Protein AF-A0A7V1MHE4-F1 (afdb_monomer)

Nearest PDB structures (foldseek):
  6yj2-assembly1_A  TM=2.874E-01  e=5.511E+00  Mycobacterium tuberculosis H37Rv
  8jm9-assembly1_A  TM=1.632E-01  e=4.093E+00  Drosophila melanogaster
  8x84-assembly1_A  TM=1.705E-01  e=6.531E+00  Drosophila melanogaster

Mean predicted aligned error: 9.62 Å

Structure (mmCIF, N/CA/C/O backbone):
data_AF-A0A7V1MHE4-F1
#
_entry.id   AF-A0A7V1MHE4-F1
#
loop_
_atom_site.group_PDB
_atom_site.id
_atom_site.type_symbol
_atom_site.label_atom_id
_atom_site.label_alt_id
_atom_site.label_comp_id
_atom_site.label_asym_id
_atom_site.label_entity_id
_atom_site.label_seq_id
_atom_site.pdbx_PDB_ins_code
_atom_site.Cartn_x
_atom_site.Cartn_y
_atom_site.Cartn_z
_atom_site.occupancy
_atom_site.B_iso_or_equiv
_atom_site.auth_seq_id
_atom_site.auth_comp_id
_atom_site.auth_asym_id
_atom_site.auth_atom_id
_atom_site.pdbx_PDB_model_num
ATOM 1 N N . MET A 1 1 ? -1.603 -17.422 -8.896 1.00 29.58 1 MET A N 1
ATOM 2 C CA . MET A 1 1 ? -2.776 -16.578 -8.584 1.00 29.58 1 MET A CA 1
ATOM 3 C C . MET A 1 1 ? -2.254 -15.151 -8.459 1.00 29.58 1 MET A C 1
ATOM 5 O O . MET A 1 1 ? -1.512 -14.871 -7.530 1.00 29.58 1 MET A O 1
ATOM 9 N N . VAL A 1 2 ? -2.455 -14.317 -9.482 1.00 31.42 2 VAL A N 1
ATOM 10 C CA . VAL A 1 2 ? -1.898 -12.953 -9.529 1.00 31.42 2 VAL A CA 1
ATOM 11 C C . VAL A 1 2 ? -2.784 -12.068 -8.655 1.00 31.42 2 VAL A C 1
ATOM 13 O O . VAL A 1 2 ? -3.977 -11.967 -8.914 1.00 31.42 2 VAL A O 1
ATOM 16 N N . PHE A 1 3 ? -2.217 -11.493 -7.593 1.00 36.72 3 PHE A N 1
ATOM 17 C CA . PHE A 1 3 ? -2.907 -10.574 -6.688 1.00 36.72 3 PHE A CA 1
ATOM 18 C C . PHE A 1 3 ? -3.393 -9.342 -7.468 1.00 36.72 3 PHE A C 1
ATOM 20 O O . PHE A 1 3 ? -2.606 -8.454 -7.800 1.00 36.72 3 PHE A O 1
ATOM 27 N N . GLN A 1 4 ? -4.685 -9.310 -7.786 1.00 37.53 4 GLN A N 1
ATOM 28 C CA . GLN A 1 4 ? -5.370 -8.131 -8.302 1.00 37.53 4 GLN A CA 1
ATOM 29 C C . GLN A 1 4 ? -5.505 -7.107 -7.148 1.00 37.53 4 GLN A C 1
ATOM 31 O O . GLN A 1 4 ? -5.746 -7.477 -6.010 1.00 37.53 4 GLN A O 1
ATOM 36 N N . GLU A 1 5 ? -5.214 -5.836 -7.435 1.00 47.06 5 GLU A N 1
ATOM 37 C CA . GLU A 1 5 ? -5.582 -4.618 -6.679 1.00 47.06 5 GLU A CA 1
ATOM 38 C C . GLU A 1 5 ? -5.404 -4.564 -5.143 1.00 47.06 5 GLU A C 1
ATOM 40 O O . GLU A 1 5 ? -6.327 -4.750 -4.352 1.00 47.06 5 GLU A O 1
ATOM 45 N N . GLY A 1 6 ? -4.235 -4.085 -4.698 1.00 50.09 6 GLY A N 1
ATOM 46 C CA . GLY A 1 6 ? -4.005 -3.729 -3.289 1.00 50.09 6 GLY A CA 1
ATOM 47 C C . GLY A 1 6 ? -4.924 -2.624 -2.730 1.00 50.09 6 GLY A C 1
ATOM 48 O O . GLY A 1 6 ? -5.118 -2.569 -1.513 1.00 50.09 6 GLY A O 1
ATOM 49 N N . HIS A 1 7 ? -5.513 -1.770 -3.579 1.00 54.22 7 HIS A N 1
ATOM 50 C CA . HIS A 1 7 ? -6.436 -0.711 -3.142 1.00 54.22 7 HIS A CA 1
ATOM 51 C C . HIS A 1 7 ? -7.877 -1.221 -2.966 1.00 54.22 7 HIS A C 1
ATOM 53 O O . HIS A 1 7 ? -8.494 -0.941 -1.932 1.00 54.22 7 HIS A O 1
ATOM 59 N N . ASP A 1 8 ? -8.382 -2.033 -3.897 1.00 64.44 8 ASP A N 1
ATOM 60 C CA . ASP A 1 8 ? -9.747 -2.569 -3.837 1.00 64.44 8 ASP A CA 1
ATOM 61 C C . ASP A 1 8 ? -9.867 -3.613 -2.726 1.00 64.44 8 ASP A C 1
ATOM 63 O O . ASP A 1 8 ? -10.796 -3.560 -1.918 1.00 64.44 8 ASP A O 1
ATOM 67 N N . HIS A 1 9 ? -8.853 -4.468 -2.563 1.00 77.31 9 HIS A N 1
ATOM 68 C CA . HIS A 1 9 ? -8.827 -5.472 -1.498 1.00 77.31 9 HIS A CA 1
ATOM 69 C C . HIS A 1 9 ? -8.793 -4.847 -0.102 1.00 77.31 9 HIS A C 1
ATOM 71 O O . HIS A 1 9 ? -9.495 -5.299 0.802 1.00 77.31 9 HIS A O 1
ATOM 77 N N . SER A 1 10 ? -8.006 -3.785 0.088 1.00 80.44 10 SER A N 1
ATOM 78 C CA . SER A 1 10 ? -7.929 -3.085 1.377 1.00 80.44 10 SER A CA 1
ATOM 79 C C . SER A 1 10 ? -9.240 -2.368 1.704 1.00 80.44 10 SER A C 1
ATOM 81 O O . SER A 1 10 ? -9.703 -2.414 2.843 1.00 80.44 10 SER A O 1
ATOM 83 N N . SER A 1 11 ? -9.881 -1.764 0.701 1.00 76.19 11 SER A N 1
ATOM 84 C CA . SER A 1 11 ? -11.171 -1.084 0.863 1.00 76.19 11 SER A CA 1
ATOM 85 C C . SER A 1 11 ? -12.293 -2.073 1.187 1.00 76.19 11 SER A C 1
ATOM 87 O O . SER A 1 11 ? -13.020 -1.875 2.162 1.00 76.19 11 SER A O 1
ATOM 89 N N . MET A 1 12 ? -12.384 -3.182 0.444 1.00 80.50 12 MET A N 1
ATOM 90 C CA . MET A 1 12 ? -13.325 -4.270 0.728 1.00 80.50 12 MET A CA 1
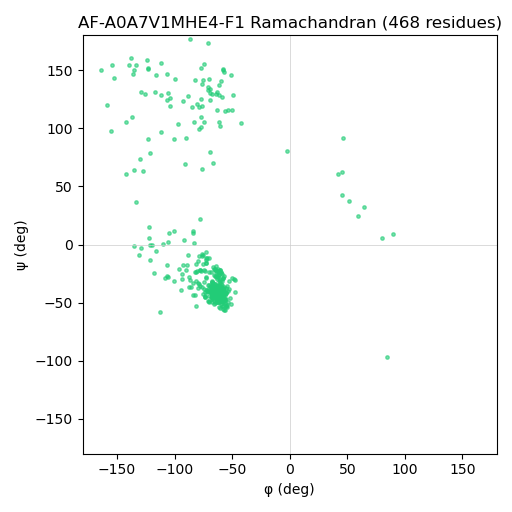ATOM 91 C C . MET A 1 12 ? -13.063 -4.897 2.101 1.00 80.50 12 MET A C 1
ATOM 93 O O . MET A 1 12 ? -14.003 -5.110 2.864 1.00 80.50 12 MET A O 1
ATOM 97 N N . CYS A 1 13 ? -11.796 -5.127 2.465 1.00 88.62 13 CYS A N 1
ATOM 98 C CA . CYS A 1 13 ? -11.427 -5.618 3.792 1.00 88.62 13 CYS A CA 1
ATOM 99 C C . CYS A 1 13 ? -11.946 -4.682 4.888 1.00 88.62 13 CYS A C 1
ATOM 101 O O . CYS A 1 13 ? -12.592 -5.141 5.825 1.00 88.62 13 CYS A O 1
ATOM 103 N N . ASN A 1 14 ? -11.734 -3.370 4.759 1.00 81.12 14 ASN A N 1
ATOM 104 C CA . ASN A 1 14 ? -12.231 -2.394 5.727 1.00 81.12 14 ASN A CA 1
ATOM 105 C C . ASN A 1 14 ? -13.764 -2.422 5.847 1.00 81.12 14 ASN A C 1
ATOM 107 O O . ASN A 1 14 ? -14.282 -2.388 6.962 1.00 81.12 14 ASN A O 1
ATOM 111 N N . MET A 1 15 ? -14.500 -2.557 4.738 1.00 81.75 15 MET A N 1
ATOM 112 C CA . MET A 1 15 ? -15.962 -2.715 4.771 1.00 81.75 15 MET A CA 1
ATOM 113 C C . MET A 1 15 ? -16.386 -3.980 5.531 1.00 81.75 15 MET A C 1
ATOM 115 O O . MET A 1 15 ? -17.259 -3.919 6.400 1.00 81.75 15 MET A O 1
ATOM 119 N N . VAL A 1 16 ? -15.738 -5.116 5.254 1.00 86.25 16 VAL A N 1
ATOM 120 C CA . VAL A 1 16 ? -16.002 -6.388 5.946 1.00 86.25 16 VAL A CA 1
ATOM 121 C C . VAL A 1 16 ? -15.668 -6.281 7.437 1.00 86.25 16 VAL A C 1
ATOM 123 O O . VAL A 1 16 ? -16.443 -6.753 8.265 1.00 86.25 16 VAL A O 1
ATOM 126 N N . LEU A 1 17 ? -14.574 -5.609 7.806 1.00 88.50 17 LEU A N 1
ATOM 127 C CA . LEU A 1 17 ? -14.181 -5.387 9.203 1.00 88.50 17 LEU A CA 1
ATOM 128 C C . LEU A 1 17 ? -15.154 -4.462 9.950 1.00 88.50 17 LEU A C 1
ATOM 130 O O . LEU A 1 17 ? -15.467 -4.715 11.114 1.00 88.50 17 LEU A O 1
ATOM 134 N N . LEU A 1 18 ? -15.688 -3.426 9.297 1.00 84.19 18 LEU A N 1
ATOM 135 C CA . LEU A 1 18 ? -16.752 -2.596 9.873 1.00 84.19 18 LEU A CA 1
ATOM 136 C C . LEU A 1 18 ? -18.031 -3.412 10.095 1.00 84.19 18 LEU A C 1
ATOM 138 O O . LEU A 1 18 ? -18.678 -3.286 11.137 1.00 84.19 18 LEU A O 1
ATOM 142 N N . TRP A 1 19 ? -18.376 -4.307 9.167 1.00 85.06 19 TRP A N 1
ATOM 143 C CA . TRP A 1 19 ? -19.504 -5.215 9.356 1.00 85.06 19 TRP A CA 1
ATOM 144 C C . TRP A 1 19 ? -19.243 -6.231 10.477 1.00 85.06 19 TRP A C 1
ATOM 146 O O . TRP A 1 19 ? -20.136 -6.501 11.288 1.00 85.06 19 TRP A O 1
ATOM 156 N N . ALA A 1 20 ? -18.010 -6.728 10.597 1.00 91.12 20 ALA A N 1
ATOM 157 C CA . ALA A 1 20 ? -17.590 -7.574 11.706 1.00 91.12 20 ALA A CA 1
ATOM 158 C C . ALA A 1 20 ? -17.780 -6.840 13.044 1.00 91.12 20 ALA A C 1
ATOM 160 O O . ALA A 1 20 ? -18.382 -7.396 13.962 1.00 91.12 20 ALA A O 1
ATOM 161 N N . ALA A 1 21 ? -17.394 -5.562 13.136 1.00 88.12 21 ALA A N 1
ATOM 162 C CA . ALA A 1 21 ? -17.640 -4.744 14.323 1.00 88.12 21 ALA A CA 1
ATOM 163 C C . ALA A 1 21 ? -19.137 -4.696 14.685 1.00 88.12 21 ALA A C 1
ATOM 165 O O . ALA A 1 21 ? -19.508 -4.947 15.833 1.00 88.12 21 ALA A O 1
ATOM 166 N N . VAL A 1 22 ? -20.017 -4.449 13.706 1.00 87.06 22 VAL A N 1
ATOM 167 C CA . VAL A 1 22 ? -21.477 -4.450 13.920 1.00 87.06 22 VAL A CA 1
ATOM 168 C C . VAL A 1 22 ? -21.969 -5.812 14.418 1.00 87.06 22 VAL A C 1
ATOM 170 O O . VAL A 1 22 ? -22.776 -5.870 15.349 1.00 87.06 22 VAL A O 1
ATOM 173 N N . ALA A 1 23 ? -21.493 -6.911 13.828 1.00 89.94 23 ALA A N 1
ATOM 174 C CA . ALA A 1 23 ? -21.855 -8.263 14.245 1.00 89.94 23 ALA A CA 1
ATOM 175 C C . ALA A 1 23 ? -21.409 -8.555 15.687 1.00 89.94 23 ALA A C 1
ATOM 177 O O . ALA A 1 23 ? -22.204 -9.083 16.469 1.00 89.94 23 ALA A O 1
ATOM 178 N N . LEU A 1 24 ? -20.189 -8.148 16.057 1.00 92.69 24 LEU A N 1
ATOM 179 C CA . LEU A 1 24 ? -19.656 -8.270 17.412 1.00 92.69 24 LEU A CA 1
ATOM 180 C C . LEU A 1 24 ? -20.552 -7.535 18.414 1.00 92.69 24 LEU A C 1
ATOM 182 O O . LEU A 1 24 ? -21.086 -8.165 19.326 1.00 92.69 24 LEU A O 1
ATOM 186 N N . PHE A 1 25 ? -20.802 -6.237 18.200 1.00 88.69 25 PHE A N 1
ATOM 187 C CA . PHE A 1 25 ? -21.620 -5.420 19.105 1.00 88.69 25 PHE A CA 1
ATOM 188 C C . PHE A 1 25 ? -23.085 -5.876 19.189 1.00 88.69 25 PHE A C 1
ATOM 190 O O . PHE A 1 25 ? -23.711 -5.720 20.236 1.00 88.69 25 PHE A O 1
ATOM 197 N N . ARG A 1 26 ? -23.622 -6.509 18.136 1.00 89.81 26 ARG A N 1
ATOM 198 C CA . ARG A 1 26 ? -24.947 -7.161 18.141 1.00 89.81 26 ARG A CA 1
ATOM 199 C C . ARG A 1 26 ? -24.941 -8.588 18.698 1.00 89.81 26 ARG A C 1
ATOM 201 O O . ARG A 1 26 ? -25.938 -9.290 18.556 1.00 89.81 26 ARG A O 1
ATOM 208 N N . ARG A 1 27 ? -23.836 -9.029 19.306 1.00 94.31 27 ARG A N 1
ATOM 209 C CA . ARG A 1 27 ? -23.670 -10.363 19.907 1.00 94.31 27 ARG A CA 1
ATOM 210 C C . ARG A 1 27 ? -23.868 -11.517 18.905 1.00 94.31 27 ARG A C 1
ATOM 212 O O . ARG A 1 27 ? -24.173 -12.641 19.288 1.00 94.31 27 ARG A O 1
ATOM 219 N N . ARG A 1 28 ? -23.661 -11.267 17.606 1.00 95.19 28 ARG A N 1
ATOM 220 C CA . ARG A 1 28 ? -23.733 -12.272 16.530 1.00 95.19 28 ARG A CA 1
ATOM 221 C C . ARG A 1 28 ? -22.354 -12.897 16.304 1.00 95.19 28 ARG A C 1
ATOM 223 O O . ARG A 1 28 ? -21.716 -12.655 15.283 1.00 95.19 28 ARG A O 1
ATOM 230 N N . TYR A 1 29 ? -21.884 -13.686 17.271 1.00 96.69 29 TYR A N 1
ATOM 231 C CA . TYR A 1 29 ? -20.495 -14.172 17.331 1.00 96.69 29 TYR A CA 1
ATOM 232 C C . TYR A 1 29 ? -20.067 -15.018 16.131 1.00 96.69 29 TYR A C 1
ATOM 234 O O . TYR A 1 29 ? -18.959 -14.847 15.634 1.00 96.69 29 TYR A O 1
ATOM 242 N N . VAL A 1 30 ? -20.947 -15.891 15.631 1.00 97.38 30 VAL A N 1
ATOM 243 C CA . VAL A 1 30 ? -20.660 -16.710 14.442 1.00 97.38 30 VAL A CA 1
ATOM 244 C C . VAL A 1 30 ? -20.445 -15.823 13.215 1.00 97.38 30 VAL A C 1
ATOM 246 O O . VAL A 1 30 ? -19.457 -15.989 12.508 1.00 97.38 30 VAL A O 1
ATOM 249 N N . LEU A 1 31 ? -21.319 -14.831 13.004 1.00 96.25 31 LEU A N 1
ATOM 250 C CA . LEU A 1 31 ? -21.189 -13.881 11.897 1.00 96.25 31 LEU A CA 1
ATOM 251 C C . LEU A 1 31 ? -19.930 -13.014 12.040 1.00 96.25 31 LEU A C 1
ATOM 253 O O . LEU A 1 31 ? -19.240 -12.797 11.052 1.00 96.25 31 LEU A O 1
ATOM 257 N N . PHE A 1 32 ? -19.610 -12.549 13.253 1.00 96.50 32 PHE A N 1
ATOM 258 C CA . PHE A 1 32 ? -18.370 -11.814 13.518 1.00 96.50 32 PHE A CA 1
ATOM 259 C C . PHE A 1 32 ? -17.146 -12.613 13.059 1.00 96.50 32 PHE A C 1
ATOM 261 O O . PHE A 1 32 ? -16.365 -12.121 12.251 1.00 96.50 32 PHE A O 1
ATOM 268 N N . TRP A 1 33 ? -17.010 -13.859 13.514 1.00 97.81 33 TRP A N 1
ATOM 269 C CA . TRP A 1 33 ? -15.860 -14.693 13.174 1.00 97.81 33 TRP A CA 1
ATOM 270 C C . TRP A 1 33 ? -15.838 -15.135 11.708 1.00 97.81 33 TRP A C 1
ATOM 272 O O . TRP A 1 33 ? -14.765 -15.166 11.108 1.00 97.81 33 TRP A O 1
ATOM 282 N N . PHE A 1 34 ? -16.999 -15.383 11.096 1.00 97.75 34 PHE A N 1
ATOM 283 C CA . PHE A 1 34 ? -17.100 -15.588 9.651 1.00 97.75 34 PHE A CA 1
ATOM 284 C C . PHE A 1 34 ? -16.529 -14.389 8.879 1.00 97.75 34 PHE A C 1
ATOM 286 O O . PHE A 1 34 ? -15.650 -14.559 8.035 1.00 97.75 34 PHE A O 1
ATOM 293 N N . LEU A 1 35 ? -16.962 -13.168 9.217 1.00 95.62 35 LEU A N 1
ATOM 294 C CA . LEU A 1 35 ? -16.490 -11.941 8.570 1.00 95.62 35 LEU A CA 1
ATOM 295 C C . LEU A 1 35 ? -14.992 -11.699 8.816 1.00 95.62 35 LEU A C 1
ATOM 297 O O . LEU A 1 35 ? -14.298 -11.294 7.890 1.00 95.62 35 LEU A O 1
ATOM 301 N N . MET A 1 36 ? -14.463 -12.006 10.007 1.00 97.75 36 MET A N 1
ATOM 302 C CA . MET A 1 36 ? -13.015 -11.945 10.277 1.00 97.75 36 MET A CA 1
ATOM 303 C C . MET A 1 36 ? -12.217 -12.947 9.424 1.00 97.75 36 MET A C 1
ATOM 305 O O . MET A 1 36 ? -11.136 -12.622 8.929 1.00 97.75 36 MET A O 1
ATOM 309 N N . GLY A 1 37 ? -12.756 -14.149 9.202 1.00 97.56 37 GLY A N 1
ATOM 310 C CA . GLY A 1 37 ? -12.173 -15.142 8.297 1.00 97.56 37 GLY A CA 1
ATOM 311 C C . GLY A 1 37 ? -12.156 -14.671 6.839 1.00 97.56 37 GLY A C 1
ATOM 312 O O . GLY A 1 37 ? -11.130 -14.758 6.165 1.00 97.56 37 GLY A O 1
ATOM 313 N N . VAL A 1 38 ? -13.267 -14.099 6.362 1.00 96.31 38 VAL A N 1
ATOM 314 C CA . VAL A 1 38 ? -13.359 -13.498 5.018 1.00 96.31 38 VAL A CA 1
ATOM 315 C C . VAL A 1 38 ? -12.384 -12.325 4.875 1.00 96.31 38 VAL A C 1
ATOM 317 O O . VAL A 1 38 ? -11.616 -12.284 3.917 1.00 96.31 38 VAL A O 1
ATOM 320 N N . ALA A 1 39 ? -12.349 -11.411 5.850 1.00 95.50 39 ALA A N 1
ATOM 321 C CA . ALA A 1 39 ? -11.449 -10.258 5.851 1.00 95.50 39 ALA A CA 1
ATOM 322 C C . ALA A 1 39 ? -9.973 -10.673 5.773 1.00 95.50 39 ALA A C 1
ATOM 324 O O . ALA A 1 39 ? -9.206 -10.059 5.034 1.00 95.50 39 ALA A O 1
ATOM 325 N N . SER A 1 40 ? -9.586 -11.764 6.447 1.00 96.44 40 SER A N 1
ATOM 326 C CA . SER A 1 40 ? -8.214 -12.289 6.393 1.00 96.44 40 SER A CA 1
ATOM 327 C C . SER A 1 40 ? -7.770 -12.654 4.975 1.00 96.44 40 SER A C 1
ATOM 329 O O . SER A 1 40 ? -6.609 -12.449 4.632 1.00 96.44 40 SER A O 1
ATOM 331 N N . ASN A 1 41 ? -8.682 -13.153 4.135 1.00 95.12 41 ASN A N 1
ATOM 332 C CA . ASN A 1 41 ? -8.380 -13.494 2.741 1.00 95.12 41 ASN A CA 1
ATOM 333 C C . ASN A 1 41 ? -8.313 -12.269 1.821 1.00 95.12 41 ASN A C 1
ATOM 335 O O . ASN A 1 41 ? -7.673 -12.332 0.775 1.00 95.12 41 ASN A O 1
ATOM 339 N N . LEU A 1 42 ? -8.939 -11.155 2.210 1.00 91.62 42 LEU A N 1
ATOM 340 C CA . LEU A 1 42 ? -8.839 -9.884 1.492 1.00 91.62 42 LEU A CA 1
ATOM 341 C C . LEU A 1 42 ? -7.548 -9.152 1.871 1.00 91.62 42 LEU A C 1
ATOM 343 O O . LEU A 1 42 ? -6.760 -8.773 1.006 1.00 91.62 42 LEU A O 1
ATOM 347 N N . ASN A 1 43 ? -7.324 -8.960 3.174 1.00 91.62 43 ASN A N 1
ATOM 348 C CA . ASN A 1 43 ? -6.125 -8.338 3.715 1.00 91.62 43 ASN A CA 1
ATOM 349 C C . ASN A 1 43 ? -5.877 -8.786 5.169 1.00 91.62 43 ASN A C 1
ATOM 351 O O . ASN A 1 43 ? -6.423 -8.256 6.143 1.00 91.62 43 ASN A O 1
ATOM 355 N N . ILE A 1 44 ? -4.995 -9.768 5.313 1.00 93.12 44 ILE A N 1
ATOM 356 C CA . ILE A 1 44 ? -4.595 -10.344 6.600 1.00 93.12 44 ILE A CA 1
ATOM 357 C C . ILE A 1 44 ? -3.894 -9.347 7.534 1.00 93.12 44 ILE A C 1
ATOM 359 O O . ILE A 1 44 ? -4.053 -9.453 8.747 1.00 93.12 44 ILE A O 1
ATOM 363 N N . ILE A 1 45 ? -3.188 -8.342 7.001 1.00 91.75 45 ILE A N 1
ATOM 364 C CA . ILE A 1 45 ? -2.527 -7.306 7.811 1.00 91.75 45 ILE A CA 1
ATOM 365 C C . ILE A 1 45 ? -3.578 -6.455 8.533 1.00 91.75 45 ILE A C 1
ATOM 367 O O . ILE A 1 45 ? -3.529 -6.319 9.758 1.00 91.75 45 ILE A O 1
ATOM 371 N N . TYR A 1 46 ? -4.572 -5.935 7.800 1.00 91.19 46 TYR A N 1
ATOM 372 C CA . TYR A 1 46 ? -5.667 -5.170 8.410 1.00 91.19 46 TYR A CA 1
ATOM 373 C C . TYR A 1 46 ? -6.500 -6.021 9.361 1.00 91.19 46 TYR A C 1
ATOM 375 O O . TYR A 1 46 ? -6.921 -5.540 10.413 1.00 91.19 46 TYR A O 1
ATOM 383 N N . THR A 1 47 ? -6.705 -7.293 9.028 1.00 95.19 47 THR A N 1
ATOM 384 C CA . THR A 1 47 ? -7.471 -8.194 9.886 1.00 95.19 47 THR A CA 1
ATOM 385 C C . THR A 1 47 ? -6.750 -8.472 11.202 1.00 95.19 47 THR A C 1
ATOM 387 O O . THR A 1 47 ? -7.377 -8.383 12.255 1.00 95.19 47 THR A O 1
ATOM 390 N N . LEU A 1 48 ? -5.436 -8.720 11.177 1.00 94.38 48 LEU A N 1
ATOM 391 C CA . LEU A 1 48 ? -4.633 -8.904 12.388 1.00 94.38 48 LEU A CA 1
ATOM 392 C C . LEU A 1 48 ? -4.650 -7.649 13.269 1.00 94.38 48 LEU A C 1
ATOM 394 O O . LEU A 1 48 ? -4.848 -7.750 14.482 1.00 94.38 48 LEU A O 1
ATOM 398 N N . ALA A 1 49 ? -4.509 -6.466 12.663 1.00 93.06 49 ALA A N 1
ATOM 399 C CA . ALA A 1 49 ? -4.666 -5.206 13.376 1.00 93.06 49 ALA A CA 1
ATOM 400 C C . ALA A 1 49 ? -6.051 -5.138 14.040 1.00 93.06 49 ALA A C 1
ATOM 402 O O . ALA A 1 49 ? -6.136 -5.045 15.264 1.00 93.06 49 ALA A O 1
ATOM 403 N N . ALA A 1 50 ? -7.136 -5.292 13.274 1.00 94.19 50 ALA A N 1
ATOM 404 C CA . ALA A 1 50 ? -8.510 -5.246 13.776 1.00 94.19 50 ALA A CA 1
ATOM 405 C C . ALA A 1 50 ? -8.789 -6.276 14.885 1.00 94.19 50 ALA A C 1
ATOM 407 O O . ALA A 1 50 ? -9.478 -5.954 15.853 1.00 94.19 50 ALA A O 1
ATOM 408 N N . MET A 1 51 ? -8.208 -7.481 14.812 1.00 95.94 51 MET A N 1
ATOM 409 C CA . MET A 1 51 ? -8.306 -8.488 15.876 1.00 95.94 51 MET A CA 1
ATOM 410 C C . MET A 1 51 ? -7.796 -7.962 17.219 1.00 95.94 51 MET A C 1
ATOM 412 O O . MET A 1 51 ? -8.419 -8.245 18.240 1.00 95.94 51 MET A O 1
ATOM 416 N N . THR A 1 52 ? -6.721 -7.168 17.250 1.00 96.69 52 THR A N 1
ATOM 417 C CA . THR A 1 52 ? -6.230 -6.580 18.512 1.00 96.69 52 THR A CA 1
ATOM 418 C C . THR A 1 52 ? -7.183 -5.522 19.073 1.00 96.69 52 THR A C 1
ATOM 420 O O . THR A 1 52 ? -7.478 -5.538 20.269 1.00 96.69 52 THR A O 1
ATOM 423 N N . TYR A 1 53 ? -7.755 -4.667 18.217 1.00 95.12 53 TYR A N 1
ATOM 424 C CA . TYR A 1 53 ? -8.761 -3.676 18.617 1.00 95.12 53 TYR A CA 1
ATOM 425 C C . TYR A 1 53 ? -10.032 -4.350 19.155 1.00 95.12 53 TYR A C 1
ATOM 427 O O . TYR A 1 53 ? -10.518 -4.016 20.243 1.00 95.12 53 TYR A O 1
ATOM 435 N N . PHE A 1 54 ? -10.556 -5.346 18.437 1.00 95.62 54 PHE A N 1
ATOM 436 C CA . PHE A 1 54 ? -11.720 -6.111 18.880 1.00 95.62 54 PHE A CA 1
ATOM 437 C C . PHE A 1 54 ? -11.421 -6.958 20.113 1.00 95.62 54 PHE A C 1
ATOM 439 O O . PHE A 1 54 ? -12.270 -7.040 20.994 1.00 95.62 54 PHE A O 1
ATOM 446 N N . GLY A 1 55 ? -10.222 -7.529 20.233 1.00 96.19 55 GLY A N 1
ATOM 447 C CA . GLY A 1 55 ? -9.793 -8.282 21.410 1.00 96.19 55 GLY A CA 1
ATOM 448 C C . GLY A 1 55 ? -9.850 -7.438 22.683 1.00 96.19 55 GLY A C 1
ATOM 449 O O . GLY A 1 55 ? -10.410 -7.873 23.690 1.00 96.19 55 GLY A O 1
ATOM 450 N N . VAL A 1 56 ? -9.374 -6.192 22.618 1.00 96.12 56 VAL A N 1
ATOM 451 C CA . VAL A 1 56 ? -9.479 -5.244 23.736 1.00 96.12 56 VAL A CA 1
ATOM 452 C C . VAL A 1 56 ? -10.936 -4.865 24.024 1.00 96.12 56 VAL A C 1
ATOM 454 O O . VAL A 1 56 ? -11.340 -4.843 25.186 1.00 96.12 56 VAL A O 1
ATOM 457 N N . ALA A 1 57 ? -11.765 -4.646 22.999 1.00 93.00 57 ALA A N 1
ATOM 458 C CA . ALA A 1 57 ? -13.195 -4.387 23.192 1.00 93.00 57 ALA A CA 1
ATOM 459 C C . ALA A 1 57 ? -13.919 -5.576 23.858 1.00 93.00 57 ALA A C 1
ATOM 461 O O . ALA A 1 57 ? -14.714 -5.392 24.781 1.00 93.00 57 ALA A O 1
ATOM 462 N N . ILE A 1 58 ? -13.607 -6.803 23.430 1.00 95.12 58 ILE A N 1
ATOM 463 C CA . ILE A 1 58 ? -14.116 -8.044 24.019 1.00 95.12 58 ILE A CA 1
ATOM 464 C C . ILE A 1 58 ? -13.700 -8.131 25.488 1.00 95.12 58 ILE A C 1
ATOM 466 O O . ILE A 1 58 ? -14.528 -8.413 26.350 1.00 95.12 58 ILE A O 1
ATOM 470 N N . PHE A 1 59 ? -12.436 -7.847 25.801 1.00 96.69 59 PHE A N 1
ATOM 471 C CA . PHE A 1 59 ? -11.945 -7.914 27.173 1.00 96.69 59 PHE A CA 1
ATOM 472 C C . PHE A 1 59 ? -12.636 -6.908 28.105 1.00 96.69 59 PHE A C 1
ATOM 474 O O . PHE A 1 59 ? -12.945 -7.255 29.244 1.00 96.69 59 PHE A O 1
ATOM 481 N N . LEU A 1 60 ? -12.902 -5.692 27.622 1.00 92.06 60 LEU A N 1
ATOM 482 C CA . LEU A 1 60 ? -13.482 -4.612 28.423 1.00 92.06 60 LEU A CA 1
ATOM 483 C C . LEU A 1 60 ? -14.998 -4.727 28.630 1.00 92.06 60 LEU A C 1
ATOM 485 O O . LEU A 1 60 ? -15.492 -4.314 29.678 1.00 92.06 60 LEU A O 1
ATOM 489 N N . PHE A 1 61 ? -15.742 -5.241 27.645 1.00 91.69 61 PHE A N 1
ATOM 490 C CA . PHE A 1 61 ? -17.210 -5.111 27.612 1.00 91.69 61 PHE A CA 1
ATOM 491 C C . PHE A 1 61 ? -17.985 -6.433 27.592 1.00 91.69 61 PHE A C 1
ATOM 493 O O . PHE A 1 61 ? -19.218 -6.413 27.541 1.00 91.69 61 PHE A O 1
ATOM 500 N N . TYR A 1 62 ? -17.296 -7.575 27.597 1.00 93.94 62 TYR A N 1
ATOM 501 C CA . TYR A 1 62 ? -17.932 -8.888 27.519 1.00 93.94 62 TYR A CA 1
ATOM 502 C C . TYR A 1 62 ? -17.639 -9.672 28.790 1.00 93.94 62 TYR A C 1
ATOM 504 O O . TYR A 1 62 ? -16.494 -9.781 29.241 1.00 93.94 62 TYR A O 1
ATOM 512 N N . ASN A 1 63 ? -18.688 -10.240 29.378 1.00 96.50 63 ASN A N 1
ATOM 513 C CA . ASN A 1 63 ? -18.543 -11.035 30.588 1.00 96.50 63 ASN A CA 1
ATOM 514 C C . ASN A 1 63 ? -17.845 -12.380 30.285 1.00 96.50 63 ASN A C 1
ATOM 516 O O . ASN A 1 63 ? -17.574 -12.748 29.140 1.00 96.50 63 ASN A O 1
ATOM 520 N N . LYS A 1 64 ? -17.518 -13.154 31.326 1.00 97.19 64 LYS A N 1
ATOM 521 C CA . LYS A 1 64 ? -16.817 -14.442 31.165 1.00 97.19 64 LYS A CA 1
ATOM 522 C C . LYS A 1 64 ? -17.591 -15.445 30.293 1.00 97.19 64 LYS A C 1
ATOM 524 O O . LYS A 1 64 ? -16.953 -16.165 29.532 1.00 97.19 64 LYS A O 1
ATOM 529 N N . ALA A 1 65 ? -18.919 -15.499 30.392 1.00 96.81 65 ALA A N 1
ATOM 530 C CA . ALA A 1 65 ? -19.744 -16.418 29.606 1.00 96.81 65 ALA A CA 1
ATOM 531 C C . ALA A 1 65 ? -19.771 -16.020 28.122 1.00 96.81 65 ALA A C 1
ATOM 533 O O . ALA A 1 65 ? -19.543 -16.852 27.249 1.00 96.81 65 ALA A O 1
ATOM 534 N N . GLU A 1 66 ? -19.934 -14.733 27.831 1.00 95.50 66 GLU A N 1
ATOM 535 C CA . GLU A 1 66 ? -19.902 -14.202 26.467 1.00 95.50 66 GLU A CA 1
ATOM 536 C C . GLU A 1 66 ? -18.533 -14.395 25.807 1.00 95.50 66 GLU A C 1
ATOM 538 O O . GLU A 1 66 ? -18.454 -14.793 24.647 1.00 95.50 66 GLU A O 1
ATOM 543 N N . ARG A 1 67 ? -17.442 -14.199 26.562 1.00 96.38 67 ARG A N 1
ATOM 544 C CA . ARG A 1 67 ? -16.082 -14.491 26.083 1.00 96.38 67 ARG A CA 1
ATOM 545 C C . ARG A 1 67 ? -15.898 -15.966 25.735 1.00 96.38 67 ARG A C 1
ATOM 547 O O . ARG A 1 67 ? -15.266 -16.261 24.730 1.00 96.38 67 ARG A O 1
ATOM 554 N N . LYS A 1 68 ? -16.486 -16.893 26.501 1.00 94.94 68 LYS A N 1
ATOM 555 C CA . LYS A 1 68 ? -16.482 -18.324 26.146 1.00 94.94 68 LYS A CA 1
ATOM 556 C C . LYS A 1 68 ? -17.257 -18.593 24.854 1.00 94.94 68 LYS A C 1
ATOM 558 O O . LYS A 1 68 ? -16.766 -19.330 24.006 1.00 94.94 68 LYS A O 1
ATOM 563 N N . ASN A 1 69 ? -18.406 -17.944 24.668 1.00 94.62 69 ASN A N 1
ATOM 564 C CA . ASN A 1 69 ? -19.215 -18.076 23.449 1.00 94.62 69 ASN A CA 1
ATOM 565 C C . ASN A 1 69 ? -18.522 -17.506 22.199 1.00 94.62 69 ASN A C 1
ATOM 567 O O . ASN A 1 69 ? -18.872 -17.877 21.081 1.00 94.62 69 ASN A O 1
ATOM 571 N N . LEU A 1 70 ? -17.523 -16.637 22.376 1.00 94.50 70 LEU A N 1
ATOM 572 C CA . LEU A 1 70 ? -16.654 -16.161 21.302 1.00 94.50 70 LEU A CA 1
ATOM 573 C C . LEU A 1 70 ? -15.541 -17.155 20.940 1.00 94.50 70 LEU A C 1
ATOM 575 O O . LEU A 1 70 ? -15.045 -17.084 19.821 1.00 94.50 70 LEU A O 1
ATOM 579 N N . LEU A 1 71 ? -15.144 -18.076 21.825 1.00 93.94 71 LEU A N 1
ATOM 580 C CA . LEU A 1 71 ? -14.019 -18.981 21.556 1.00 93.94 71 LEU A CA 1
ATOM 581 C C . LEU A 1 71 ? -14.356 -20.032 20.500 1.00 93.94 71 LEU A C 1
ATOM 583 O O . LEU A 1 71 ? -13.591 -20.198 19.555 1.00 93.94 71 LEU A O 1
ATOM 587 N N . LEU A 1 72 ? -15.496 -20.719 20.619 1.00 93.12 72 LEU A N 1
ATOM 588 C CA . LEU A 1 72 ? -15.831 -21.817 19.706 1.00 93.12 72 LEU A CA 1
ATOM 589 C C . LEU A 1 72 ? -15.948 -21.356 18.239 1.00 93.12 72 LEU A C 1
ATOM 591 O O . LEU A 1 72 ? -15.317 -21.973 17.381 1.00 93.12 72 LEU A O 1
ATOM 595 N N . PRO A 1 73 ? -16.648 -20.249 17.909 1.00 94.25 73 PRO A N 1
ATOM 596 C CA . PRO A 1 73 ? -16.719 -19.801 16.525 1.00 94.25 73 PRO A CA 1
ATOM 597 C C . PRO A 1 73 ? -15.404 -19.188 16.013 1.00 94.25 73 PRO A C 1
ATOM 599 O O . PRO A 1 73 ? -15.261 -19.038 14.806 1.00 94.25 73 PRO A O 1
ATOM 602 N N . SER A 1 74 ? -14.415 -18.885 16.869 1.00 95.25 74 SER A N 1
ATOM 603 C CA . SER A 1 74 ? -13.093 -18.438 16.389 1.00 95.25 74 SER A CA 1
ATOM 604 C C . SER A 1 74 ? -12.379 -19.502 15.546 1.00 95.25 74 SER A C 1
ATOM 606 O O . SER A 1 74 ? -11.627 -19.158 14.636 1.00 95.25 74 SER A O 1
ATOM 608 N N . ILE A 1 75 ? -12.695 -20.786 15.762 1.00 96.12 75 ILE A N 1
ATOM 609 C CA . ILE A 1 75 ? -12.207 -21.894 14.930 1.00 96.12 75 ILE A CA 1
ATOM 610 C C . ILE A 1 75 ? -12.640 -21.696 13.471 1.00 96.12 75 ILE A C 1
ATOM 612 O O . ILE A 1 75 ? -11.834 -21.890 12.565 1.00 96.12 75 ILE A O 1
ATOM 616 N N . LEU A 1 76 ? -13.873 -21.226 13.230 1.00 93.19 76 LEU A N 1
ATOM 617 C CA . LEU A 1 76 ? -14.360 -20.912 11.884 1.00 93.19 76 LEU A CA 1
ATOM 618 C C . LEU A 1 76 ? -13.511 -19.822 11.223 1.00 93.19 76 LEU A C 1
ATOM 620 O O . LEU A 1 76 ? -13.163 -19.950 10.054 1.00 93.19 76 LEU A O 1
ATOM 624 N N . ALA A 1 77 ? -13.142 -18.774 11.963 1.00 95.25 77 ALA A N 1
ATOM 625 C CA . ALA A 1 77 ? -12.294 -17.713 11.429 1.00 95.25 77 ALA A CA 1
ATOM 626 C C . ALA A 1 77 ? -10.909 -18.232 11.036 1.00 95.25 77 ALA A C 1
ATOM 628 O O . ALA A 1 77 ? -10.424 -17.878 9.969 1.00 95.25 77 ALA A O 1
ATOM 629 N N . VAL A 1 78 ? -10.298 -19.095 11.857 1.00 96.69 78 VAL A N 1
ATOM 630 C CA . VAL A 1 78 ? -8.990 -19.706 11.560 1.00 96.69 78 VAL A CA 1
ATOM 631 C C . VAL A 1 78 ? -9.073 -20.617 10.337 1.00 96.69 78 VAL A C 1
ATOM 633 O O . VAL A 1 78 ? -8.216 -20.531 9.461 1.00 96.69 78 VAL A O 1
ATOM 636 N N . LEU A 1 79 ? -10.115 -21.449 10.240 1.00 97.00 79 LEU A N 1
ATOM 637 C CA . LEU A 1 79 ? -10.335 -22.316 9.080 1.00 97.00 79 LEU A CA 1
ATOM 638 C C . LEU A 1 79 ? -10.511 -21.496 7.799 1.00 97.00 79 LEU A C 1
ATOM 640 O O . LEU A 1 79 ? -9.853 -21.774 6.799 1.00 97.00 79 LEU A O 1
ATOM 644 N N . LEU A 1 80 ? -11.334 -20.446 7.842 1.00 97.00 80 LEU A N 1
ATOM 645 C CA . LEU A 1 80 ? -11.537 -19.546 6.707 1.00 97.00 80 LEU A CA 1
ATOM 646 C C . LEU A 1 80 ? -10.271 -18.753 6.365 1.00 97.00 80 LEU A C 1
ATOM 648 O O . LEU A 1 80 ? -9.969 -18.591 5.191 1.00 97.00 80 LEU A O 1
ATOM 652 N N . ALA A 1 81 ? -9.509 -18.289 7.358 1.00 96.94 81 ALA A N 1
ATOM 653 C CA . ALA A 1 81 ? -8.261 -17.548 7.169 1.00 96.94 81 ALA A CA 1
ATOM 654 C C . ALA A 1 81 ? -7.071 -18.439 6.774 1.00 96.94 81 ALA A C 1
ATOM 656 O O . ALA A 1 81 ? -6.003 -17.915 6.448 1.00 96.94 81 ALA A O 1
ATOM 657 N N . SER A 1 82 ? -7.227 -19.766 6.801 1.00 96.81 82 SER A N 1
ATOM 658 C CA . SER A 1 82 ? -6.131 -20.711 6.574 1.00 96.81 82 SER A CA 1
ATOM 659 C C . SER A 1 82 ? -5.377 -20.512 5.251 1.00 96.81 82 SER A C 1
ATOM 661 O O . SER A 1 82 ? -4.150 -20.595 5.306 1.00 96.81 82 SER A O 1
ATOM 663 N N . PRO A 1 83 ? -5.997 -20.149 4.103 1.00 95.56 83 PRO A N 1
ATOM 664 C CA . PRO A 1 83 ? -5.240 -19.890 2.877 1.00 95.56 83 PRO A CA 1
ATOM 665 C C . PRO A 1 83 ? -4.318 -18.672 3.014 1.00 95.56 83 PRO A C 1
ATOM 667 O O . PRO A 1 83 ? -3.154 -18.717 2.621 1.00 95.56 83 PRO A O 1
ATOM 670 N N . ALA A 1 84 ? -4.809 -17.589 3.623 1.00 93.00 84 ALA A N 1
ATOM 671 C CA . ALA A 1 84 ? -4.016 -16.388 3.865 1.00 93.00 84 ALA A CA 1
ATOM 672 C C . ALA A 1 84 ? -2.880 -16.645 4.868 1.00 93.00 84 ALA A C 1
ATOM 674 O O . ALA A 1 84 ? -1.746 -16.228 4.631 1.00 93.00 84 ALA A O 1
ATOM 675 N N . ILE A 1 85 ? -3.162 -17.372 5.956 1.00 92.31 85 ILE A N 1
ATOM 676 C CA . ILE A 1 85 ? -2.154 -17.769 6.949 1.00 92.31 85 ILE A CA 1
ATOM 677 C C . ILE A 1 85 ? -1.084 -18.647 6.294 1.00 92.31 85 ILE A C 1
ATOM 679 O O . ILE A 1 85 ? 0.104 -18.388 6.476 1.00 92.31 85 ILE A O 1
ATOM 683 N N . TRP A 1 86 ? -1.490 -19.645 5.505 1.00 93.75 86 TRP A N 1
ATOM 684 C CA . TRP A 1 86 ? -0.572 -20.517 4.777 1.00 93.75 86 TRP A CA 1
ATOM 685 C C . TRP A 1 86 ? 0.348 -19.713 3.858 1.00 93.75 86 TRP A C 1
ATOM 687 O O . TRP A 1 86 ? 1.560 -19.882 3.926 1.00 93.75 86 TRP A O 1
ATOM 697 N N . ASN A 1 87 ? -0.201 -18.772 3.084 1.00 89.06 87 ASN A N 1
ATOM 698 C CA . ASN A 1 87 ? 0.590 -17.912 2.204 1.00 89.06 87 ASN A CA 1
ATOM 699 C C . ASN A 1 87 ? 1.610 -17.055 2.972 1.00 89.06 87 ASN A C 1
ATOM 701 O O . ASN A 1 87 ? 2.738 -16.897 2.512 1.00 89.06 87 ASN A O 1
ATOM 705 N N . ILE A 1 88 ? 1.261 -16.513 4.148 1.00 87.31 88 ILE A N 1
ATOM 706 C CA . ILE A 1 88 ? 2.240 -15.805 4.992 1.00 87.31 88 ILE A CA 1
ATOM 707 C C . ILE A 1 88 ? 3.340 -16.756 5.448 1.00 87.31 88 ILE A C 1
ATOM 709 O O . ILE A 1 88 ? 4.513 -16.402 5.371 1.00 87.31 88 ILE A O 1
ATOM 713 N N . VAL A 1 89 ? 2.970 -17.931 5.960 1.00 87.75 89 VAL A N 1
ATOM 714 C CA . VAL A 1 89 ? 3.931 -18.902 6.494 1.00 87.75 89 VAL A CA 1
ATOM 715 C C . VAL A 1 89 ? 4.873 -19.381 5.395 1.00 87.75 89 VAL A C 1
ATOM 717 O O . VAL A 1 89 ? 6.078 -19.445 5.624 1.00 87.75 89 VAL A O 1
ATOM 720 N N . ASP A 1 90 ? 4.352 -19.666 4.205 1.00 87.06 90 ASP A N 1
ATOM 721 C CA . ASP A 1 90 ? 5.141 -20.064 3.042 1.00 87.06 90 ASP A CA 1
ATOM 722 C C . ASP A 1 90 ? 6.115 -18.954 2.618 1.00 87.06 90 ASP A C 1
ATOM 724 O O . ASP A 1 90 ? 7.326 -19.172 2.555 1.00 87.06 90 ASP A O 1
ATOM 728 N N . ASN A 1 91 ? 5.632 -17.714 2.482 1.00 83.62 91 ASN A N 1
ATOM 729 C CA . ASN A 1 91 ? 6.489 -16.558 2.197 1.00 83.62 91 ASN A CA 1
ATOM 730 C C . ASN A 1 91 ? 7.546 -16.332 3.291 1.00 83.62 91 ASN A C 1
ATOM 732 O O . ASN A 1 91 ? 8.695 -15.998 3.001 1.00 83.62 91 ASN A O 1
ATOM 736 N N . ALA A 1 92 ? 7.191 -16.553 4.558 1.00 83.69 92 ALA A N 1
ATOM 737 C CA . ALA A 1 92 ? 8.103 -16.448 5.689 1.00 83.69 92 ALA A CA 1
ATOM 738 C C . ALA A 1 92 ? 9.123 -17.597 5.762 1.00 83.69 92 ALA A C 1
ATOM 740 O O . ALA A 1 92 ? 10.095 -17.472 6.507 1.00 83.69 92 ALA A O 1
ATOM 741 N N . ARG A 1 93 ? 8.946 -18.687 5.006 1.00 86.75 93 ARG A N 1
ATOM 742 C CA . ARG A 1 93 ? 9.930 -19.774 4.865 1.00 86.75 93 ARG A CA 1
ATOM 743 C C . ARG A 1 93 ? 10.895 -19.555 3.709 1.00 86.75 93 ARG A C 1
ATOM 745 O O . ARG A 1 93 ? 11.992 -20.103 3.746 1.00 86.75 93 ARG A O 1
ATOM 752 N N . GLN A 1 94 ? 10.531 -18.741 2.718 1.00 86.00 94 GLN A N 1
ATOM 753 C CA . GLN A 1 94 ? 11.428 -18.434 1.606 1.00 86.00 94 GLN A CA 1
ATOM 754 C C . GLN A 1 94 ? 12.720 -17.796 2.134 1.00 86.00 94 GLN A C 1
ATOM 756 O O . GLN A 1 94 ? 12.697 -16.823 2.899 1.00 86.00 94 GLN A O 1
ATOM 761 N N . THR A 1 95 ? 13.862 -18.359 1.749 1.00 83.69 95 THR A N 1
ATOM 762 C CA . THR A 1 95 ? 15.182 -17.816 2.074 1.00 83.69 95 THR A CA 1
ATOM 763 C C . THR A 1 95 ? 15.397 -16.522 1.301 1.00 83.69 95 THR A C 1
ATOM 765 O O . THR A 1 95 ? 15.191 -16.482 0.089 1.00 83.69 95 THR A O 1
ATOM 768 N N . ILE A 1 96 ? 15.820 -15.464 1.992 1.00 83.12 96 ILE A N 1
ATOM 769 C CA . ILE A 1 96 ? 16.301 -14.250 1.330 1.00 83.12 96 ILE A CA 1
ATOM 770 C C . ILE A 1 96 ? 17.813 -14.387 1.183 1.00 83.12 96 ILE A C 1
ATOM 772 O O . ILE A 1 96 ? 18.471 -14.562 2.207 1.00 83.12 96 ILE A O 1
ATOM 776 N N . PRO A 1 97 ? 18.359 -14.291 -0.041 1.00 77.31 97 PRO A N 1
ATOM 777 C CA . PRO A 1 97 ? 19.801 -14.373 -0.251 1.00 77.31 97 PRO A CA 1
ATOM 778 C C . PRO A 1 97 ? 20.584 -13.295 0.515 1.00 77.31 97 PRO A C 1
ATOM 780 O O . PRO A 1 97 ? 21.657 -13.581 1.032 1.00 77.31 97 PRO A O 1
ATOM 783 N N . ASP A 1 98 ? 20.029 -12.082 0.628 1.00 92.81 98 ASP A N 1
ATOM 784 C CA . ASP A 1 98 ? 20.643 -10.951 1.332 1.00 92.81 98 ASP A CA 1
ATOM 785 C C . ASP A 1 98 ? 19.587 -10.115 2.086 1.00 92.81 98 ASP A C 1
ATOM 787 O O . ASP A 1 98 ? 18.788 -9.377 1.495 1.00 92.81 98 ASP A O 1
ATOM 791 N N . PHE A 1 99 ? 19.552 -10.265 3.414 1.00 93.00 99 PHE A N 1
ATOM 792 C CA . PHE A 1 99 ? 18.609 -9.546 4.273 1.00 93.00 99 PHE A CA 1
ATOM 793 C C . PHE A 1 99 ? 18.866 -8.034 4.293 1.00 93.00 99 PHE A C 1
ATOM 795 O O . PHE A 1 99 ? 17.908 -7.263 4.304 1.00 93.00 99 PHE A O 1
ATOM 802 N N . GLU A 1 100 ? 20.126 -7.594 4.273 1.00 95.44 100 GLU A N 1
ATOM 803 C CA . GLU A 1 100 ? 20.465 -6.168 4.330 1.00 95.44 100 GLU A CA 1
ATOM 804 C C . GLU A 1 100 ? 20.100 -5.476 3.015 1.00 95.44 100 GLU A C 1
ATOM 806 O O . GLU A 1 100 ? 19.538 -4.377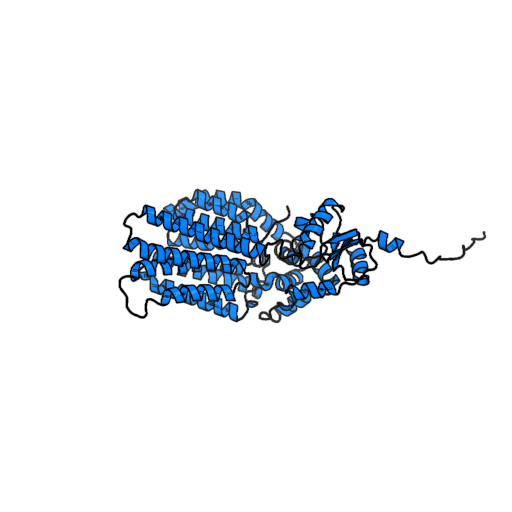 3.027 1.00 95.44 100 GLU A O 1
ATOM 811 N N . GLN A 1 101 ? 20.313 -6.148 1.880 1.00 94.81 101 GLN A N 1
ATOM 812 C CA . GLN A 1 101 ? 19.817 -5.684 0.587 1.00 94.81 101 GLN A CA 1
ATOM 813 C C . GLN A 1 101 ? 18.288 -5.581 0.589 1.00 94.81 101 GLN A C 1
ATOM 815 O O . GLN A 1 101 ? 17.743 -4.555 0.173 1.00 94.81 101 GLN A O 1
ATOM 820 N N . TRP A 1 102 ? 17.586 -6.606 1.086 1.00 94.44 102 TRP A N 1
ATOM 821 C CA . TRP A 1 102 ? 16.125 -6.580 1.193 1.00 94.44 102 TRP A CA 1
ATOM 822 C C . TRP A 1 102 ? 15.644 -5.434 2.075 1.00 94.44 102 TRP A C 1
ATOM 824 O O . TRP A 1 102 ? 14.739 -4.702 1.685 1.00 94.44 102 TRP A O 1
ATOM 834 N N . PHE A 1 103 ? 16.263 -5.242 3.236 1.00 95.00 103 PHE A N 1
ATOM 835 C CA . PHE A 1 103 ? 15.893 -4.215 4.197 1.00 95.00 103 PHE A CA 1
ATOM 836 C C . PHE A 1 103 ? 16.137 -2.799 3.652 1.00 95.00 103 PHE A C 1
ATOM 838 O O . PHE A 1 103 ? 15.271 -1.929 3.780 1.00 95.00 103 PHE A O 1
ATOM 845 N N . ALA A 1 104 ? 17.264 -2.576 2.967 1.00 94.50 104 ALA A N 1
ATOM 846 C CA . ALA A 1 104 ? 17.547 -1.324 2.269 1.00 94.50 104 ALA A CA 1
ATOM 847 C C . ALA A 1 104 ? 16.522 -1.059 1.156 1.00 94.50 104 ALA A C 1
ATOM 849 O O . ALA A 1 104 ? 15.953 0.030 1.073 1.00 94.50 104 ALA A O 1
ATOM 850 N N . VAL A 1 105 ? 16.204 -2.059 0.334 1.00 93.25 105 VAL A N 1
ATOM 851 C CA . VAL A 1 105 ? 15.187 -1.886 -0.708 1.00 93.25 105 VAL A CA 1
ATOM 852 C C . VAL A 1 105 ? 13.805 -1.661 -0.101 1.00 93.25 105 VAL A C 1
ATOM 854 O O . VAL A 1 105 ? 13.085 -0.781 -0.562 1.00 93.25 105 VAL A O 1
ATOM 857 N N . LEU A 1 106 ? 13.441 -2.368 0.970 1.00 92.88 106 LEU A N 1
ATOM 858 C CA . LEU A 1 106 ? 12.185 -2.163 1.689 1.00 92.88 106 LEU A CA 1
ATOM 859 C C . LEU A 1 106 ? 12.067 -0.723 2.197 1.00 92.88 106 LEU A C 1
ATOM 861 O O . LEU A 1 106 ? 11.002 -0.115 2.084 1.00 92.88 106 LEU A O 1
ATOM 865 N N . ARG A 1 107 ? 13.171 -0.147 2.690 1.00 92.38 107 ARG A N 1
ATOM 866 C CA . ARG A 1 107 ? 13.258 1.275 3.037 1.00 92.38 107 ARG A CA 1
ATOM 867 C C . ARG A 1 107 ? 13.008 2.169 1.825 1.00 92.38 107 ARG A C 1
ATOM 869 O O . ARG A 1 107 ? 12.263 3.139 1.933 1.00 92.38 107 ARG A O 1
ATOM 876 N N . TYR A 1 108 ? 13.582 1.839 0.674 1.00 90.06 108 TYR A N 1
ATOM 877 C CA . TYR A 1 108 ? 13.359 2.588 -0.560 1.00 90.06 108 TYR A CA 1
ATOM 878 C C . TYR A 1 108 ? 11.921 2.474 -1.093 1.00 90.06 108 TYR A C 1
ATOM 880 O O . TYR A 1 108 ? 11.416 3.460 -1.628 1.00 90.06 108 TYR A O 1
ATOM 888 N N . VAL A 1 109 ? 11.231 1.341 -0.917 1.00 87.56 109 VAL A N 1
ATOM 889 C CA . VAL A 1 109 ? 9.919 1.089 -1.545 1.00 87.56 109 VAL A CA 1
ATOM 890 C C . VAL A 1 109 ? 8.704 1.298 -0.632 1.00 87.56 109 VAL A C 1
ATOM 892 O O . VAL A 1 109 ? 7.637 1.677 -1.106 1.00 87.56 109 VAL A O 1
ATOM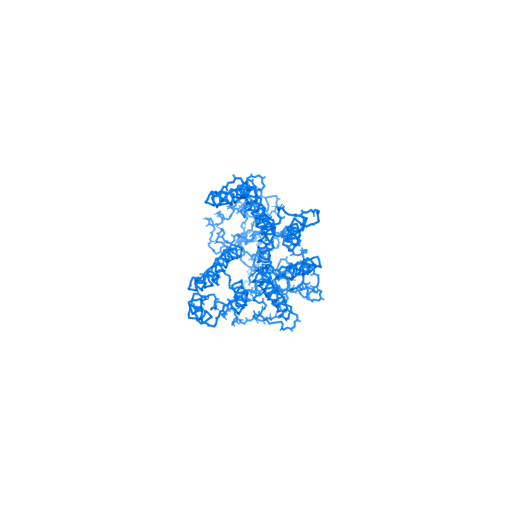 895 N N . GLN A 1 110 ? 8.835 1.060 0.675 1.00 85.81 110 GLN A N 1
ATOM 896 C CA . GLN A 1 110 ? 7.718 0.987 1.630 1.00 85.81 110 GLN A CA 1
ATOM 897 C C . GLN A 1 110 ? 7.989 1.792 2.911 1.00 85.81 110 GLN A C 1
ATOM 899 O O . GLN A 1 110 ? 7.588 1.399 4.007 1.00 85.81 110 GLN A O 1
ATOM 904 N N . ASP A 1 111 ? 8.660 2.939 2.788 1.00 84.50 111 ASP A N 1
ATOM 905 C CA . ASP A 1 111 ? 9.045 3.763 3.944 1.00 84.50 111 ASP A CA 1
ATOM 906 C C . ASP A 1 111 ? 7.863 4.085 4.883 1.00 84.50 111 ASP A C 1
ATOM 908 O O . ASP A 1 111 ? 7.937 3.884 6.089 1.00 84.50 111 ASP A O 1
ATOM 912 N N . TRP A 1 112 ? 6.719 4.487 4.346 1.00 82.12 112 TRP A N 1
ATOM 913 C CA . TRP A 1 112 ? 5.650 5.087 5.126 1.00 82.12 112 TRP A CA 1
ATOM 914 C C . TRP A 1 112 ? 4.836 4.077 5.935 1.00 82.12 112 TRP A C 1
ATOM 916 O O . TRP A 1 112 ? 4.242 4.449 6.944 1.00 82.12 112 TRP A O 1
ATOM 926 N N . HIS A 1 113 ? 4.833 2.808 5.536 1.00 85.50 113 HIS A N 1
ATOM 927 C CA . HIS A 1 113 ? 4.134 1.734 6.245 1.00 85.50 113 HIS A CA 1
ATOM 928 C C . HIS A 1 113 ? 5.019 0.985 7.232 1.00 85.50 113 HIS A C 1
ATOM 930 O O . HIS A 1 113 ? 4.536 0.438 8.223 1.00 85.50 113 HIS A O 1
ATOM 936 N N . THR A 1 114 ? 6.309 0.919 6.924 1.00 90.56 114 THR A N 1
ATOM 937 C CA . THR A 1 114 ? 7.245 0.044 7.626 1.00 90.56 114 THR A CA 1
ATOM 938 C C . THR A 1 114 ? 8.163 0.840 8.547 1.00 90.56 114 THR A C 1
ATOM 940 O O . THR A 1 114 ? 8.595 0.331 9.573 1.00 90.56 114 THR A O 1
ATOM 943 N N . PHE A 1 115 ? 8.423 2.110 8.233 1.00 93.12 115 PHE A N 1
ATOM 944 C CA . PHE A 1 115 ? 9.418 2.938 8.902 1.00 93.12 115 PHE A CA 1
ATOM 945 C C . PHE A 1 115 ? 8.771 4.217 9.463 1.00 93.12 115 PHE A C 1
ATOM 947 O O . PHE A 1 115 ? 8.723 5.248 8.787 1.00 93.12 115 PHE A O 1
ATOM 954 N N . PRO A 1 116 ? 8.291 4.212 10.719 1.00 92.75 116 PRO A N 1
ATOM 955 C CA . PRO A 1 116 ? 7.648 5.388 11.308 1.00 92.75 116 PRO A CA 1
ATOM 956 C C . PRO A 1 116 ? 8.479 6.683 11.231 1.00 92.75 116 PRO A C 1
ATOM 958 O O . PRO A 1 116 ? 7.915 7.763 11.067 1.00 92.75 116 PRO A O 1
ATOM 961 N N . LEU A 1 117 ? 9.819 6.617 11.278 1.00 92.50 117 LEU A N 1
ATOM 962 C CA . LEU A 1 117 ? 10.652 7.828 11.212 1.00 92.50 117 LEU A CA 1
ATOM 963 C C . LEU A 1 117 ? 10.705 8.480 9.821 1.00 92.50 117 LEU A C 1
ATOM 965 O O . LEU A 1 117 ? 11.044 9.656 9.751 1.00 92.50 117 LEU A O 1
ATOM 969 N N . SER A 1 118 ? 10.307 7.799 8.732 1.00 88.38 118 SER A N 1
ATOM 970 C CA . SER A 1 118 ? 10.141 8.484 7.426 1.00 88.38 118 SER A CA 1
ATOM 971 C C . SER A 1 118 ? 8.929 9.395 7.360 1.00 88.38 118 SER A C 1
ATOM 973 O O . SER A 1 118 ? 8.779 10.147 6.392 1.00 88.38 118 SER A O 1
ATOM 975 N N . TRP A 1 119 ? 8.019 9.320 8.332 1.00 86.38 119 TRP A N 1
ATOM 976 C CA . TRP A 1 119 ? 6.900 10.243 8.337 1.00 86.38 119 TRP A CA 1
ATOM 977 C C . TRP A 1 119 ? 7.430 11.665 8.463 1.00 86.38 119 TRP A C 1
ATOM 979 O O . TRP A 1 119 ? 8.334 11.961 9.242 1.00 86.38 119 TRP A O 1
ATOM 989 N N . SER A 1 120 ? 6.842 12.569 7.684 1.00 83.69 120 SER A N 1
ATOM 990 C CA . SER A 1 120 ? 7.195 13.982 7.790 1.00 83.69 120 SER A CA 1
ATOM 991 C C . SER A 1 120 ? 6.952 14.491 9.209 1.00 83.69 120 SER A C 1
ATOM 993 O O . SER A 1 120 ? 6.007 14.046 9.863 1.00 83.69 120 SER A O 1
ATOM 995 N N . TRP A 1 121 ? 7.725 15.486 9.649 1.00 84.44 121 TRP A N 1
ATOM 996 C CA . TRP A 1 121 ? 7.487 16.136 10.942 1.00 84.44 121 TRP A CA 1
ATOM 997 C C . TRP A 1 121 ? 6.033 16.630 11.071 1.00 84.44 121 TRP A C 1
ATOM 999 O O . TRP A 1 121 ? 5.408 16.453 12.111 1.00 84.44 121 TRP A O 1
ATOM 1009 N N . LYS A 1 122 ? 5.453 17.148 9.974 1.00 80.69 122 LYS A N 1
ATOM 1010 C CA . LYS A 1 122 ? 4.041 17.556 9.900 1.00 80.69 122 LYS A CA 1
ATOM 1011 C C . LYS A 1 122 ? 3.100 16.383 10.176 1.00 80.69 122 LYS A C 1
ATOM 1013 O O . LYS A 1 122 ? 2.146 16.531 10.928 1.00 80.69 122 LYS A O 1
ATOM 1018 N N . GLY A 1 123 ? 3.393 15.216 9.603 1.00 80.19 123 GLY A N 1
ATOM 1019 C CA . GLY A 1 123 ? 2.647 13.978 9.830 1.00 80.19 123 GLY A CA 1
ATOM 1020 C C . GLY A 1 123 ? 2.737 13.505 11.281 1.00 80.19 123 GLY A C 1
ATOM 1021 O O . GLY A 1 123 ? 1.717 13.152 11.868 1.00 80.19 123 GLY A O 1
ATOM 1022 N N . TRP A 1 124 ? 3.923 13.562 11.891 1.00 86.75 124 TRP A N 1
ATOM 1023 C CA . TRP A 1 124 ? 4.112 13.248 13.311 1.00 86.75 124 TRP A CA 1
ATOM 1024 C C . TRP A 1 124 ? 3.324 14.184 14.225 1.00 86.75 124 TRP A C 1
ATOM 1026 O O . TRP A 1 124 ? 2.596 13.708 15.094 1.00 86.75 124 TRP A O 1
ATOM 1036 N N . ILE A 1 125 ? 3.392 15.496 13.994 1.00 84.31 125 ILE A N 1
ATOM 1037 C CA . ILE A 1 125 ? 2.612 16.457 14.779 1.00 84.31 125 ILE A CA 1
ATOM 1038 C C . ILE A 1 125 ? 1.118 16.239 14.575 1.00 84.31 125 ILE A C 1
ATOM 1040 O O . ILE A 1 125 ? 0.393 16.144 15.557 1.00 84.31 125 ILE A O 1
ATOM 1044 N N . ALA A 1 126 ? 0.650 16.080 13.336 1.00 78.94 126 ALA A N 1
ATOM 1045 C CA . ALA A 1 126 ? -0.757 15.795 13.065 1.00 78.94 126 ALA A CA 1
ATOM 1046 C C . ALA A 1 126 ? -1.229 14.529 13.805 1.00 78.94 126 ALA A C 1
ATOM 1048 O O . ALA A 1 126 ? -2.287 14.537 14.427 1.00 78.94 126 ALA A O 1
ATOM 1049 N N . THR A 1 127 ? -0.411 13.471 13.817 1.00 83.94 127 THR A N 1
ATOM 1050 C CA . THR A 1 127 ? -0.664 12.243 14.594 1.00 83.94 127 THR A CA 1
ATOM 1051 C C . THR A 1 127 ? -0.804 12.537 16.077 1.00 83.94 127 THR A C 1
ATOM 1053 O O . THR A 1 127 ? -1.783 12.130 16.695 1.00 83.94 127 THR A O 1
ATOM 1056 N N . LEU A 1 128 ? 0.182 13.233 16.644 1.00 89.69 128 LEU A N 1
ATOM 1057 C CA . LEU A 1 128 ? 0.241 13.520 18.067 1.00 89.69 128 LEU A CA 1
ATOM 1058 C C . LEU A 1 128 ? -0.964 14.350 18.498 1.00 89.69 128 LEU A C 1
ATOM 1060 O O . LEU A 1 128 ? -1.628 13.992 19.467 1.00 89.69 128 LEU A O 1
ATOM 1064 N N . VAL A 1 129 ? -1.298 15.412 17.761 1.00 83.50 129 VAL A N 1
ATOM 1065 C CA . VAL A 1 129 ? -2.459 16.226 18.119 1.00 83.50 129 VAL A CA 1
ATOM 1066 C C . VAL A 1 129 ? -3.758 15.433 17.946 1.00 83.50 129 VAL A C 1
ATOM 1068 O O . VAL A 1 129 ? -4.641 15.564 18.786 1.00 83.50 129 VAL A O 1
ATOM 1071 N N . PHE A 1 130 ? -3.871 14.539 16.953 1.00 82.19 130 PHE A N 1
ATOM 1072 C CA . PHE A 1 130 ? -5.036 13.649 16.842 1.00 82.19 130 PHE A CA 1
ATOM 1073 C C . PHE A 1 130 ? -5.182 12.715 18.050 1.00 82.19 130 PHE A C 1
ATOM 1075 O O . PHE A 1 130 ? -6.287 12.538 18.566 1.00 82.19 130 PHE A O 1
ATOM 1082 N N . VAL A 1 131 ? -4.071 12.131 18.513 1.00 90.81 131 VAL A N 1
ATOM 1083 C CA . VAL A 1 131 ? -4.028 11.266 19.702 1.00 90.81 131 VAL A CA 1
ATOM 1084 C C . VAL A 1 131 ? -4.468 12.055 20.930 1.00 90.81 131 VAL A C 1
ATOM 1086 O O . VAL A 1 131 ? -5.405 11.649 21.615 1.00 90.81 131 VAL A O 1
ATOM 1089 N N . LEU A 1 132 ? -3.837 13.206 21.182 1.00 91.25 132 LEU A N 1
ATOM 1090 C CA . LEU A 1 132 ? -4.146 14.056 22.332 1.00 91.25 132 LEU A CA 1
ATOM 1091 C C . LEU A 1 132 ? -5.601 14.526 22.309 1.00 91.25 132 LEU A C 1
ATOM 1093 O O . LEU A 1 132 ? -6.268 14.498 23.337 1.00 91.25 132 LEU A O 1
ATOM 1097 N N . PHE A 1 133 ? -6.113 14.898 21.137 1.00 83.38 133 PHE A N 1
ATOM 1098 C CA . PHE A 1 133 ? -7.498 15.319 20.968 1.00 83.38 133 PHE A CA 1
ATOM 1099 C C . PHE A 1 133 ? -8.493 14.180 21.230 1.00 83.38 133 PHE A C 1
ATOM 1101 O O . PHE A 1 133 ? -9.472 14.364 21.953 1.00 83.38 133 PHE A O 1
ATOM 1108 N N . THR A 1 134 ? -8.222 12.984 20.703 1.00 85.44 134 THR A N 1
ATOM 1109 C CA . THR A 1 134 ? -9.057 11.793 20.932 1.00 85.44 134 THR A CA 1
ATOM 1110 C C . THR A 1 134 ? -9.089 11.422 22.416 1.00 85.44 134 THR A C 1
ATOM 1112 O O . THR A 1 134 ? -10.160 11.157 22.961 1.00 85.44 134 THR A O 1
ATOM 1115 N N . LEU A 1 135 ? -7.938 11.463 23.097 1.00 91.50 135 LEU A N 1
ATOM 1116 C CA . LEU A 1 135 ? -7.842 11.212 24.538 1.00 91.50 135 LEU A CA 1
ATOM 1117 C C . LEU A 1 135 ? -8.535 12.298 25.361 1.00 91.50 135 LEU A C 1
ATOM 1119 O O . LEU A 1 135 ? -9.270 11.978 26.292 1.00 91.50 135 LEU A O 1
ATOM 1123 N N . TYR A 1 136 ? -8.351 13.570 25.001 1.00 88.31 136 TYR A N 1
ATOM 1124 C CA . TYR A 1 136 ? -9.043 14.686 25.639 1.00 88.31 136 TYR A CA 1
ATOM 1125 C C . TYR A 1 136 ? -10.561 14.497 25.581 1.00 88.31 136 TYR A C 1
ATOM 1127 O O . TYR A 1 136 ? -11.232 14.619 26.607 1.00 88.31 136 TYR A O 1
ATOM 1135 N N . LEU A 1 137 ? -11.109 14.137 24.417 1.00 80.94 137 LEU A N 1
ATOM 1136 C CA . LEU A 1 137 ? -12.540 13.874 24.276 1.00 80.94 137 LEU A CA 1
ATOM 1137 C C . LEU A 1 137 ? -12.978 12.627 25.040 1.00 80.94 137 LEU A C 1
ATOM 1139 O O . LEU A 1 137 ? -14.014 12.663 25.701 1.00 80.94 137 LEU A O 1
ATOM 1143 N N . ALA A 1 138 ? -12.188 11.552 25.013 1.00 86.75 138 ALA A N 1
ATOM 1144 C CA . ALA A 1 138 ? -12.477 10.352 25.787 1.00 86.75 138 ALA A CA 1
ATOM 1145 C C . ALA A 1 138 ? -12.588 10.670 27.287 1.00 86.75 138 ALA A C 1
ATOM 1147 O O . ALA A 1 138 ? -13.561 10.273 27.925 1.00 86.75 138 ALA A O 1
ATOM 1148 N N . VAL A 1 139 ? -11.648 11.432 27.849 1.00 89.62 139 VAL A N 1
ATOM 1149 C CA . VAL A 1 139 ? -11.676 11.843 29.262 1.00 89.62 139 VAL A CA 1
ATOM 1150 C C . VAL A 1 139 ? -12.837 12.796 29.540 1.00 89.62 139 VAL A C 1
ATOM 1152 O O . VAL A 1 139 ? -13.582 12.587 30.495 1.00 89.62 139 VAL A O 1
ATOM 1155 N N . SER A 1 140 ? -13.039 13.804 28.689 1.00 83.12 140 SER A N 1
ATOM 1156 C CA . SER A 1 140 ? -14.086 14.820 28.880 1.00 83.12 140 SER A CA 1
ATOM 1157 C C . SER A 1 140 ? -15.498 14.232 28.859 1.00 83.12 140 SER A C 1
ATOM 1159 O O . SER A 1 140 ? -16.397 14.770 29.497 1.00 83.12 140 SER A O 1
ATOM 1161 N N . LEU A 1 141 ? -15.689 13.118 28.151 1.00 78.62 141 LEU A N 1
ATOM 1162 C CA . LEU A 1 141 ? -16.986 12.471 27.952 1.00 78.62 141 LEU A CA 1
ATOM 1163 C C . LEU A 1 141 ? -17.160 11.198 28.784 1.00 78.62 141 LEU A C 1
ATOM 1165 O O . LEU A 1 141 ? -18.123 10.461 28.590 1.00 78.62 141 LEU A O 1
ATOM 1169 N N . VAL A 1 142 ? -16.248 10.917 29.719 1.00 88.69 142 VAL A N 1
ATOM 1170 C CA . VAL A 1 142 ? -16.292 9.687 30.524 1.00 88.69 142 VAL A CA 1
ATOM 1171 C C . VAL A 1 142 ? -17.564 9.570 31.365 1.00 88.69 142 VAL A C 1
ATOM 1173 O O . VAL A 1 142 ? -18.042 8.461 31.587 1.00 88.69 142 VAL A O 1
ATOM 1176 N N . ARG A 1 143 ? -18.119 10.703 31.819 1.00 87.62 143 ARG A N 1
ATOM 1177 C CA . ARG A 1 143 ? -19.338 10.736 32.640 1.00 87.62 143 ARG A CA 1
ATOM 1178 C C . ARG A 1 143 ? -20.585 10.431 31.814 1.00 87.62 143 ARG A C 1
ATOM 1180 O O . ARG A 1 143 ? -21.390 9.609 32.233 1.00 87.62 143 ARG A O 1
ATOM 1187 N N . ASP A 1 144 ? -20.696 11.042 30.638 1.00 83.12 144 ASP A N 1
ATOM 1188 C CA . ASP A 1 144 ? -21.893 10.948 29.794 1.00 83.12 144 ASP A CA 1
ATOM 1189 C C . ASP A 1 144 ? -21.883 9.690 28.911 1.00 83.12 144 ASP A C 1
ATOM 1191 O O . ASP A 1 144 ? -22.921 9.086 28.651 1.00 83.12 144 ASP A O 1
ATOM 1195 N N . TYR A 1 145 ? -20.695 9.255 28.476 1.00 82.62 145 TYR A N 1
ATOM 1196 C CA . TYR A 1 145 ? -20.506 8.132 27.556 1.00 82.62 145 TYR A CA 1
ATOM 1197 C C . TYR A 1 145 ? -19.363 7.206 28.017 1.00 82.62 145 TYR A C 1
ATOM 1199 O O . TYR A 1 145 ? -18.362 7.045 27.310 1.00 82.62 145 TYR A O 1
ATOM 1207 N N . PRO A 1 146 ? -19.489 6.538 29.181 1.00 85.75 146 PRO A N 1
ATOM 1208 C CA . PRO A 1 146 ? -18.401 5.763 29.786 1.00 85.75 146 PRO A CA 1
ATOM 1209 C C . PRO A 1 146 ? -17.904 4.611 28.906 1.00 85.75 146 PRO A C 1
ATOM 1211 O O . PRO A 1 146 ? -16.708 4.321 28.882 1.00 85.75 146 PRO A O 1
ATOM 1214 N N . VAL A 1 147 ? -18.798 3.956 28.158 1.00 85.75 147 VAL A N 1
ATOM 1215 C CA . VAL A 1 147 ? -18.432 2.870 27.231 1.00 85.75 147 VAL A CA 1
ATOM 1216 C C . VAL A 1 147 ? -17.560 3.403 26.099 1.00 85.75 147 VAL A C 1
ATOM 1218 O O . VAL A 1 147 ? -16.482 2.868 25.845 1.00 85.75 147 VAL A O 1
ATOM 1221 N N . LEU A 1 148 ? -18.001 4.482 25.453 1.00 82.19 148 LEU A N 1
ATOM 1222 C CA . LEU A 1 148 ? -17.286 5.080 24.333 1.00 82.19 148 LEU A CA 1
ATOM 1223 C C . LEU A 1 148 ? -15.948 5.673 24.781 1.00 82.19 148 LEU A C 1
ATOM 1225 O O . LEU A 1 148 ? -14.939 5.433 24.136 1.00 82.19 148 LEU A O 1
ATOM 1229 N N . SER A 1 149 ? -15.916 6.355 25.926 1.00 86.06 149 SER A N 1
ATOM 1230 C CA . SER A 1 149 ? -14.686 6.853 26.547 1.00 86.06 149 SER A CA 1
ATOM 1231 C C . SER A 1 149 ? -13.656 5.740 26.774 1.00 86.06 149 SER A C 1
ATOM 1233 O O . SER A 1 149 ? -12.523 5.835 26.300 1.00 86.06 149 SER A O 1
ATOM 1235 N N . ARG A 1 150 ? -14.051 4.644 27.438 1.00 90.38 150 ARG A N 1
ATOM 1236 C CA . ARG A 1 150 ? -13.160 3.503 27.698 1.00 90.38 150 ARG A CA 1
ATOM 1237 C C . ARG A 1 150 ? -12.668 2.860 26.406 1.00 90.38 150 ARG A C 1
ATOM 1239 O O . ARG A 1 150 ? -11.483 2.555 26.305 1.00 90.38 150 ARG A O 1
ATOM 1246 N N . LEU A 1 151 ? -13.554 2.671 25.427 1.00 88.25 151 LEU A N 1
ATOM 1247 C CA . LEU A 1 151 ? -13.198 2.094 24.133 1.00 88.25 151 LEU A CA 1
ATOM 1248 C C . LEU A 1 151 ? -12.217 2.998 23.371 1.00 88.25 151 LEU A C 1
ATOM 1250 O O . LEU A 1 151 ? -11.205 2.502 22.881 1.00 88.25 151 LEU A O 1
ATOM 1254 N N . SER A 1 152 ? -12.457 4.313 23.351 1.00 88.25 152 SER A N 1
ATOM 1255 C CA . SER A 1 152 ? -11.583 5.304 22.716 1.00 88.25 152 SER A CA 1
ATOM 1256 C C . SER A 1 152 ? -10.189 5.334 23.318 1.00 88.25 152 SER A C 1
ATOM 1258 O O . SER A 1 152 ? -9.194 5.269 22.591 1.00 88.25 152 SER A O 1
ATOM 1260 N N . THR A 1 153 ? -10.100 5.365 24.646 1.00 93.81 153 THR A N 1
ATOM 1261 C CA . THR A 1 153 ? -8.820 5.310 25.356 1.00 93.81 153 THR A CA 1
ATOM 1262 C C . THR A 1 153 ? -8.091 4.003 25.061 1.00 93.81 153 THR A C 1
ATOM 1264 O O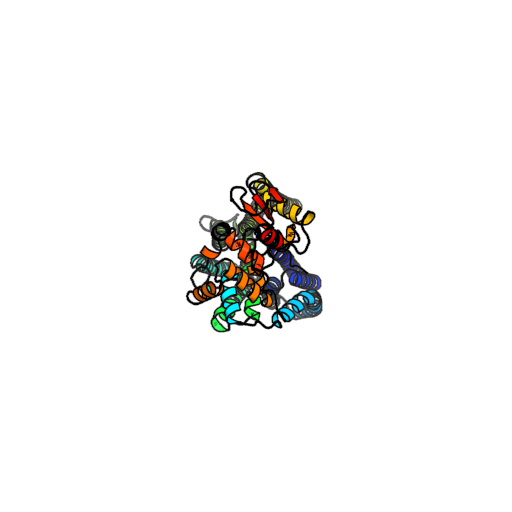 . THR A 1 153 ? -6.907 4.012 24.726 1.00 93.81 153 THR A O 1
ATOM 1267 N N . ALA A 1 154 ? -8.799 2.875 25.118 1.00 95.00 154 ALA A N 1
ATOM 1268 C CA . ALA A 1 154 ? -8.198 1.565 24.922 1.00 95.00 154 ALA A CA 1
ATOM 1269 C C . ALA A 1 154 ? -7.708 1.351 23.482 1.00 95.00 154 ALA A C 1
ATOM 1271 O O . ALA A 1 154 ? -6.583 0.902 23.280 1.00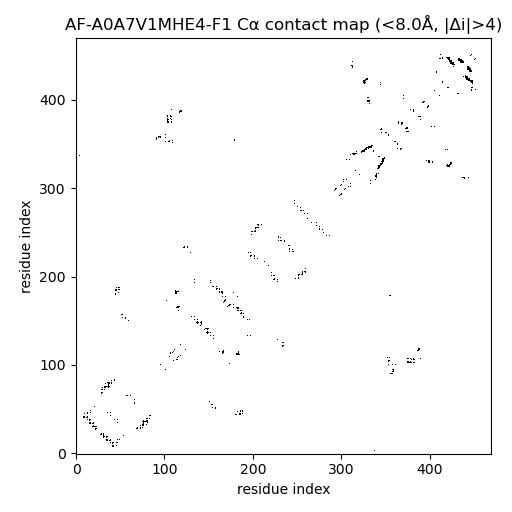 95.00 154 ALA A O 1
ATOM 1272 N N . TRP A 1 155 ? -8.497 1.729 22.472 1.00 95.06 155 TRP A N 1
ATOM 1273 C CA . TRP A 1 155 ? -8.081 1.650 21.066 1.00 95.06 155 TRP A CA 1
ATOM 1274 C C . TRP A 1 155 ? -6.954 2.632 20.746 1.00 95.06 155 TRP A C 1
ATOM 1276 O O . TRP A 1 155 ? -6.072 2.299 19.960 1.00 95.06 155 TRP A O 1
ATOM 1286 N N . THR A 1 156 ? -6.910 3.798 21.394 1.00 95.56 156 THR A N 1
ATOM 1287 C CA . THR A 1 156 ? -5.747 4.695 21.292 1.00 95.56 156 THR A CA 1
ATOM 1288 C C . THR A 1 156 ? -4.490 4.049 21.865 1.00 95.56 156 THR A C 1
ATOM 1290 O O . THR A 1 156 ? -3.442 4.089 21.224 1.00 95.56 156 THR A O 1
ATOM 1293 N N . GLY A 1 157 ? -4.601 3.362 23.006 1.00 96.94 157 GLY A N 1
ATOM 1294 C CA . GLY A 1 157 ? -3.516 2.547 23.554 1.00 96.94 157 GLY A CA 1
ATOM 1295 C C . GLY A 1 157 ? -3.042 1.456 22.586 1.00 96.94 157 GLY A C 1
ATOM 1296 O O . GLY A 1 157 ? -1.841 1.312 22.377 1.00 96.94 157 GLY A O 1
ATOM 1297 N N . VAL A 1 158 ? -3.968 0.741 21.934 1.00 96.81 158 VAL A N 1
ATOM 1298 C CA . VAL A 1 158 ? -3.646 -0.269 20.904 1.00 96.81 158 VAL A CA 1
ATOM 1299 C C . VAL A 1 158 ? -2.935 0.358 19.699 1.00 96.81 158 VAL A C 1
ATOM 1301 O O . VAL A 1 158 ? -1.951 -0.200 19.221 1.00 96.81 158 VAL A O 1
ATOM 1304 N N . GLY A 1 159 ? -3.375 1.530 19.229 1.00 95.31 159 GLY A N 1
ATOM 1305 C CA . GLY A 1 159 ? -2.700 2.257 18.147 1.00 95.31 159 GLY A CA 1
ATOM 1306 C C . GLY A 1 159 ? -1.264 2.636 18.506 1.00 95.31 159 GLY A C 1
ATOM 1307 O O . GLY A 1 159 ? -0.335 2.319 17.765 1.00 95.31 159 GLY A O 1
ATOM 1308 N N . ILE A 1 160 ? -1.060 3.235 19.683 1.00 96.38 160 ILE A N 1
ATOM 1309 C CA . ILE A 1 160 ? 0.281 3.570 20.186 1.00 96.38 160 ILE A CA 1
ATOM 1310 C C . ILE A 1 160 ? 1.144 2.308 20.302 1.00 96.38 160 ILE A C 1
ATOM 1312 O O . ILE A 1 160 ? 2.295 2.318 19.871 1.00 96.38 160 ILE A O 1
ATOM 1316 N N . PHE A 1 161 ? 0.592 1.210 20.826 1.00 97.00 161 PHE A N 1
ATOM 1317 C CA . PHE A 1 161 ? 1.290 -0.071 20.907 1.00 97.00 161 PHE A CA 1
ATOM 1318 C C . PHE A 1 161 ? 1.765 -0.548 19.529 1.00 97.00 161 PHE A C 1
ATOM 1320 O O . PHE A 1 161 ? 2.943 -0.856 19.367 1.00 97.00 161 PHE A O 1
ATOM 1327 N N . TRP A 1 162 ? 0.902 -0.547 18.513 1.00 95.88 162 TRP A N 1
ATOM 1328 C CA . TRP A 1 162 ? 1.290 -0.940 17.157 1.00 95.88 162 TRP A CA 1
ATOM 1329 C C . TRP A 1 162 ? 2.330 -0.012 16.528 1.00 95.88 162 TRP A C 1
ATOM 1331 O O . TRP A 1 162 ? 3.223 -0.478 15.818 1.00 95.88 162 TRP A O 1
ATOM 1341 N N . LEU A 1 163 ? 2.259 1.288 16.813 1.00 94.88 163 LEU A N 1
ATOM 1342 C CA . LEU A 1 163 ? 3.268 2.245 16.373 1.00 94.88 163 LEU A CA 1
ATOM 1343 C C . LEU A 1 163 ? 4.636 1.955 17.003 1.00 94.88 163 LEU A C 1
ATOM 1345 O O . LEU A 1 163 ? 5.651 1.996 16.305 1.00 94.88 163 LEU A O 1
ATOM 1349 N N . LEU A 1 164 ? 4.661 1.598 18.292 1.00 96.38 164 LEU A N 1
ATOM 1350 C CA . LEU A 1 164 ? 5.868 1.135 18.976 1.00 96.38 164 LEU A CA 1
ATOM 1351 C C . LEU A 1 164 ? 6.379 -0.173 18.366 1.00 96.38 164 LEU A C 1
ATOM 1353 O O . LEU A 1 164 ? 7.564 -0.264 18.065 1.00 96.38 164 LEU A O 1
ATOM 1357 N N . VAL A 1 165 ? 5.509 -1.156 18.110 1.00 95.88 165 VAL A N 1
ATOM 1358 C CA . VAL A 1 165 ? 5.892 -2.402 17.418 1.00 95.88 165 VAL A CA 1
ATOM 1359 C C . VAL A 1 165 ? 6.513 -2.092 16.056 1.00 95.88 165 VAL A C 1
ATOM 1361 O O . VAL A 1 165 ? 7.562 -2.641 15.731 1.00 95.88 165 VAL A O 1
ATOM 1364 N N . GLY A 1 166 ? 5.933 -1.165 15.288 1.00 94.38 166 GLY A N 1
ATOM 1365 C CA . GLY A 1 166 ? 6.494 -0.689 14.023 1.00 94.38 166 GLY A CA 1
ATOM 1366 C C . GLY A 1 166 ? 7.894 -0.108 14.203 1.00 94.38 166 GLY A C 1
ATOM 1367 O O . GLY A 1 166 ? 8.828 -0.529 13.523 1.00 94.38 166 GLY A O 1
ATOM 1368 N N . PHE A 1 167 ? 8.068 0.783 15.179 1.00 96.19 167 PHE A N 1
ATOM 1369 C CA . PHE A 1 167 ? 9.361 1.381 15.502 1.00 96.19 167 PHE A CA 1
ATOM 1370 C C . PHE A 1 167 ? 10.411 0.328 15.885 1.00 96.19 167 PHE A C 1
ATOM 1372 O O . PHE A 1 167 ? 11.478 0.266 15.275 1.00 96.19 167 PHE A O 1
ATOM 1379 N N . PHE A 1 168 ? 10.104 -0.539 16.850 1.00 96.69 168 PHE A N 1
ATOM 1380 C CA . PHE A 1 168 ? 11.029 -1.574 17.302 1.00 96.69 168 PHE A CA 1
ATOM 1381 C C . PHE A 1 168 ? 11.337 -2.585 16.195 1.00 96.69 168 PHE A C 1
ATOM 1383 O O . PHE A 1 168 ? 12.494 -2.966 16.023 1.00 96.69 168 PHE A O 1
ATOM 1390 N N . SER A 1 169 ? 10.341 -2.982 15.398 1.00 95.00 169 SER A N 1
ATOM 1391 C CA . SER A 1 169 ? 10.549 -3.907 14.281 1.00 95.00 169 SER A CA 1
ATOM 1392 C C . SER A 1 169 ? 11.517 -3.349 13.237 1.00 95.00 169 SER A C 1
ATOM 1394 O O . SER A 1 169 ? 12.365 -4.096 12.754 1.00 95.00 169 SER A O 1
ATOM 1396 N N . ALA A 1 170 ? 11.435 -2.050 12.931 1.00 94.25 170 ALA A N 1
ATOM 1397 C CA . ALA A 1 170 ? 12.254 -1.405 11.909 1.00 94.25 170 ALA A CA 1
ATOM 1398 C C . ALA A 1 170 ? 13.640 -1.012 12.413 1.00 94.25 170 ALA A C 1
ATOM 1400 O O . ALA A 1 170 ? 14.624 -1.235 11.717 1.00 94.25 170 ALA A O 1
ATOM 1401 N N . TYR A 1 171 ? 13.743 -0.442 13.611 1.00 95.44 171 TYR A N 1
ATOM 1402 C CA . TYR A 1 171 ? 14.982 0.208 14.049 1.00 95.44 171 TYR A CA 1
ATOM 1403 C C . TYR A 1 171 ? 15.769 -0.577 15.094 1.00 95.44 171 TYR A C 1
ATOM 1405 O O . TYR A 1 171 ? 16.956 -0.311 15.258 1.00 95.44 171 TYR A O 1
ATOM 1413 N N . VAL A 1 172 ? 15.143 -1.543 15.773 1.00 96.25 172 VAL A N 1
ATOM 1414 C CA . VAL A 1 172 ? 15.785 -2.304 16.856 1.00 96.25 172 VAL A CA 1
ATOM 1415 C C . VAL A 1 172 ? 15.978 -3.763 16.462 1.00 96.25 172 VAL A C 1
ATOM 1417 O O . VAL A 1 172 ? 17.104 -4.242 16.425 1.00 96.25 172 VAL A O 1
ATOM 1420 N N . PHE A 1 173 ? 14.898 -4.468 16.123 1.00 95.38 173 PHE A N 1
ATOM 1421 C CA . PHE A 1 173 ? 14.955 -5.907 15.858 1.00 95.38 173 PHE A CA 1
ATOM 1422 C C . PHE A 1 173 ? 15.289 -6.256 14.410 1.00 95.38 173 PHE A C 1
ATOM 1424 O O . PHE A 1 173 ? 15.790 -7.348 14.164 1.00 95.38 173 PHE A O 1
ATOM 1431 N N . ARG A 1 174 ? 14.946 -5.378 13.454 1.00 93.56 174 ARG A N 1
ATOM 1432 C CA . ARG A 1 174 ? 15.015 -5.649 12.005 1.00 93.56 174 ARG A CA 1
ATOM 1433 C C . ARG A 1 174 ? 14.437 -7.026 11.655 1.00 93.56 174 ARG A C 1
ATOM 1435 O O . ARG A 1 174 ? 14.998 -7.793 10.884 1.00 93.56 174 ARG A O 1
ATOM 1442 N N . ASN A 1 175 ? 13.311 -7.385 12.266 1.00 90.19 175 ASN A N 1
ATOM 1443 C CA . ASN A 1 175 ? 12.732 -8.710 12.077 1.00 90.19 175 ASN A CA 1
ATOM 1444 C C . ASN A 1 175 ? 11.865 -8.726 10.815 1.00 90.19 175 ASN A C 1
ATOM 1446 O O . ASN A 1 175 ? 10.854 -8.027 10.753 1.00 90.19 175 ASN A O 1
ATOM 1450 N N . ARG A 1 176 ? 12.222 -9.564 9.836 1.00 89.19 176 ARG A N 1
ATOM 1451 C CA . ARG A 1 176 ? 11.483 -9.685 8.571 1.00 89.19 176 ARG A CA 1
ATOM 1452 C C . ARG A 1 176 ? 9.989 -9.906 8.766 1.00 89.19 176 ARG A C 1
ATOM 1454 O O . ARG A 1 176 ? 9.197 -9.205 8.153 1.00 89.19 176 ARG A O 1
ATOM 1461 N N . LEU A 1 177 ? 9.615 -10.886 9.587 1.00 88.75 177 LEU A N 1
ATOM 1462 C CA . LEU A 1 177 ? 8.217 -11.273 9.757 1.00 88.75 177 LEU A CA 1
ATOM 1463 C C . LEU A 1 177 ? 7.401 -10.091 10.288 1.00 88.75 177 LEU A C 1
ATOM 1465 O O . LEU A 1 177 ? 6.361 -9.765 9.723 1.00 88.75 177 LEU A O 1
ATOM 1469 N N . LEU A 1 178 ? 7.912 -9.401 11.313 1.00 91.06 178 LEU A N 1
ATOM 1470 C CA . LEU A 1 178 ? 7.271 -8.200 11.852 1.00 91.06 178 LEU A CA 1
ATOM 1471 C C . LEU A 1 178 ? 7.184 -7.076 10.812 1.00 91.06 178 LEU A C 1
ATOM 1473 O O . LEU A 1 178 ? 6.146 -6.431 10.712 1.00 91.06 178 LEU A O 1
ATOM 1477 N N . LEU A 1 179 ? 8.232 -6.864 10.013 1.00 91.00 179 LEU A N 1
ATOM 1478 C CA . LEU A 1 179 ? 8.252 -5.830 8.974 1.00 91.00 179 LEU A CA 1
ATOM 1479 C C . LEU A 1 179 ? 7.282 -6.126 7.825 1.00 91.00 179 LEU A C 1
ATOM 1481 O O . LEU A 1 179 ? 6.630 -5.207 7.330 1.00 91.00 179 LEU A O 1
ATOM 1485 N N . SER A 1 180 ? 7.125 -7.394 7.443 1.00 88.62 180 SER A N 1
ATOM 1486 C CA . SER A 1 180 ? 6.145 -7.829 6.441 1.00 88.62 180 SER A CA 1
ATOM 1487 C C . SER A 1 180 ? 4.699 -7.608 6.898 1.00 88.62 180 SER A C 1
ATOM 1489 O O . SER A 1 180 ? 3.831 -7.384 6.057 1.00 88.62 180 SER A O 1
ATOM 1491 N N . PHE A 1 181 ? 4.432 -7.598 8.210 1.00 89.56 181 PHE A N 1
ATOM 1492 C CA . PHE A 1 181 ? 3.125 -7.211 8.753 1.00 89.56 181 PHE A CA 1
ATOM 1493 C C . PHE A 1 181 ? 2.867 -5.703 8.725 1.00 89.56 181 PHE A C 1
ATOM 1495 O O . PHE A 1 181 ? 1.745 -5.294 8.999 1.00 89.56 181 PHE A O 1
ATOM 1502 N N . GLN A 1 182 ? 3.868 -4.880 8.400 1.00 91.88 182 GLN A N 1
ATOM 1503 C CA . GLN A 1 182 ? 3.754 -3.420 8.326 1.00 91.88 182 GLN A CA 1
ATOM 1504 C C . GLN A 1 182 ? 3.001 -2.835 9.536 1.00 91.88 182 GLN A C 1
ATOM 1506 O O . GLN A 1 182 ? 1.933 -2.241 9.375 1.00 91.88 182 GLN A O 1
ATOM 1511 N N . PRO A 1 183 ? 3.524 -2.999 10.765 1.00 93.12 183 PRO A N 1
ATOM 1512 C CA . PRO A 1 183 ? 2.765 -2.783 11.998 1.00 93.12 183 PRO A CA 1
ATOM 1513 C C . PRO A 1 183 ? 2.179 -1.367 12.108 1.00 93.12 183 PRO A C 1
ATOM 1515 O O . PRO A 1 183 ? 1.110 -1.170 12.682 1.00 93.12 183 PRO A O 1
ATOM 1518 N N . ALA A 1 184 ? 2.835 -0.375 11.495 1.00 91.56 184 ALA A N 1
ATOM 1519 C CA . ALA A 1 184 ? 2.351 0.998 11.490 1.00 91.56 184 ALA A CA 1
ATOM 1520 C C . ALA A 1 184 ? 1.029 1.180 10.712 1.00 91.56 184 ALA A C 1
ATOM 1522 O O . ALA A 1 184 ? 0.303 2.125 11.013 1.00 91.56 184 ALA A O 1
ATOM 1523 N N . ARG A 1 185 ? 0.660 0.272 9.787 1.00 88.06 185 ARG A N 1
ATOM 1524 C CA . ARG A 1 185 ? -0.661 0.256 9.116 1.00 88.06 185 ARG A CA 1
ATOM 1525 C C . ARG A 1 185 ? -1.823 0.029 10.073 1.00 88.06 185 ARG A C 1
ATOM 1527 O O . ARG A 1 185 ? -2.937 0.450 9.780 1.00 88.06 185 ARG A O 1
ATOM 1534 N N . ALA A 1 186 ? -1.596 -0.590 11.232 1.00 91.25 186 ALA A N 1
ATOM 1535 C CA . ALA A 1 186 ? -2.647 -0.735 12.236 1.00 91.25 186 ALA A CA 1
ATOM 1536 C C . ALA A 1 186 ? -3.179 0.630 12.712 1.00 91.25 186 ALA A C 1
ATOM 1538 O O . ALA A 1 186 ? -4.343 0.741 13.097 1.00 91.25 186 ALA A O 1
ATOM 1539 N N . MET A 1 187 ? -2.363 1.688 12.602 1.00 89.69 187 MET A N 1
ATOM 1540 C CA . MET A 1 187 ? -2.806 3.051 12.871 1.00 89.69 187 MET A CA 1
ATOM 1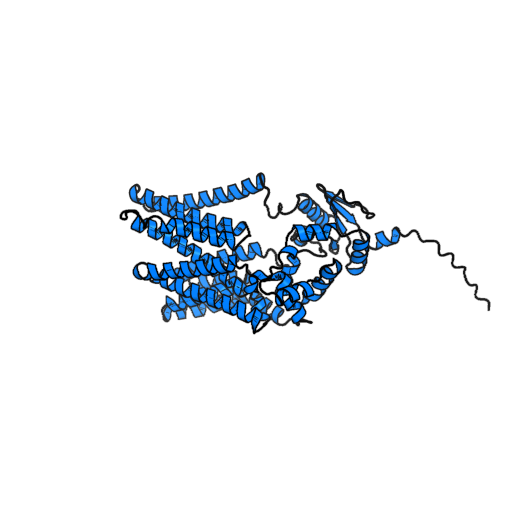541 C C . MET A 1 187 ? -3.926 3.500 11.935 1.00 89.69 187 MET A C 1
ATOM 1543 O O . MET A 1 187 ? -4.769 4.269 12.380 1.00 89.69 187 MET A O 1
ATOM 1547 N N . ASP A 1 188 ? -3.992 3.024 10.687 1.00 84.44 188 ASP A N 1
ATOM 1548 C CA . ASP A 1 188 ? -5.071 3.383 9.756 1.00 84.44 188 ASP A CA 1
ATOM 1549 C C . ASP A 1 188 ? -6.431 2.967 10.325 1.00 84.44 188 ASP A C 1
ATOM 1551 O O . ASP A 1 188 ? -7.386 3.744 10.294 1.00 84.44 188 ASP A O 1
ATOM 1555 N N . PHE A 1 189 ? -6.504 1.770 10.921 1.00 83.75 189 PHE A N 1
ATOM 1556 C CA . PHE A 1 189 ? -7.714 1.292 11.584 1.00 83.75 189 PHE A CA 1
ATOM 1557 C C . PHE A 1 189 ? -8.089 2.205 12.754 1.00 83.75 189 PHE A C 1
ATOM 1559 O O . PHE A 1 189 ? -9.245 2.614 12.859 1.00 83.75 189 PHE A O 1
ATOM 1566 N N . TRP A 1 190 ? -7.108 2.597 13.578 1.00 90.19 190 TRP A N 1
ATOM 1567 C CA . TRP A 1 190 ? -7.332 3.555 14.662 1.00 90.19 190 TRP A CA 1
ATOM 1568 C C . TRP A 1 190 ? -7.789 4.930 14.163 1.00 90.19 190 TRP A C 1
ATOM 1570 O O . TRP A 1 190 ? -8.691 5.522 14.760 1.00 90.19 190 TRP A O 1
ATOM 1580 N N . PHE A 1 191 ? -7.214 5.443 13.072 1.00 83.12 191 PHE A N 1
ATOM 1581 C CA . PHE A 1 191 ? -7.646 6.704 12.474 1.00 83.12 191 PHE A CA 1
ATOM 1582 C C . PHE A 1 191 ? -9.093 6.622 12.013 1.00 83.12 191 PHE A C 1
ATOM 1584 O O . PHE A 1 191 ? -9.888 7.499 12.357 1.00 83.12 191 PHE A O 1
ATOM 1591 N N . VAL A 1 192 ? -9.455 5.569 11.275 1.00 77.62 192 VAL A N 1
ATOM 1592 C CA . VAL A 1 192 ? -10.823 5.356 10.787 1.00 77.62 192 VAL A CA 1
ATOM 1593 C C . VAL A 1 192 ? -11.791 5.270 11.961 1.00 77.62 192 VAL A C 1
ATOM 1595 O O . VAL A 1 192 ? -12.763 6.024 12.011 1.00 77.62 192 VAL A O 1
ATOM 1598 N N . SER A 1 193 ? -11.504 4.423 12.950 1.00 78.69 193 SER A N 1
ATOM 1599 C CA . SER A 1 193 ? -12.381 4.253 14.106 1.00 78.69 193 SER A CA 1
ATOM 1600 C C . SER A 1 193 ? -12.531 5.522 14.933 1.00 78.69 193 SER A C 1
ATOM 1602 O O . SER A 1 193 ? -13.645 5.890 15.296 1.00 78.69 193 SER A O 1
ATOM 1604 N N . SER A 1 194 ? -11.424 6.222 15.192 1.00 82.81 194 SER A N 1
ATOM 1605 C CA . SER A 1 194 ? -11.445 7.453 15.979 1.00 82.81 194 SER A CA 1
ATOM 1606 C C . SER A 1 194 ? -12.216 8.536 15.243 1.00 82.81 194 SER A C 1
ATOM 1608 O O . SER A 1 194 ? -12.998 9.245 15.854 1.00 82.81 194 SER A O 1
ATOM 1610 N N . THR A 1 195 ? -12.094 8.611 13.919 1.00 76.06 195 THR A N 1
ATOM 1611 C CA . THR A 1 195 ? -12.860 9.561 13.100 1.00 76.06 195 THR A CA 1
ATOM 1612 C C . THR A 1 195 ? -14.354 9.280 13.158 1.00 76.06 195 THR A C 1
ATOM 1614 O O . THR A 1 195 ? -15.132 10.203 13.393 1.00 76.06 195 THR A O 1
ATOM 1617 N N . VAL A 1 196 ? -14.760 8.013 13.015 1.00 74.19 196 VAL A N 1
ATOM 1618 C CA . VAL A 1 196 ? -16.164 7.605 13.172 1.00 74.19 196 VAL A CA 1
ATOM 1619 C C . VAL A 1 196 ? -16.680 7.993 14.557 1.00 74.19 196 VAL A C 1
ATOM 1621 O O . VAL A 1 196 ? -17.774 8.536 14.676 1.00 74.19 196 VAL A O 1
ATOM 1624 N N . TRP A 1 197 ? -15.886 7.797 15.609 1.00 76.25 197 TRP A N 1
ATOM 1625 C CA . TRP A 1 197 ? -16.282 8.192 16.960 1.00 76.25 197 TRP A CA 1
ATOM 1626 C C . TRP A 1 197 ? -16.371 9.695 17.154 1.00 76.25 197 TRP A C 1
ATOM 1628 O O . TRP A 1 197 ? -17.347 10.159 17.732 1.00 76.25 197 TRP A O 1
ATOM 1638 N N . LEU A 1 198 ? -15.400 10.464 16.664 1.00 72.31 198 LEU A N 1
ATOM 1639 C CA . LEU A 1 198 ? -15.429 11.926 16.710 1.00 72.31 198 LEU A CA 1
ATOM 1640 C C . LEU A 1 198 ? -16.680 12.469 16.015 1.00 72.31 198 LEU A C 1
ATOM 1642 O O . LEU A 1 198 ? -17.336 13.372 16.533 1.00 72.31 198 LEU A O 1
ATOM 1646 N N . VAL A 1 199 ? -17.042 11.866 14.883 1.00 71.19 199 VAL A N 1
ATOM 1647 C CA . VAL A 1 199 ? -18.290 12.120 14.164 1.00 71.19 199 VAL A CA 1
ATOM 1648 C C . VAL A 1 199 ? -19.504 11.797 15.036 1.00 71.19 199 VAL A C 1
ATOM 1650 O O . VAL A 1 199 ? -20.333 12.676 15.261 1.00 71.19 199 VAL A O 1
ATOM 1653 N N . CYS A 1 200 ? -19.603 10.582 15.581 1.00 71.69 200 CYS A N 1
ATOM 1654 C CA . CYS A 1 200 ? -20.737 10.181 16.414 1.00 71.69 200 CYS A CA 1
ATOM 1655 C C . CYS A 1 200 ? -20.889 11.069 17.654 1.00 71.69 200 CYS A C 1
ATOM 1657 O O . CYS A 1 200 ? -22.003 11.455 17.996 1.00 71.69 200 CYS A O 1
ATOM 1659 N N . LEU A 1 201 ? -19.780 11.424 18.302 1.00 69.06 201 LEU A N 1
ATOM 1660 C CA . LEU A 1 201 ? -19.749 12.318 19.457 1.00 69.06 201 LEU A CA 1
ATOM 1661 C C . LEU A 1 201 ? -20.206 13.723 19.098 1.00 69.06 201 LEU A C 1
ATOM 1663 O O . LEU A 1 201 ? -20.997 14.313 19.826 1.00 69.06 201 LEU A O 1
ATOM 1667 N N . THR A 1 202 ? -19.750 14.235 17.958 1.00 67.12 202 THR A N 1
ATOM 1668 C CA . THR A 1 202 ? -20.190 15.523 17.423 1.00 67.12 202 THR A CA 1
ATOM 1669 C C . THR A 1 202 ? -21.700 15.517 17.187 1.00 67.12 202 THR A C 1
ATOM 1671 O O . THR A 1 202 ? -22.393 16.426 17.643 1.00 67.12 202 THR A O 1
ATOM 1674 N N . CYS A 1 203 ? -22.232 14.470 16.549 1.00 67.69 203 CYS A N 1
ATOM 1675 C CA . CYS A 1 203 ? -23.670 14.318 16.335 1.00 67.69 203 CYS A CA 1
ATOM 1676 C C . CYS A 1 203 ? -24.440 14.239 17.660 1.00 67.69 203 CYS A C 1
ATOM 1678 O O . CYS A 1 203 ? -25.400 14.983 17.844 1.00 67.69 203 CYS A O 1
ATOM 1680 N N . ALA A 1 204 ? -24.001 13.389 18.594 1.00 67.06 204 ALA A N 1
ATOM 1681 C CA . ALA A 1 204 ? -24.641 13.209 19.896 1.00 67.06 204 ALA A CA 1
ATOM 1682 C C . ALA A 1 204 ? -24.660 14.519 20.697 1.00 67.06 204 ALA A C 1
ATOM 1684 O O . ALA A 1 204 ? -25.700 14.928 21.217 1.00 67.06 204 ALA A O 1
ATOM 1685 N N . TYR A 1 205 ? -23.529 15.226 20.720 1.00 64.88 205 TYR A N 1
ATOM 1686 C CA . TYR A 1 205 ? -23.402 16.531 21.350 1.00 64.88 205 TYR A CA 1
ATOM 1687 C C . TYR A 1 205 ? -24.410 17.534 20.786 1.00 64.88 205 TYR A C 1
ATOM 1689 O O . TYR A 1 205 ? -25.127 18.184 21.547 1.00 64.88 205 TYR A O 1
ATOM 1697 N N . PHE A 1 206 ? -24.514 17.621 19.457 1.00 63.56 206 PHE A N 1
ATOM 1698 C CA . PHE A 1 206 ? -25.493 18.485 18.810 1.00 63.56 206 PHE A CA 1
ATOM 1699 C C . PHE A 1 206 ? -26.927 18.098 19.164 1.00 63.56 206 PHE A C 1
ATOM 1701 O O . PHE A 1 206 ? -27.700 18.984 19.507 1.00 63.56 206 PHE A O 1
ATOM 1708 N N . THR A 1 207 ? -27.275 16.808 19.146 1.00 63.62 207 THR A N 1
ATOM 1709 C CA . THR A 1 207 ? -28.641 16.356 19.461 1.00 63.62 207 THR A CA 1
ATOM 1710 C C . THR A 1 207 ? -29.061 16.625 20.905 1.00 63.62 207 THR A C 1
ATOM 1712 O O . THR A 1 207 ? -30.226 16.922 21.143 1.00 63.62 207 THR A O 1
ATOM 1715 N N . VAL A 1 208 ? -28.132 16.545 21.863 1.00 65.31 208 VAL A N 1
ATOM 1716 C CA . VAL A 1 208 ? -28.436 16.698 23.296 1.00 65.31 208 VAL A CA 1
ATOM 1717 C C . VAL A 1 208 ? -28.396 18.165 23.739 1.00 65.31 208 VAL A C 1
ATOM 1719 O O . VAL A 1 208 ? -29.208 18.575 24.562 1.00 65.31 208 VAL A O 1
ATOM 1722 N N . TYR A 1 209 ? -27.480 18.976 23.197 1.00 60.38 209 TYR A N 1
ATOM 1723 C CA . TYR A 1 209 ? -27.188 20.318 23.723 1.00 60.38 209 TYR A CA 1
ATOM 1724 C C . TYR A 1 209 ? -27.635 21.487 22.834 1.00 60.38 209 TYR A C 1
ATOM 1726 O O . TYR A 1 209 ? -27.447 22.646 23.221 1.00 60.38 209 TYR A O 1
ATOM 1734 N N . SER A 1 210 ? -28.259 21.242 21.676 1.00 57.94 210 SER A N 1
ATOM 1735 C CA . SER A 1 210 ? -28.762 22.320 20.805 1.00 57.94 210 SER A CA 1
ATOM 1736 C C . SER A 1 210 ? -29.847 23.186 21.451 1.00 57.94 210 SER A C 1
ATOM 1738 O O . SER A 1 210 ? -30.064 24.311 21.003 1.00 57.94 210 SER A O 1
ATOM 1740 N N . SER A 1 211 ? -30.534 22.689 22.483 1.00 54.66 211 SER A N 1
ATOM 1741 C CA . SER A 1 211 ? -31.653 23.381 23.124 1.00 54.66 211 SER A CA 1
ATOM 1742 C C . SER A 1 211 ? -31.249 24.311 24.276 1.00 54.66 211 SER A C 1
ATOM 1744 O O . SER A 1 211 ? -32.044 25.181 24.615 1.00 54.66 211 SER A O 1
ATOM 1746 N N . SER A 1 212 ? -30.047 24.187 24.869 1.00 56.56 212 SER A N 1
ATOM 1747 C CA . SER A 1 212 ? -29.794 24.754 26.213 1.00 56.56 212 SER A CA 1
ATOM 1748 C C . SER A 1 212 ? -28.553 25.651 26.415 1.00 56.56 212 SER A C 1
ATOM 1750 O O . SER A 1 212 ? -28.393 26.164 27.522 1.00 56.56 212 SER A O 1
ATOM 1752 N N . LEU A 1 213 ? -27.666 25.891 25.434 1.00 47.34 213 LEU A N 1
ATOM 1753 C CA . LEU A 1 213 ? -26.380 26.575 25.712 1.00 47.34 213 LEU A CA 1
ATOM 1754 C C . LEU A 1 213 ? -26.068 27.829 24.874 1.00 47.34 213 LEU A C 1
ATOM 1756 O O . LEU A 1 213 ? -26.092 27.823 23.641 1.00 47.34 213 LEU A O 1
ATOM 1760 N N . GLN A 1 214 ? -25.698 28.897 25.591 1.00 46.53 214 GLN A N 1
ATOM 1761 C CA . GLN A 1 214 ? -25.153 30.165 25.101 1.00 46.53 214 GLN A CA 1
ATOM 1762 C C . GLN A 1 214 ? -23.630 30.066 24.835 1.00 46.53 214 GLN A C 1
ATOM 1764 O O . GLN A 1 214 ? -22.884 29.449 25.596 1.00 46.53 214 GLN A O 1
ATOM 1769 N N . GLY A 1 215 ? -23.163 30.709 23.759 1.00 54.28 215 GLY A N 1
ATOM 1770 C CA . GLY A 1 215 ? -21.779 31.184 23.604 1.00 54.28 215 GLY A CA 1
ATOM 1771 C C . GLY A 1 215 ? -20.732 30.189 23.091 1.00 54.28 215 GLY A C 1
ATOM 1772 O O . GLY A 1 215 ?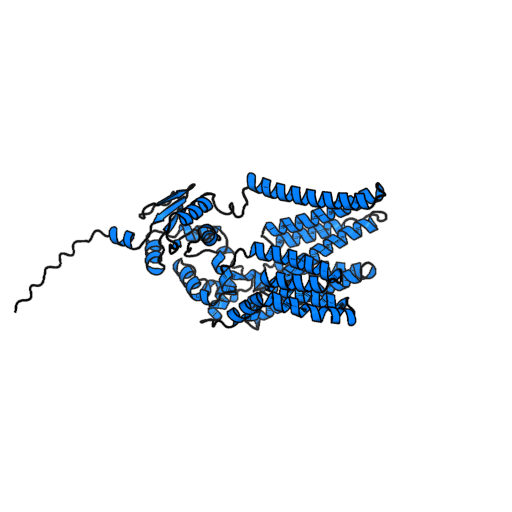 -20.565 30.037 21.886 1.00 54.28 215 GLY A O 1
ATOM 1773 N N . LEU A 1 216 ? -19.972 29.555 23.991 1.00 46.53 216 LEU A N 1
ATOM 1774 C CA . LEU A 1 216 ? -18.676 28.928 23.655 1.00 46.53 216 LEU A CA 1
ATOM 1775 C C . LEU A 1 216 ? -18.747 27.432 23.309 1.00 46.53 216 LEU A C 1
ATOM 1777 O O . LEU A 1 216 ? -17.905 26.894 22.599 1.00 46.53 216 LEU A O 1
ATOM 1781 N N . LYS A 1 217 ? -19.769 26.745 23.813 1.00 48.97 217 LYS A N 1
ATOM 1782 C CA . LYS A 1 217 ? -19.950 25.294 23.661 1.00 48.97 217 LYS A CA 1
ATOM 1783 C C . LYS A 1 217 ? -20.425 24.885 22.251 1.00 48.97 217 LYS A C 1
ATOM 1785 O O . LYS A 1 217 ? -20.248 23.745 21.840 1.00 48.97 217 LYS A O 1
ATOM 1790 N N . LYS A 1 218 ? -20.937 25.838 21.462 1.00 53.28 218 LYS A N 1
ATOM 1791 C CA . LYS A 1 218 ? -21.425 25.619 20.086 1.00 53.28 218 LYS A CA 1
ATOM 1792 C C . LYS A 1 218 ? -20.319 25.429 19.035 1.00 53.28 218 LYS A C 1
ATOM 1794 O O . LYS A 1 218 ? -20.600 24.857 17.986 1.00 53.28 218 LYS A O 1
ATOM 1799 N N . SER A 1 219 ? -19.088 25.888 19.282 1.00 53.12 219 SER A N 1
ATOM 1800 C CA . SER A 1 219 ? -18.000 25.880 18.283 1.00 53.12 219 SER A CA 1
ATOM 1801 C C . SER A 1 219 ? -17.097 24.642 18.330 1.00 53.12 219 SER A C 1
ATOM 1803 O O . SER A 1 219 ? -16.423 24.346 17.346 1.00 53.12 219 SER A O 1
ATOM 1805 N N . LEU A 1 220 ? -17.107 23.880 19.428 1.00 55.50 220 LEU A N 1
ATOM 1806 C CA . LEU A 1 220 ? -16.273 22.685 19.615 1.00 55.50 220 LEU A CA 1
ATOM 1807 C C . LEU A 1 220 ? -16.484 21.594 18.547 1.00 55.50 220 LEU A C 1
ATOM 1809 O O . LEU A 1 220 ? -15.487 21.079 18.043 1.00 55.50 220 LEU A O 1
ATOM 1813 N N . PRO A 1 221 ? -17.721 21.244 18.148 1.00 58.34 221 PRO A N 1
ATOM 1814 C CA . PRO A 1 221 ? -17.913 20.167 17.178 1.00 58.34 221 PRO A CA 1
ATOM 1815 C C . PRO A 1 221 ? -17.541 20.528 15.722 1.00 58.34 221 PRO A C 1
ATOM 1817 O O . PRO A 1 221 ? -16.885 19.716 15.070 1.00 58.34 221 PRO A O 1
ATOM 1820 N N . PRO A 1 222 ? -17.850 21.730 15.187 1.00 57.44 222 PRO A N 1
ATOM 1821 C CA . PRO A 1 222 ? -17.318 22.171 13.896 1.00 57.44 222 PRO A CA 1
ATOM 1822 C C . PRO A 1 222 ? -15.789 22.223 13.884 1.00 57.44 222 PRO A C 1
ATOM 1824 O O . PRO A 1 222 ? -15.176 21.810 12.904 1.00 57.44 222 PRO A O 1
ATOM 1827 N N . ILE A 1 223 ? -15.167 22.658 14.988 1.00 57.16 223 ILE A N 1
ATOM 1828 C CA . ILE A 1 223 ? -13.709 22.633 15.145 1.00 57.16 223 ILE A CA 1
ATOM 1829 C C . ILE A 1 223 ? -13.202 21.188 15.148 1.00 57.16 223 ILE A C 1
ATOM 1831 O O . ILE A 1 223 ? -12.251 20.903 14.437 1.00 57.16 223 ILE A O 1
ATOM 1835 N N . ALA A 1 224 ? -13.856 20.257 15.848 1.00 57.06 224 ALA A N 1
ATOM 1836 C CA . ALA A 1 224 ? -13.495 18.837 15.850 1.00 57.06 224 ALA A CA 1
ATOM 1837 C C . ALA A 1 224 ? -13.566 18.204 14.449 1.00 57.06 224 ALA A C 1
ATOM 1839 O O . ALA A 1 224 ? -12.659 17.470 14.059 1.00 57.06 224 ALA A O 1
ATOM 1840 N N . LEU A 1 225 ? -14.612 18.517 13.674 1.00 61.12 225 LEU A N 1
ATOM 1841 C CA . LEU A 1 225 ? -14.788 18.048 12.294 1.00 61.12 225 LEU A CA 1
ATOM 1842 C C . LEU A 1 225 ? -13.739 18.658 11.351 1.00 61.12 225 LEU A C 1
ATOM 1844 O O . LEU A 1 225 ? -13.125 17.934 10.568 1.00 61.12 225 LEU A O 1
ATOM 1848 N N . LEU A 1 226 ? -13.486 19.969 11.451 1.00 58.62 226 LEU A N 1
ATOM 1849 C CA . LEU A 1 226 ? -12.443 20.663 10.684 1.00 58.62 226 LEU A CA 1
ATOM 1850 C C . LEU A 1 226 ? -11.039 20.174 11.055 1.00 58.62 226 LEU A C 1
ATOM 1852 O O . LEU A 1 226 ? -10.166 20.084 10.195 1.00 58.62 226 LEU A O 1
ATOM 1856 N N . PHE A 1 227 ? -10.830 19.819 12.320 1.00 57.03 227 PHE A N 1
ATOM 1857 C CA . PHE A 1 227 ? -9.569 19.311 12.837 1.00 57.03 227 PHE A CA 1
ATOM 1858 C C . PHE A 1 227 ? -9.310 17.870 12.387 1.00 57.03 227 PHE A C 1
ATOM 1860 O O . PHE A 1 227 ? -8.228 17.572 11.881 1.00 57.03 227 PHE A O 1
ATOM 1867 N N . ALA A 1 228 ? -10.325 17.001 12.464 1.00 59.16 228 ALA A N 1
ATOM 1868 C CA . ALA A 1 228 ? -10.277 15.665 11.880 1.00 59.16 228 ALA A CA 1
ATOM 1869 C C . ALA A 1 228 ? -9.999 15.747 10.370 1.00 59.16 228 ALA A C 1
ATOM 1871 O O . ALA A 1 228 ? -9.084 15.090 9.881 1.00 59.16 228 ALA A O 1
ATOM 1872 N N . TYR A 1 229 ? -10.698 16.626 9.645 1.00 59.72 229 TYR A N 1
ATOM 1873 C CA . TYR A 1 229 ? -10.461 16.869 8.221 1.00 59.72 229 TYR A CA 1
ATOM 1874 C C . TYR A 1 229 ? -9.034 17.361 7.922 1.00 59.72 229 TYR A C 1
ATOM 1876 O O . TYR A 1 229 ? -8.372 16.832 7.029 1.00 59.72 229 TYR A O 1
ATOM 1884 N N . GLY A 1 230 ? -8.525 18.338 8.680 1.00 54.81 230 GLY A N 1
ATOM 1885 C CA . GLY A 1 230 ? -7.183 18.899 8.497 1.00 54.81 230 GLY A CA 1
ATOM 1886 C C . GLY A 1 230 ? -6.060 17.891 8.760 1.00 54.81 230 GLY A C 1
ATOM 1887 O O . GLY A 1 230 ? -5.098 17.809 7.992 1.00 54.81 230 GLY A O 1
ATOM 1888 N N . ILE A 1 231 ? -6.195 17.070 9.803 1.00 55.62 231 ILE A N 1
ATOM 1889 C CA . ILE A 1 231 ? -5.239 15.999 10.123 1.00 55.62 231 ILE A CA 1
ATOM 1890 C C . ILE A 1 231 ? -5.259 14.910 9.054 1.00 55.62 231 ILE A C 1
ATOM 1892 O O . ILE A 1 231 ? -4.204 14.466 8.602 1.00 55.62 231 ILE A O 1
ATOM 1896 N N . TRP A 1 232 ? -6.445 14.522 8.589 1.00 53.91 232 TRP A N 1
ATOM 1897 C CA . TRP A 1 232 ? -6.569 13.542 7.516 1.00 53.91 232 TRP A CA 1
ATOM 1898 C C . TRP A 1 232 ? -5.973 14.040 6.201 1.00 53.91 232 TRP A C 1
ATOM 1900 O O . TRP A 1 232 ? -5.192 13.319 5.585 1.00 53.91 232 TRP A O 1
ATOM 1910 N N . ARG A 1 233 ? -6.245 15.296 5.821 1.00 50.34 233 ARG A N 1
ATOM 1911 C CA . ARG A 1 233 ? -5.686 15.931 4.616 1.00 50.34 233 ARG A CA 1
ATOM 1912 C C . ARG A 1 233 ? -4.160 16.046 4.657 1.00 50.34 233 ARG A C 1
ATOM 1914 O O . ARG A 1 233 ? -3.510 15.954 3.623 1.00 50.34 233 ARG A O 1
ATOM 1921 N N . THR A 1 234 ? -3.578 16.282 5.833 1.00 51.41 234 THR A N 1
ATOM 1922 C CA . THR A 1 234 ? -2.118 16.439 5.983 1.00 51.41 234 THR A CA 1
ATOM 1923 C C . THR A 1 234 ? -1.369 15.109 6.068 1.00 51.41 234 THR A C 1
ATOM 1925 O O . THR A 1 234 ? -0.182 15.070 5.739 1.00 51.41 234 THR A O 1
ATOM 1928 N N . ARG A 1 235 ? -2.040 14.024 6.480 1.00 47.75 235 ARG A N 1
ATOM 1929 C CA . ARG A 1 235 ? -1.445 12.686 6.620 1.00 47.75 235 ARG A CA 1
ATOM 1930 C C . ARG A 1 235 ? -1.634 11.802 5.384 1.00 47.75 235 ARG A C 1
ATOM 1932 O O . ARG A 1 235 ? -0.701 11.096 5.015 1.00 47.75 235 ARG A O 1
ATOM 1939 N N . PHE A 1 236 ? -2.799 11.852 4.740 1.00 51.84 236 PHE A N 1
ATOM 1940 C CA . PHE A 1 236 ? -3.122 11.047 3.564 1.00 51.84 236 PHE A CA 1
ATOM 1941 C C . PHE A 1 236 ? -3.244 11.963 2.345 1.00 51.84 236 PHE A C 1
ATOM 1943 O O . PHE A 1 236 ? -4.274 12.585 2.110 1.00 51.84 236 PHE A O 1
ATOM 1950 N N . ILE A 1 237 ? -2.158 12.057 1.574 1.00 44.09 237 ILE A N 1
ATOM 1951 C CA . ILE A 1 237 ? -2.120 12.785 0.293 1.00 44.09 237 ILE A CA 1
ATOM 1952 C C . ILE A 1 237 ? -2.938 12.045 -0.790 1.00 44.09 237 ILE A C 1
ATOM 1954 O O . ILE A 1 237 ? -3.238 12.611 -1.835 1.00 44.09 237 ILE A O 1
ATOM 1958 N N . GLU A 1 238 ? -3.363 10.800 -0.549 1.00 49.03 238 GLU A N 1
ATOM 1959 C CA . GLU A 1 238 ? -4.189 10.064 -1.507 1.00 49.03 238 GLU A CA 1
ATOM 1960 C C . GLU A 1 238 ? -5.652 10.541 -1.477 1.00 49.03 238 GLU A C 1
ATOM 1962 O O . GLU A 1 238 ? -6.406 10.288 -0.534 1.00 49.03 238 GLU A O 1
ATOM 1967 N N . GLU A 1 239 ? -6.054 11.224 -2.553 1.00 43.09 239 GLU A N 1
ATOM 1968 C CA . GLU A 1 239 ? -7.354 11.887 -2.742 1.00 43.09 239 GLU A CA 1
ATOM 1969 C C . GLU A 1 239 ? -8.581 11.017 -2.404 1.00 43.09 239 GLU A C 1
ATOM 1971 O O . GLU A 1 239 ? -9.612 11.536 -1.968 1.00 43.09 239 GLU A O 1
ATOM 1976 N N . ALA A 1 240 ? -8.479 9.694 -2.565 1.00 40.84 240 ALA A N 1
ATOM 1977 C CA . ALA A 1 240 ? -9.577 8.757 -2.333 1.00 40.84 240 ALA A CA 1
ATOM 1978 C C . ALA A 1 240 ? -10.028 8.713 -0.862 1.00 40.84 240 ALA A C 1
ATOM 1980 O O . ALA A 1 240 ? -11.223 8.626 -0.582 1.00 40.84 240 ALA A O 1
ATOM 1981 N N . PHE A 1 241 ? -9.095 8.831 0.087 1.00 44.41 241 PHE A N 1
ATOM 1982 C CA . PHE A 1 241 ? -9.416 8.752 1.516 1.00 44.41 241 PHE A CA 1
ATOM 1983 C C . PHE A 1 241 ? -9.960 10.073 2.069 1.00 44.41 241 PHE A C 1
ATOM 1985 O O . PHE A 1 241 ? -10.829 10.074 2.941 1.00 44.41 241 PHE A O 1
ATOM 1992 N N . VAL A 1 242 ? -9.515 11.205 1.511 1.00 49.22 242 VAL A N 1
ATOM 1993 C CA . VAL A 1 242 ? -10.089 12.529 1.798 1.00 49.22 242 VAL A CA 1
ATOM 1994 C C . VAL A 1 242 ? -11.569 12.548 1.425 1.00 49.22 242 VAL A C 1
ATOM 1996 O O . VAL A 1 242 ? -12.376 13.072 2.187 1.00 49.22 242 VAL A O 1
ATOM 1999 N N . LEU A 1 243 ? -11.944 11.917 0.309 1.00 46.44 243 LEU A N 1
ATOM 2000 C CA . LEU A 1 243 ? -13.334 11.841 -0.125 1.00 46.44 243 LEU A CA 1
ATOM 2001 C C . LEU A 1 243 ? -14.205 11.010 0.831 1.00 46.44 243 LEU A C 1
ATOM 2003 O O . LEU A 1 243 ? -15.292 11.453 1.183 1.00 46.44 243 LEU A O 1
ATOM 2007 N N . VAL A 1 244 ? -13.715 9.856 1.303 1.00 49.91 244 VAL A N 1
ATOM 2008 C CA . VAL A 1 244 ? -14.425 9.009 2.284 1.00 49.91 244 VAL A CA 1
ATOM 2009 C C . VAL A 1 244 ? -14.587 9.735 3.621 1.00 49.91 244 VAL A C 1
ATOM 2011 O O . VAL A 1 244 ? -15.657 9.702 4.222 1.00 49.91 244 VAL A O 1
ATOM 2014 N N . THR A 1 245 ? -13.564 10.456 4.077 1.00 49.94 245 THR A N 1
ATOM 2015 C CA . THR A 1 245 ? -13.648 11.248 5.310 1.00 49.94 245 THR A CA 1
ATOM 2016 C C . THR A 1 245 ? -14.599 12.433 5.147 1.00 49.94 245 THR A C 1
ATOM 2018 O O . THR A 1 245 ? -15.467 12.627 5.989 1.00 49.94 245 THR A O 1
ATOM 2021 N N . VAL A 1 246 ? -14.523 13.187 4.046 1.00 53.66 246 VAL A N 1
ATOM 2022 C CA . VAL A 1 246 ? -15.487 14.257 3.725 1.00 53.66 246 VAL A CA 1
ATOM 2023 C C . VAL A 1 246 ? -16.908 13.707 3.649 1.00 53.66 246 VAL A C 1
ATOM 2025 O O . VAL A 1 246 ? -17.828 14.330 4.169 1.00 53.66 246 VAL A O 1
ATOM 2028 N N . GLN A 1 247 ? -17.086 12.515 3.084 1.00 54.00 247 GLN A N 1
ATOM 2029 C CA . GLN A 1 247 ? -18.362 11.816 3.022 1.00 54.00 247 GLN A CA 1
ATOM 2030 C C . GLN A 1 247 ? -18.882 11.464 4.417 1.00 54.00 247 GLN A C 1
ATOM 2032 O O . GLN A 1 247 ? -20.029 11.774 4.721 1.00 54.00 247 GLN A O 1
ATOM 2037 N N . LEU A 1 248 ? -18.045 10.906 5.295 1.00 54.50 248 LEU A N 1
ATOM 2038 C CA . LEU A 1 248 ? -18.413 10.612 6.683 1.00 54.50 248 LEU A CA 1
ATOM 2039 C C . LEU A 1 248 ? -18.738 11.885 7.483 1.00 54.50 248 LEU A C 1
ATOM 2041 O O . LEU A 1 248 ? -19.679 11.881 8.274 1.00 54.50 248 LEU A O 1
ATOM 2045 N N . LEU A 1 249 ? -18.016 12.985 7.254 1.00 55.97 249 LEU A N 1
ATOM 2046 C CA . LEU A 1 249 ? -18.256 14.280 7.904 1.00 55.97 249 LEU A CA 1
ATOM 2047 C C . LEU A 1 249 ? -19.542 14.957 7.386 1.00 55.97 249 LEU A C 1
ATOM 2049 O O . LEU A 1 249 ? -20.315 15.485 8.182 1.00 55.97 249 LEU A O 1
ATOM 2053 N N . LEU A 1 250 ? -19.819 14.902 6.079 1.00 54.19 250 LEU A N 1
ATOM 2054 C CA . LEU A 1 250 ? -21.085 15.356 5.483 1.00 54.19 250 LEU A CA 1
ATOM 2055 C C . LEU A 1 250 ? -22.262 14.516 5.980 1.00 54.19 250 LEU A C 1
ATOM 2057 O O . LEU A 1 250 ? -23.303 15.060 6.335 1.00 54.19 250 LEU A O 1
ATOM 2061 N N . MET A 1 251 ? -22.081 13.199 6.069 1.00 55.41 251 MET A N 1
ATOM 2062 C CA . MET A 1 251 ? -23.062 12.277 6.637 1.00 55.41 251 MET A CA 1
ATOM 2063 C C . MET A 1 251 ? -23.355 12.589 8.108 1.00 55.41 251 MET A C 1
ATOM 2065 O O . MET A 1 251 ? -24.516 12.575 8.517 1.00 55.41 251 MET A O 1
ATOM 2069 N N . ALA A 1 252 ? -22.323 12.910 8.889 1.00 54.06 252 ALA A N 1
ATOM 2070 C CA . ALA A 1 252 ? -22.448 13.350 10.274 1.00 54.06 252 ALA A CA 1
ATOM 2071 C C . ALA A 1 252 ? -23.246 14.652 10.386 1.00 54.06 252 ALA A C 1
ATOM 2073 O O . ALA A 1 252 ? -24.179 14.747 11.184 1.00 54.06 252 ALA A O 1
ATOM 2074 N N . ALA A 1 253 ? -22.889 15.641 9.563 1.00 54.66 253 ALA A N 1
ATOM 2075 C CA . ALA A 1 253 ? -23.522 16.950 9.544 1.00 54.66 253 ALA A CA 1
ATOM 2076 C C . ALA A 1 253 ? -24.997 16.842 9.139 1.00 54.66 253 ALA A C 1
ATOM 2078 O O . ALA A 1 253 ? -25.860 17.309 9.871 1.00 54.66 253 ALA A O 1
ATOM 2079 N N . VAL A 1 254 ? -25.312 16.145 8.044 1.00 52.81 254 VAL A N 1
ATOM 2080 C CA . VAL A 1 254 ? -26.695 15.967 7.576 1.00 52.81 254 VAL A CA 1
ATOM 2081 C C . VAL A 1 254 ? -27.523 15.142 8.559 1.00 52.81 254 VAL A C 1
ATOM 2083 O O . VAL A 1 254 ? -28.669 15.499 8.822 1.00 52.81 254 VAL A O 1
ATOM 2086 N N . SER A 1 255 ? -26.954 14.103 9.176 1.00 51.53 255 SER A N 1
ATOM 2087 C CA . SER A 1 255 ? -27.663 13.333 10.208 1.00 51.53 255 SER A CA 1
ATOM 2088 C C . SER A 1 255 ? -27.923 14.170 11.460 1.00 51.53 255 SER A C 1
ATOM 2090 O O . SER A 1 255 ? -29.027 14.128 11.995 1.00 51.53 255 SER A O 1
ATOM 2092 N N . ALA A 1 256 ? -26.957 14.975 11.912 1.00 52.91 256 ALA A N 1
ATOM 2093 C CA . ALA A 1 256 ? -27.128 15.849 13.072 1.00 52.91 256 ALA A CA 1
ATOM 2094 C C . ALA A 1 256 ? -28.139 16.975 12.795 1.00 52.91 256 ALA A C 1
ATOM 2096 O O . ALA A 1 256 ? -29.077 17.159 13.566 1.00 52.91 256 ALA A O 1
ATOM 2097 N N . THR A 1 257 ? -28.003 17.693 11.678 1.00 52.59 257 THR A N 1
ATOM 2098 C CA . THR A 1 257 ? -28.905 18.789 11.294 1.00 52.59 257 THR A CA 1
ATOM 2099 C C . THR A 1 257 ? -30.307 18.277 10.961 1.00 52.59 257 THR A C 1
ATOM 2101 O O . THR A 1 257 ? -31.292 18.865 11.402 1.00 52.59 257 THR A O 1
ATOM 2104 N N . GLY A 1 258 ? -30.412 17.150 10.252 1.00 51.25 258 GLY A N 1
ATOM 2105 C CA . GLY A 1 258 ? -31.679 16.491 9.942 1.00 51.25 258 GLY A CA 1
ATOM 2106 C C . GLY A 1 258 ? -32.406 16.032 11.202 1.00 51.25 258 GLY A C 1
ATOM 2107 O O . GLY A 1 258 ? -33.578 16.350 11.369 1.00 51.25 258 GLY A O 1
ATOM 2108 N N . THR A 1 259 ? -31.702 15.387 12.137 1.00 49.72 259 THR A N 1
ATOM 2109 C CA . THR A 1 259 ? -32.275 14.975 13.431 1.00 49.72 259 THR A CA 1
ATOM 2110 C C . THR A 1 259 ? -32.735 16.186 14.250 1.00 49.72 259 THR A C 1
ATOM 2112 O O . THR A 1 259 ? -33.829 16.165 14.805 1.00 49.72 259 THR A O 1
ATOM 2115 N N . LEU A 1 260 ? -31.955 17.273 14.278 1.00 54.50 260 LEU A N 1
ATOM 2116 C CA . LEU A 1 260 ? -32.289 18.495 15.019 1.00 54.50 260 LEU A CA 1
ATOM 2117 C C . LEU A 1 260 ? -33.500 19.254 14.469 1.00 54.50 260 LEU A C 1
ATOM 2119 O O . LEU A 1 260 ? -34.318 19.750 15.243 1.00 54.50 260 LEU A O 1
ATOM 2123 N N . ILE A 1 261 ? -33.620 19.361 13.146 1.00 54.69 261 ILE A N 1
ATOM 2124 C CA . ILE A 1 261 ? -34.764 20.020 12.510 1.00 54.69 261 ILE A CA 1
ATOM 2125 C C . ILE A 1 261 ? -36.001 19.120 12.620 1.00 54.69 261 ILE A C 1
ATOM 2127 O O . ILE A 1 261 ? -37.066 19.589 13.006 1.00 54.69 261 ILE A O 1
ATOM 2131 N N . PHE A 1 262 ? -35.881 17.818 12.358 1.00 48.84 262 PHE A N 1
ATOM 2132 C CA . PHE A 1 262 ? -37.045 16.932 12.329 1.00 48.84 262 PHE A CA 1
ATOM 2133 C C . PHE A 1 262 ? -37.586 16.564 13.711 1.00 48.84 262 PHE A C 1
ATOM 2135 O O . PHE A 1 262 ? -38.801 16.531 13.853 1.00 48.84 262 PHE A O 1
ATOM 2142 N N . LEU A 1 263 ? -36.756 16.373 14.746 1.00 49.03 2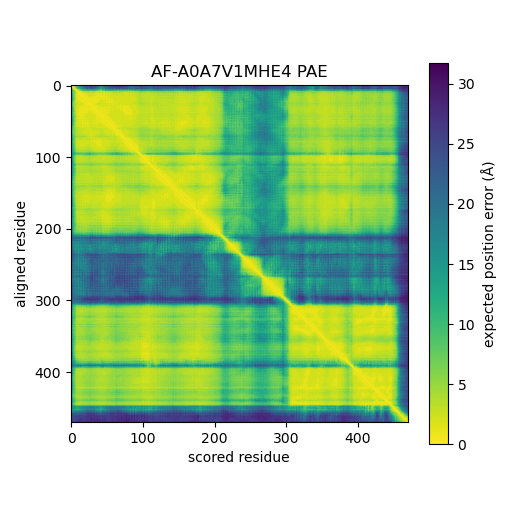63 LEU A N 1
ATOM 2143 C CA . LEU A 1 263 ? -37.268 16.158 16.113 1.00 49.03 263 LEU A CA 1
ATOM 2144 C C . LEU A 1 263 ? -38.081 17.353 16.631 1.00 49.03 263 LEU A C 1
ATOM 2146 O O . LEU A 1 263 ? -38.931 17.187 17.501 1.00 49.03 263 LEU A O 1
ATOM 2150 N N . LYS A 1 264 ? -37.845 18.552 16.087 1.00 54.94 264 LYS A N 1
ATOM 2151 C CA . LYS A 1 264 ? -38.605 19.757 16.423 1.00 54.94 264 LYS A CA 1
ATOM 2152 C C . LYS A 1 264 ? -39.945 19.860 15.678 1.00 54.94 264 LYS A C 1
ATOM 2154 O O . LYS A 1 264 ? -40.839 20.537 16.175 1.00 54.94 264 LYS A O 1
ATOM 2159 N N . TYR A 1 265 ? -40.101 19.211 14.520 1.00 54.22 265 TYR A N 1
ATOM 2160 C CA . TYR A 1 265 ? -41.241 19.452 13.619 1.00 54.22 265 TYR A CA 1
ATOM 2161 C C . TYR A 1 265 ? -41.980 18.194 13.120 1.00 54.22 265 TYR A C 1
ATOM 2163 O O . TYR A 1 265 ? -43.041 18.333 12.516 1.00 54.22 265 TYR A O 1
ATOM 2171 N N . VAL A 1 266 ? -41.478 16.973 13.354 1.00 51.81 266 VAL A N 1
ATOM 2172 C CA . VAL A 1 266 ? -42.073 15.720 12.851 1.00 51.81 266 VAL A CA 1
ATOM 2173 C C . VAL A 1 266 ? -42.078 14.633 13.943 1.00 51.81 266 VAL A C 1
ATOM 2175 O O . VAL A 1 266 ? -41.023 14.097 14.273 1.00 51.81 266 VAL A O 1
ATOM 2178 N N . PRO A 1 267 ? -43.253 14.254 14.486 1.00 59.84 267 PRO A N 1
ATOM 2179 C CA . PRO A 1 267 ? -43.361 13.314 15.612 1.00 59.84 267 PRO A CA 1
ATOM 2180 C C . PRO A 1 267 ? -43.156 11.831 15.244 1.00 59.84 267 PRO A C 1
ATOM 2182 O O . PRO A 1 267 ? -43.055 10.983 16.128 1.00 59.84 267 PRO A O 1
ATOM 2185 N N . ASP A 1 268 ? -43.094 11.489 13.955 1.00 66.94 268 ASP A N 1
ATOM 2186 C CA . ASP A 1 268 ? -43.027 10.100 13.488 1.00 66.94 268 ASP A CA 1
ATOM 2187 C C . ASP A 1 268 ? -41.580 9.658 13.199 1.00 66.94 268 ASP A C 1
ATOM 2189 O O . ASP A 1 268 ? -40.986 9.983 12.165 1.00 66.94 268 ASP A O 1
ATOM 2193 N N . THR A 1 269 ? -41.018 8.871 14.118 1.00 55.22 269 THR A N 1
ATOM 2194 C CA . THR A 1 269 ? -39.640 8.350 14.080 1.00 55.22 269 THR A CA 1
ATOM 2195 C C . THR A 1 269 ? -39.334 7.486 12.856 1.00 55.22 269 THR A C 1
ATOM 2197 O O . THR A 1 269 ? -38.174 7.418 12.440 1.00 55.22 269 THR A O 1
ATOM 2200 N N . ARG A 1 270 ? -40.341 6.871 12.215 1.00 55.97 270 ARG A N 1
ATOM 2201 C CA . ARG A 1 270 ? -40.126 6.105 10.975 1.00 55.97 270 ARG A CA 1
ATOM 2202 C C . ARG A 1 270 ? -39.757 7.023 9.816 1.00 55.97 270 ARG A C 1
ATOM 2204 O O . ARG A 1 270 ? -38.816 6.721 9.090 1.00 55.97 270 ARG A O 1
ATOM 2211 N N . LYS A 1 271 ? -40.418 8.178 9.696 1.00 52.53 271 LYS A N 1
ATOM 2212 C CA . LYS A 1 271 ? -40.130 9.177 8.650 1.00 52.53 271 LYS A CA 1
ATOM 2213 C C . LYS A 1 271 ? -38.750 9.807 8.832 1.00 52.53 271 LYS A C 1
ATOM 2215 O O . LYS A 1 271 ? -38.074 10.078 7.844 1.00 52.53 271 LYS A O 1
ATOM 2220 N N . VAL A 1 272 ? -38.305 9.962 10.082 1.00 52.09 272 VAL A N 1
ATOM 2221 C CA . VAL A 1 272 ? -36.946 10.422 10.418 1.00 52.09 272 VAL A CA 1
ATOM 2222 C C . VAL A 1 272 ? -35.900 9.418 9.940 1.00 52.09 272 VAL A C 1
ATOM 2224 O O . VAL A 1 272 ? -34.956 9.794 9.248 1.00 52.09 272 VAL A O 1
ATOM 2227 N N . LEU A 1 273 ? -36.091 8.131 10.240 1.00 52.69 273 LEU A N 1
ATOM 2228 C CA . LEU A 1 273 ? -35.182 7.080 9.788 1.00 52.69 273 LEU A CA 1
ATOM 2229 C C . LEU A 1 273 ? -35.143 6.990 8.253 1.00 52.69 273 LEU A C 1
ATOM 2231 O O . LEU A 1 273 ? -34.062 6.895 7.677 1.00 52.69 273 LEU A O 1
ATOM 2235 N N . THR A 1 274 ? -36.295 7.087 7.581 1.00 54.47 274 THR A N 1
ATOM 2236 C CA . THR A 1 274 ? -36.370 7.093 6.112 1.00 54.47 274 THR A CA 1
ATOM 2237 C C . THR A 1 274 ? -35.696 8.324 5.505 1.00 54.47 274 THR A C 1
ATOM 2239 O O . THR A 1 274 ? -34.973 8.182 4.525 1.00 54.47 274 THR A O 1
ATOM 2242 N N . GLY A 1 275 ? -35.864 9.513 6.092 1.00 58.72 275 GLY A N 1
ATOM 2243 C CA . GLY A 1 275 ? -35.214 10.745 5.633 1.00 58.72 275 GLY A CA 1
ATOM 2244 C C . GLY A 1 275 ? -33.695 10.713 5.801 1.00 58.72 275 GLY A C 1
ATOM 2245 O O . GLY A 1 275 ? -32.967 11.127 4.902 1.00 58.72 275 GLY A O 1
ATOM 2246 N N . ILE A 1 276 ? -33.209 10.142 6.905 1.00 56.31 276 ILE A N 1
ATOM 2247 C CA . ILE A 1 276 ? -31.782 9.901 7.132 1.00 56.31 276 ILE A CA 1
ATOM 2248 C C . ILE A 1 276 ? -31.242 8.913 6.089 1.00 56.31 276 ILE A C 1
ATOM 2250 O O . ILE A 1 276 ? -30.258 9.219 5.423 1.00 56.31 276 ILE A O 1
ATOM 2254 N N . ILE A 1 277 ? -31.906 7.767 5.877 1.00 56.00 277 ILE A N 1
ATOM 2255 C CA . ILE A 1 277 ? -31.512 6.770 4.862 1.00 56.00 277 ILE A CA 1
ATOM 2256 C C . ILE A 1 277 ? -31.528 7.372 3.449 1.00 56.00 277 ILE A C 1
ATOM 2258 O O . ILE A 1 277 ? -30.599 7.142 2.678 1.00 56.00 277 ILE A O 1
ATOM 2262 N N . ALA A 1 278 ? -32.540 8.173 3.111 1.00 55.91 278 ALA A N 1
ATOM 2263 C CA . ALA A 1 278 ? -32.635 8.855 1.825 1.00 55.91 278 ALA A CA 1
ATOM 2264 C C . ALA A 1 278 ? -31.534 9.911 1.660 1.00 55.91 278 ALA A C 1
ATOM 2266 O O . ALA A 1 278 ? -30.919 9.979 0.602 1.00 55.91 278 ALA A O 1
ATOM 2267 N N . GLY A 1 279 ? -31.219 10.679 2.708 1.00 58.44 279 GLY A N 1
ATOM 2268 C CA . GLY A 1 279 ? -30.090 11.610 2.727 1.00 58.44 279 GLY A CA 1
ATOM 2269 C C . GLY A 1 279 ? -28.746 10.897 2.562 1.00 58.44 279 GLY A C 1
ATOM 2270 O O . GLY A 1 279 ? -27.913 11.341 1.778 1.00 58.44 279 GLY A O 1
ATOM 2271 N N . TYR A 1 280 ? -28.560 9.745 3.215 1.00 58.47 280 TYR A N 1
ATOM 2272 C CA . TYR A 1 280 ? -27.397 8.874 3.020 1.00 58.47 280 TYR A CA 1
ATOM 2273 C C . TYR A 1 280 ? -27.273 8.409 1.567 1.00 58.47 280 TYR A C 1
ATOM 2275 O O . TYR A 1 280 ? -26.198 8.535 0.977 1.00 58.47 280 TYR A O 1
ATOM 2283 N N . TYR A 1 281 ? -28.367 7.911 0.983 1.00 53.12 281 TYR A N 1
ATOM 2284 C CA . TYR A 1 281 ? -28.407 7.493 -0.417 1.00 53.12 281 TYR A CA 1
ATOM 2285 C C . TYR A 1 281 ? -28.151 8.662 -1.362 1.00 53.12 281 TYR A C 1
ATOM 2287 O O . TYR A 1 281 ? -27.425 8.495 -2.331 1.00 53.12 281 TYR A O 1
ATOM 2295 N N . MET A 1 282 ? -28.685 9.848 -1.071 1.00 52.84 282 MET A N 1
ATOM 2296 C CA . MET A 1 282 ? -28.536 11.027 -1.916 1.00 52.84 282 MET A CA 1
ATOM 2297 C C . MET A 1 282 ? -27.125 11.611 -1.838 1.00 52.84 282 MET A C 1
ATOM 2299 O O . MET A 1 282 ? -26.588 11.976 -2.867 1.00 52.84 282 MET A O 1
ATOM 2303 N N . ILE A 1 283 ? -26.479 11.655 -0.669 1.00 57.75 283 ILE A N 1
ATOM 2304 C CA . ILE A 1 283 ? -25.069 12.067 -0.547 1.00 57.75 283 ILE A CA 1
ATOM 2305 C C . ILE A 1 283 ? -24.162 11.030 -1.208 1.00 57.75 283 ILE A C 1
ATOM 2307 O O . ILE A 1 283 ? -23.245 11.396 -1.935 1.00 57.75 283 ILE A O 1
ATOM 2311 N N . GLY A 1 284 ? -24.422 9.737 -0.990 1.00 56.00 284 GLY A N 1
ATOM 2312 C CA . GLY A 1 284 ? -23.719 8.657 -1.682 1.00 56.00 284 GLY A CA 1
ATOM 2313 C C . GLY A 1 284 ? -23.877 8.750 -3.200 1.00 56.00 284 GLY A C 1
ATOM 2314 O O . GLY A 1 284 ? -22.889 8.637 -3.919 1.00 56.00 284 GLY A O 1
ATOM 2315 N N . LEU A 1 285 ? -25.089 9.040 -3.677 1.00 52.03 285 LEU A N 1
ATOM 2316 C CA . LEU A 1 285 ? -25.405 9.257 -5.083 1.00 52.03 285 LEU A CA 1
ATOM 2317 C C . LEU A 1 285 ? -24.761 10.536 -5.607 1.00 52.03 285 LEU A C 1
ATOM 2319 O O . LEU A 1 285 ? -24.157 10.478 -6.655 1.00 52.03 285 LEU A O 1
ATOM 2323 N N . LEU A 1 286 ? -24.827 11.667 -4.906 1.00 55.16 286 LEU A N 1
ATOM 2324 C CA . LEU A 1 286 ? -24.234 12.941 -5.324 1.00 55.16 286 LEU A CA 1
ATOM 2325 C C . LEU A 1 286 ? -22.714 12.884 -5.322 1.00 55.16 286 LEU A C 1
ATOM 2327 O O . LEU A 1 286 ? -22.100 13.515 -6.164 1.00 55.16 286 LEU A O 1
ATOM 2331 N N . LEU A 1 287 ? -22.095 12.119 -4.424 1.00 57.03 287 LEU A N 1
ATOM 2332 C CA . LEU A 1 287 ? -20.656 11.874 -4.443 1.00 57.03 287 LEU A CA 1
ATOM 2333 C C . LEU A 1 287 ? -20.273 10.838 -5.494 1.00 57.03 287 LEU A C 1
ATOM 2335 O O . LEU A 1 287 ? -19.239 10.993 -6.127 1.00 57.03 287 LEU A O 1
ATOM 2339 N N . GLY A 1 288 ? -21.107 9.824 -5.725 1.00 52.22 288 GLY A N 1
ATOM 2340 C CA . GLY A 1 288 ? -20.966 8.902 -6.849 1.00 52.22 288 GLY A CA 1
ATOM 2341 C C . GLY A 1 288 ? -21.093 9.634 -8.183 1.00 52.22 288 GLY A C 1
ATOM 2342 O O . GLY A 1 288 ? -20.250 9.468 -9.050 1.00 52.22 288 GLY A O 1
ATOM 2343 N N . LEU A 1 289 ? -22.071 10.527 -8.306 1.00 50.78 289 LEU A N 1
ATOM 2344 C CA . LEU A 1 289 ? -22.304 11.413 -9.438 1.00 50.78 289 LEU A CA 1
ATOM 2345 C C . LEU A 1 289 ? -21.243 12.499 -9.522 1.00 50.78 289 LEU A C 1
ATOM 2347 O O . LEU A 1 289 ? -20.856 12.827 -10.621 1.00 50.78 289 LEU A O 1
ATOM 2351 N N . PHE A 1 290 ? -20.713 13.025 -8.417 1.00 53.66 290 PHE A N 1
ATOM 2352 C CA . PHE A 1 290 ? -19.564 13.932 -8.424 1.00 53.66 290 PHE A CA 1
ATOM 2353 C C . PHE A 1 290 ? -18.305 13.184 -8.844 1.00 53.66 290 PHE A C 1
ATOM 2355 O O . PHE A 1 290 ? -17.501 13.736 -9.575 1.00 53.66 290 PHE A O 1
ATOM 2362 N N . GLN A 1 291 ? -18.138 11.917 -8.463 1.00 52.03 291 GLN A N 1
ATOM 2363 C CA . GLN A 1 291 ? -17.078 11.071 -8.997 1.00 52.03 291 GLN A CA 1
ATOM 2364 C C . GLN A 1 291 ? -17.296 10.767 -10.476 1.00 52.03 291 GLN A C 1
ATOM 2366 O O . GLN A 1 291 ? -16.323 10.784 -11.211 1.00 52.03 291 GLN A O 1
ATOM 2371 N N . VAL A 1 292 ? -18.526 10.525 -10.935 1.00 49.06 292 VAL A N 1
ATOM 2372 C CA . VAL A 1 292 ? -18.859 10.323 -12.357 1.00 49.06 292 VAL A CA 1
ATOM 2373 C C . VAL A 1 292 ? -18.691 11.619 -13.157 1.00 49.06 292 VAL A C 1
ATOM 2375 O O . VAL A 1 292 ? -18.086 11.610 -14.214 1.00 49.06 292 VAL A O 1
ATOM 2378 N N . TYR A 1 293 ? -19.101 12.760 -12.618 1.00 48.28 293 TYR A N 1
ATOM 2379 C CA . TYR A 1 293 ? -18.974 14.085 -13.219 1.00 48.28 293 TYR A CA 1
ATOM 2380 C C . TYR A 1 293 ? -17.520 14.557 -13.226 1.00 48.28 293 TYR A C 1
ATOM 2382 O O . TYR A 1 293 ? -17.039 15.074 -14.227 1.00 48.28 293 TYR A O 1
ATOM 2390 N N . ARG A 1 294 ? -16.761 14.303 -12.150 1.00 46.84 294 ARG A N 1
ATOM 2391 C CA . ARG A 1 294 ? -15.302 14.432 -12.173 1.00 46.84 294 ARG A CA 1
ATOM 2392 C C . ARG A 1 294 ? -14.751 13.448 -13.203 1.00 46.84 294 ARG A C 1
ATOM 2394 O O . ARG A 1 294 ? -13.997 13.888 -14.040 1.00 46.84 294 ARG A O 1
ATOM 2401 N N . ARG A 1 295 ? -15.191 12.185 -13.283 1.00 44.47 295 ARG A N 1
ATOM 2402 C CA . ARG A 1 295 ? -14.782 11.244 -14.354 1.00 44.47 295 ARG A CA 1
ATOM 2403 C C . ARG A 1 295 ? -15.095 11.749 -15.773 1.00 44.47 295 ARG A C 1
ATOM 2405 O O . ARG A 1 295 ? -14.342 11.381 -16.668 1.00 44.47 295 ARG A O 1
ATOM 2412 N N . GLU A 1 296 ? -16.120 12.577 -15.973 1.00 41.72 296 GLU A N 1
ATOM 2413 C CA . GLU A 1 296 ? -16.521 13.111 -17.286 1.00 41.72 296 GLU A CA 1
ATOM 2414 C C . GLU A 1 296 ? -15.961 14.516 -17.608 1.00 41.72 296 GLU A C 1
ATOM 2416 O O . GLU A 1 296 ? -15.828 14.842 -18.783 1.00 41.72 296 GLU A O 1
ATOM 2421 N N . GLY A 1 297 ? -15.546 15.321 -16.617 1.00 42.59 297 GLY A N 1
ATOM 2422 C CA . GLY A 1 297 ? -14.971 16.670 -16.821 1.00 42.59 297 GLY A CA 1
ATOM 2423 C C . GLY A 1 297 ? -13.515 16.873 -16.355 1.00 42.59 297 GLY A C 1
ATOM 2424 O O . GLY A 1 297 ? -12.813 17.730 -16.878 1.00 42.59 297 GLY A O 1
ATOM 2425 N N . VAL A 1 298 ? -13.032 16.068 -15.403 1.00 46.25 298 VAL A N 1
ATOM 2426 C CA . VAL A 1 298 ? -11.626 15.909 -14.955 1.00 46.25 298 VAL A CA 1
ATOM 2427 C C . VAL A 1 298 ? -11.408 14.422 -14.657 1.00 46.25 298 VAL A C 1
ATOM 2429 O O . VAL A 1 298 ? -11.275 13.972 -13.523 1.00 46.25 298 VAL A O 1
ATOM 2432 N N . VAL A 1 299 ? -11.599 13.648 -15.715 1.00 40.22 299 VAL A N 1
ATOM 2433 C CA . VAL A 1 299 ? -11.107 12.314 -16.053 1.00 40.22 299 VAL A CA 1
ATOM 2434 C C . VAL A 1 299 ? -10.149 11.738 -14.966 1.00 40.22 299 VAL A C 1
ATOM 2436 O O . VAL A 1 299 ? -8.941 11.769 -15.107 1.00 40.22 299 VAL A O 1
ATOM 2439 N N . ILE A 1 300 ? -10.695 11.182 -13.863 1.00 39.81 300 ILE A N 1
ATOM 2440 C CA . ILE A 1 300 ? -10.003 10.332 -12.850 1.00 39.81 300 ILE A CA 1
ATOM 2441 C C . ILE A 1 300 ? -10.812 9.030 -12.665 1.00 39.81 300 ILE A C 1
ATOM 2443 O O . ILE A 1 300 ? -11.414 8.745 -11.631 1.00 39.81 300 ILE A O 1
ATOM 2447 N N . SER A 1 301 ? -10.908 8.236 -13.725 1.00 36.94 301 SER A N 1
ATOM 2448 C CA . SER A 1 301 ? -10.981 6.779 -13.602 1.00 36.94 301 SER A CA 1
ATOM 2449 C C . SER A 1 301 ? -9.574 6.265 -13.242 1.00 36.94 301 SER A C 1
ATOM 2451 O O . SER A 1 301 ? -8.598 6.913 -13.622 1.00 36.94 301 SER A O 1
ATOM 2453 N N . PRO A 1 302 ? -9.395 5.097 -12.603 1.00 43.44 302 PRO A N 1
ATOM 2454 C CA . PRO A 1 302 ? -8.132 4.361 -12.722 1.00 43.44 302 PRO A CA 1
ATOM 2455 C C . PRO A 1 302 ? -7.684 4.240 -14.196 1.00 43.44 302 PRO A C 1
ATOM 2457 O O . PRO A 1 302 ? -6.499 4.341 -14.483 1.00 43.44 302 PRO A O 1
ATOM 2460 N N . ALA A 1 303 ? -8.640 4.188 -15.137 1.00 38.41 303 ALA A N 1
ATOM 2461 C CA . ALA A 1 303 ? -8.410 4.244 -16.586 1.00 38.41 303 ALA A CA 1
ATOM 2462 C C . ALA A 1 303 ? -8.007 5.630 -17.144 1.00 38.41 303 ALA A C 1
ATOM 2464 O O . ALA A 1 303 ? -7.690 5.730 -18.319 1.00 38.41 303 ALA A O 1
ATOM 2465 N N . ASN A 1 304 ? -8.017 6.682 -16.322 1.00 40.19 304 ASN A N 1
ATOM 2466 C CA . ASN A 1 304 ? -7.640 8.051 -16.687 1.00 40.19 304 ASN A CA 1
ATOM 2467 C C . ASN A 1 304 ? -6.408 8.581 -15.937 1.00 40.19 304 ASN A C 1
ATOM 2469 O O . ASN A 1 304 ? -5.928 9.668 -16.244 1.00 40.19 304 ASN A O 1
ATOM 2473 N N . ARG A 1 305 ? -5.868 7.827 -14.965 1.00 52.84 305 ARG A N 1
ATOM 2474 C CA . ARG A 1 305 ? -4.469 8.036 -14.546 1.00 52.84 305 ARG A CA 1
ATOM 2475 C C . ARG A 1 305 ? -3.509 7.792 -15.703 1.00 52.84 305 ARG A C 1
ATOM 2477 O O . ARG A 1 305 ? -2.394 8.295 -15.693 1.00 52.84 305 ARG A O 1
ATOM 2484 N N . TYR A 1 306 ? -3.951 7.011 -16.679 1.00 63.41 306 TYR A N 1
ATOM 2485 C CA . TYR A 1 306 ? -3.203 6.737 -17.882 1.00 63.41 306 TYR A CA 1
ATOM 2486 C C . TYR A 1 306 ? -3.831 7.488 -19.058 1.00 63.41 306 TYR A C 1
ATOM 2488 O O . TYR A 1 306 ? -5.053 7.653 -19.091 1.00 63.41 306 TYR A O 1
ATOM 2496 N N . PRO A 1 307 ? -3.026 7.935 -20.035 1.00 73.75 307 PRO A N 1
ATOM 2497 C CA . PRO A 1 307 ? -3.556 8.437 -21.299 1.00 73.75 307 PRO A CA 1
ATOM 2498 C C . PRO A 1 307 ? -4.529 7.407 -21.885 1.00 73.75 307 PRO A C 1
ATOM 2500 O O . PRO A 1 307 ? -4.274 6.214 -21.761 1.00 73.75 307 PRO A O 1
ATOM 2503 N N . LYS A 1 308 ? -5.605 7.806 -22.572 1.00 83.56 308 LYS A N 1
ATOM 2504 C CA . LYS A 1 308 ? -6.507 6.855 -23.267 1.00 83.56 308 LYS A CA 1
ATOM 2505 C C . LYS A 1 308 ? -5.745 5.866 -24.172 1.00 83.56 308 LYS A C 1
ATOM 2507 O O . LYS A 1 308 ? -6.163 4.713 -24.314 1.00 83.56 308 LYS A O 1
ATOM 2512 N N . ALA A 1 309 ? -4.589 6.288 -24.698 1.00 89.19 309 ALA A N 1
ATOM 2513 C CA . ALA A 1 309 ? -3.608 5.443 -25.377 1.00 89.19 309 ALA A CA 1
ATOM 2514 C C . ALA A 1 309 ? -3.265 4.157 -24.605 1.00 89.19 309 ALA A C 1
ATOM 2516 O O . ALA A 1 309 ? -3.177 3.093 -25.206 1.00 89.19 309 ALA A O 1
ATOM 2517 N N . TYR A 1 310 ? -3.125 4.221 -23.279 1.00 92.44 310 TYR A N 1
ATOM 2518 C CA . TYR A 1 310 ? -2.822 3.077 -22.419 1.00 92.44 310 TYR A CA 1
ATOM 2519 C C . TYR A 1 310 ? -3.824 1.938 -22.603 1.00 92.44 310 TYR A C 1
ATOM 2521 O O . TYR A 1 310 ? -3.423 0.807 -22.867 1.00 92.44 310 TYR A O 1
ATOM 2529 N N . THR A 1 311 ? -5.130 2.217 -22.508 1.00 90.50 311 THR A N 1
ATOM 2530 C CA . THR A 1 311 ? -6.155 1.168 -22.617 1.00 90.50 311 THR A CA 1
ATOM 2531 C C . THR A 1 311 ? -6.199 0.593 -24.030 1.00 90.50 311 THR A C 1
ATOM 2533 O O . THR A 1 311 ? -6.389 -0.612 -24.196 1.00 90.50 311 THR A O 1
ATOM 2536 N N . GLN A 1 312 ? -5.996 1.431 -25.050 1.00 95.06 312 GLN A N 1
ATOM 2537 C CA . GLN A 1 312 ? -5.942 0.990 -26.445 1.00 95.06 312 GLN A CA 1
ATOM 2538 C C . GLN A 1 312 ? -4.728 0.089 -26.695 1.00 95.06 312 GLN A C 1
ATOM 2540 O O . GLN A 1 312 ? -4.886 -1.012 -27.216 1.00 95.06 312 GLN A O 1
ATOM 2545 N N . ILE A 1 313 ? -3.540 0.506 -26.251 1.00 97.25 313 ILE A N 1
ATOM 2546 C CA . ILE A 1 313 ? -2.301 -0.261 -26.399 1.00 97.25 313 ILE A CA 1
ATOM 2547 C C . ILE A 1 313 ? -2.356 -1.556 -25.584 1.00 97.25 313 ILE A C 1
ATOM 2549 O O . ILE A 1 313 ? -1.941 -2.595 -26.087 1.00 97.25 313 ILE A O 1
ATOM 2553 N N . ALA A 1 314 ? -2.903 -1.546 -24.365 1.00 96.38 314 ALA A N 1
ATOM 2554 C CA . ALA A 1 314 ? -3.050 -2.758 -23.560 1.00 96.38 314 ALA A CA 1
ATOM 2555 C C . ALA A 1 314 ? -3.980 -3.783 -24.234 1.00 96.38 314 ALA A C 1
ATOM 2557 O O . ALA A 1 314 ? -3.623 -4.957 -24.336 1.00 96.38 314 ALA A O 1
ATOM 2558 N N . ARG A 1 315 ? -5.133 -3.347 -24.765 1.00 96.31 315 ARG A N 1
ATOM 2559 C CA . ARG A 1 315 ? -6.056 -4.216 -25.519 1.00 96.31 315 ARG A CA 1
ATOM 2560 C C . ARG A 1 315 ? -5.437 -4.731 -26.814 1.00 96.31 315 ARG A C 1
ATOM 2562 O O . ARG A 1 315 ? -5.576 -5.911 -27.125 1.00 96.31 315 ARG A O 1
ATOM 2569 N N . TRP A 1 316 ? -4.728 -3.871 -27.544 1.00 98.19 316 TRP A N 1
ATOM 2570 C CA . TRP A 1 316 ? -3.980 -4.285 -28.726 1.00 98.19 316 TRP A CA 1
ATOM 2571 C C . TRP A 1 316 ? -2.912 -5.322 -28.365 1.00 98.19 316 TRP A C 1
ATOM 2573 O O . TRP A 1 316 ? -2.860 -6.374 -28.989 1.00 98.19 316 TRP A O 1
ATOM 2583 N N . ALA A 1 317 ? -2.120 -5.096 -27.314 1.00 98.06 317 ALA A N 1
ATOM 2584 C CA . ALA A 1 317 ? -1.104 -6.042 -26.861 1.00 98.06 317 ALA A CA 1
ATOM 2585 C C . ALA A 1 317 ? -1.732 -7.396 -26.500 1.00 98.06 317 ALA A C 1
ATOM 2587 O O . ALA A 1 317 ? -1.216 -8.445 -26.892 1.00 98.06 317 ALA A O 1
ATOM 2588 N N . GLN A 1 318 ? -2.883 -7.378 -25.824 1.00 97.81 318 GLN A N 1
ATOM 2589 C CA . GLN A 1 318 ? -3.635 -8.579 -25.475 1.00 97.81 318 GLN A CA 1
ATOM 2590 C C . GLN A 1 318 ? -4.093 -9.376 -26.707 1.00 97.81 318 GLN A C 1
ATOM 2592 O O . GLN A 1 318 ? -4.040 -10.608 -26.670 1.00 97.81 318 GLN A O 1
ATOM 2597 N N . ALA A 1 319 ? -4.547 -8.698 -27.762 1.00 98.31 319 ALA A N 1
ATOM 2598 C CA . ALA A 1 319 ? -5.103 -9.322 -28.963 1.00 98.31 319 ALA A CA 1
ATOM 2599 C C . ALA A 1 319 ? -4.043 -9.698 -30.014 1.00 98.31 319 ALA A C 1
ATOM 2601 O O . ALA A 1 319 ? -4.224 -10.675 -30.736 1.00 98.31 319 ALA A O 1
ATOM 2602 N N . SER A 1 320 ? -2.944 -8.944 -30.088 1.00 98.25 320 SER A N 1
ATOM 2603 C CA . SER A 1 320 ? -2.053 -8.924 -31.257 1.00 98.25 320 SER A CA 1
ATOM 2604 C C . SER A 1 320 ? -0.614 -9.359 -30.972 1.00 98.25 320 SER A C 1
ATOM 2606 O O . SER A 1 320 ? 0.202 -9.368 -31.890 1.00 98.25 320 SER A O 1
ATOM 2608 N N . THR A 1 321 ? -0.264 -9.704 -29.728 1.00 97.56 321 THR A N 1
ATOM 2609 C CA . THR A 1 321 ? 1.099 -10.158 -29.383 1.00 97.56 321 THR A CA 1
ATOM 2610 C C . THR A 1 321 ? 1.103 -11.538 -28.721 1.00 97.56 321 THR A C 1
ATOM 2612 O O . THR A 1 321 ? 0.127 -11.882 -28.057 1.00 97.56 321 THR A O 1
ATOM 2615 N N . PRO A 1 322 ? 2.166 -12.349 -28.851 1.00 97.19 322 PRO A N 1
ATOM 2616 C CA . PRO A 1 322 ? 2.317 -13.608 -28.112 1.00 97.19 322 PRO A CA 1
ATOM 2617 C C . PRO A 1 322 ? 2.275 -13.436 -26.584 1.00 97.19 322 PRO A C 1
ATOM 2619 O O . PRO A 1 322 ? 2.672 -12.390 -26.072 1.00 97.19 322 PRO A O 1
ATOM 2622 N N . LEU A 1 323 ? 1.817 -14.454 -25.842 1.00 96.62 323 LEU A N 1
ATOM 2623 C CA . LEU A 1 323 ? 1.678 -14.405 -24.372 1.00 96.62 323 LEU A CA 1
ATOM 2624 C C . LEU A 1 323 ? 3.003 -14.168 -23.628 1.00 96.62 323 LEU A C 1
ATOM 2626 O O . LEU A 1 323 ? 3.003 -13.566 -22.556 1.00 96.62 323 LEU A O 1
ATOM 2630 N N . ASP A 1 324 ? 4.110 -14.628 -24.197 1.00 96.50 324 ASP A N 1
ATOM 2631 C CA . ASP A 1 324 ? 5.478 -14.481 -23.696 1.00 96.50 324 ASP A CA 1
ATOM 2632 C C . ASP A 1 324 ? 6.123 -13.133 -24.061 1.00 96.50 324 ASP A C 1
ATOM 2634 O O . ASP A 1 324 ? 7.255 -12.862 -23.661 1.00 96.50 324 ASP A O 1
ATOM 2638 N N . SER A 1 325 ? 5.402 -12.245 -24.757 1.00 97.38 325 SER A N 1
ATOM 2639 C CA . SER A 1 325 ? 5.901 -10.905 -25.078 1.00 97.38 325 SER A CA 1
ATOM 2640 C C . SER A 1 325 ? 6.178 -10.088 -23.813 1.00 97.38 325 SER A C 1
ATOM 2642 O O . SER A 1 325 ? 5.309 -9.911 -22.951 1.00 97.38 325 SER A O 1
ATOM 2644 N N . VAL A 1 326 ? 7.388 -9.528 -23.742 1.00 97.69 326 VAL A N 1
ATOM 2645 C CA . VAL A 1 326 ? 7.825 -8.600 -22.691 1.00 97.69 326 VAL A CA 1
ATOM 2646 C C . VAL A 1 326 ? 7.843 -7.168 -23.225 1.00 97.69 326 VAL A C 1
ATOM 2648 O O . VAL A 1 326 ? 8.491 -6.884 -24.234 1.00 97.69 326 VAL A O 1
ATOM 2651 N N . PHE A 1 327 ? 7.160 -6.262 -22.530 1.00 98.31 327 PHE A N 1
ATOM 26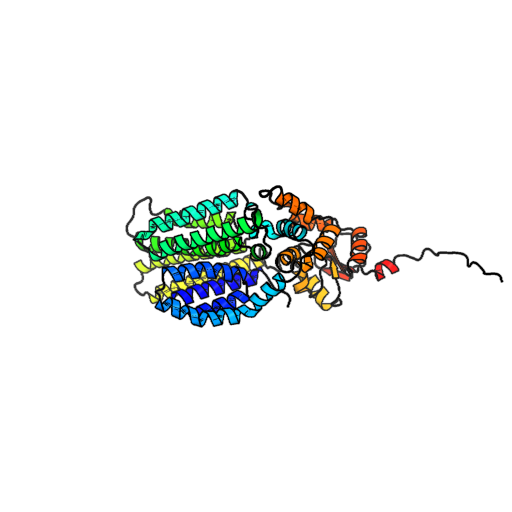52 C CA . PHE A 1 327 ? 7.021 -4.855 -22.896 1.00 98.31 327 PHE A CA 1
ATOM 2653 C C . PHE A 1 327 ? 7.877 -3.942 -22.017 1.00 98.31 327 PHE A C 1
ATOM 2655 O O . PHE A 1 327 ? 7.781 -3.981 -20.789 1.00 98.31 327 PHE A O 1
ATOM 2662 N N . LEU A 1 328 ? 8.647 -3.046 -22.630 1.00 98.25 328 LEU A N 1
ATOM 2663 C CA . LEU A 1 328 ? 9.162 -1.856 -21.963 1.00 98.25 328 LEU A CA 1
ATOM 2664 C C . LEU A 1 328 ? 8.084 -0.771 -22.004 1.00 98.25 328 LEU A C 1
ATOM 2666 O O . LEU A 1 328 ? 7.842 -0.166 -23.045 1.00 98.25 328 LEU A O 1
ATOM 2670 N N . VAL A 1 329 ? 7.441 -0.528 -20.867 1.00 97.38 329 VAL A N 1
ATOM 2671 C CA . VAL A 1 329 ? 6.335 0.432 -20.726 1.00 97.38 329 VAL A CA 1
ATOM 2672 C C . VAL A 1 329 ? 6.765 1.623 -19.875 1.00 97.38 329 VAL A C 1
ATOM 2674 O O . VAL A 1 329 ? 7.671 1.451 -19.051 1.00 97.38 329 VAL A O 1
ATOM 2677 N N . PRO A 1 330 ? 6.122 2.799 -20.009 1.00 96.25 330 PRO A N 1
ATOM 2678 C CA . PRO A 1 330 ? 6.306 3.887 -19.058 1.00 96.25 330 PRO A CA 1
ATOM 2679 C C . PRO A 1 330 ? 6.141 3.376 -17.627 1.00 96.25 330 PRO A C 1
ATOM 2681 O O . PRO A 1 330 ? 5.155 2.713 -17.304 1.00 96.25 330 PRO A O 1
ATOM 2684 N N . PHE A 1 331 ? 7.107 3.657 -16.751 1.00 94.88 331 PHE A N 1
ATOM 2685 C CA . PHE A 1 331 ? 7.145 3.026 -15.426 1.00 94.88 331 PHE A CA 1
ATOM 2686 C C . PHE A 1 331 ? 5.929 3.369 -14.555 1.00 94.88 331 PHE A C 1
ATOM 2688 O O . PHE A 1 331 ? 5.576 2.604 -13.650 1.00 94.88 331 PHE A O 1
ATOM 2695 N N . THR A 1 332 ? 5.267 4.489 -14.851 1.00 91.44 332 THR A N 1
ATOM 2696 C CA . THR A 1 332 ? 4.035 4.939 -14.203 1.00 91.44 332 THR A CA 1
ATOM 2697 C C . THR A 1 332 ? 2.805 4.123 -14.602 1.00 91.44 332 THR A C 1
ATOM 2699 O O . THR A 1 332 ? 1.839 4.153 -13.848 1.00 91.44 332 THR A O 1
ATOM 2702 N N . TRP A 1 333 ? 2.835 3.331 -15.685 1.00 92.88 333 TRP A N 1
ATOM 2703 C CA . TRP A 1 333 ? 1.732 2.479 -16.166 1.00 92.88 333 TRP A CA 1
ATOM 2704 C C . TRP A 1 333 ? 1.570 1.207 -15.311 1.00 92.88 333 TRP A C 1
ATOM 2706 O O . TRP A 1 333 ? 1.792 0.078 -15.754 1.00 92.88 333 TRP A O 1
ATOM 2716 N N . LYS A 1 334 ? 1.206 1.405 -14.039 1.00 88.69 334 LYS A N 1
ATOM 2717 C CA . LYS A 1 334 ? 1.230 0.411 -12.949 1.00 88.69 334 LYS A CA 1
ATOM 2718 C C . LYS A 1 334 ? 0.364 -0.827 -13.216 1.00 88.69 334 LYS A C 1
ATOM 2720 O O . LYS A 1 334 ? 0.654 -1.884 -12.657 1.00 88.69 334 LYS A O 1
ATOM 2725 N N . ASP A 1 335 ? -0.663 -0.714 -14.052 1.00 87.25 335 ASP A N 1
ATOM 2726 C CA . ASP A 1 335 ? -1.652 -1.775 -14.278 1.00 87.25 335 ASP A CA 1
ATOM 2727 C C . ASP A 1 335 ? -1.493 -2.487 -15.631 1.00 87.25 335 ASP A C 1
ATOM 2729 O O . ASP A 1 335 ? -2.231 -3.428 -15.919 1.00 87.25 335 ASP A O 1
ATOM 2733 N N . PHE A 1 336 ? -0.481 -2.123 -16.438 1.00 93.31 336 PHE A N 1
ATOM 2734 C CA . PHE A 1 336 ? -0.363 -2.601 -17.822 1.00 93.31 336 PHE A CA 1
ATOM 2735 C C . PHE A 1 336 ? -0.379 -4.128 -17.933 1.00 93.31 336 PHE A C 1
ATOM 2737 O O . PHE A 1 336 ? -1.027 -4.678 -18.822 1.00 93.31 336 PHE A O 1
ATOM 2744 N N . ARG A 1 337 ? 0.304 -4.835 -17.020 1.00 92.81 337 ARG A N 1
ATOM 2745 C CA . ARG A 1 337 ? 0.345 -6.309 -17.016 1.00 92.81 337 ARG A CA 1
ATOM 2746 C C . ARG A 1 337 ? -1.034 -6.936 -16.831 1.00 92.81 337 ARG A C 1
ATOM 2748 O O . ARG A 1 337 ? -1.298 -7.992 -17.399 1.00 92.81 337 ARG A O 1
ATOM 2755 N N . LEU A 1 338 ? -1.889 -6.304 -16.027 1.00 88.94 338 LEU A N 1
ATOM 2756 C CA . LEU A 1 338 ? -3.231 -6.797 -15.742 1.00 88.94 338 LEU A CA 1
ATOM 2757 C C . LEU A 1 338 ? -4.116 -6.672 -16.984 1.00 88.94 338 LEU A C 1
ATOM 2759 O O . LEU A 1 338 ? -4.732 -7.654 -17.396 1.00 88.94 338 LEU A O 1
ATOM 2763 N N . ASP A 1 339 ? -4.107 -5.494 -17.605 1.00 91.31 339 ASP A N 1
ATOM 2764 C CA . ASP A 1 339 ? -4.990 -5.191 -18.731 1.00 91.31 339 ASP A CA 1
ATOM 2765 C C . ASP A 1 339 ? -4.527 -5.868 -20.024 1.00 91.31 339 ASP A C 1
ATOM 2767 O O . ASP A 1 339 ? -5.332 -6.454 -20.744 1.00 91.31 339 ASP A O 1
ATOM 2771 N N . SER A 1 340 ? -3.220 -5.851 -20.302 1.00 95.69 340 SER A N 1
ATOM 2772 C CA . SER A 1 340 ? -2.659 -6.484 -21.504 1.00 95.69 340 SER A CA 1
ATOM 2773 C C . SER A 1 340 ? -2.538 -8.003 -21.391 1.00 95.69 340 SER A C 1
ATOM 2775 O O . SER A 1 340 ? -2.442 -8.696 -22.403 1.00 95.69 340 SER A O 1
ATOM 2777 N N . ARG A 1 341 ? -2.499 -8.543 -20.163 1.00 96.00 341 ARG A N 1
ATOM 2778 C CA . ARG A 1 341 ? -2.092 -9.930 -19.883 1.00 96.00 341 ARG A CA 1
ATOM 2779 C C . ARG A 1 341 ? -0.743 -10.277 -20.527 1.00 96.00 341 ARG A C 1
ATOM 2781 O O . ARG A 1 341 ? -0.573 -11.374 -21.059 1.00 96.00 341 ARG A O 1
ATOM 2788 N N . ARG A 1 342 ? 0.191 -9.323 -20.542 1.00 97.25 342 ARG A N 1
ATOM 2789 C CA . ARG A 1 342 ? 1.574 -9.482 -21.015 1.00 97.25 342 ARG A CA 1
ATOM 2790 C C . ARG A 1 342 ? 2.555 -9.092 -19.921 1.00 97.25 342 ARG A C 1
ATOM 2792 O O . ARG A 1 342 ? 2.217 -8.365 -18.983 1.00 97.25 342 ARG A O 1
ATOM 2799 N N . ALA A 1 343 ? 3.783 -9.583 -20.028 1.00 96.56 343 ALA A N 1
ATOM 2800 C CA . ALA A 1 343 ? 4.832 -9.182 -19.110 1.00 96.56 343 ALA A CA 1
ATOM 2801 C C . ALA A 1 343 ? 5.240 -7.731 -19.400 1.00 96.56 343 ALA A C 1
ATOM 2803 O O . ALA A 1 343 ? 5.490 -7.357 -20.541 1.00 96.56 343 ALA A O 1
ATOM 2804 N N . ALA A 1 344 ? 5.353 -6.911 -18.359 1.00 96.88 344 ALA A N 1
ATOM 2805 C CA . ALA A 1 344 ? 6.079 -5.649 -18.423 1.00 96.88 344 ALA A CA 1
ATOM 2806 C C . ALA A 1 344 ? 7.470 -5.840 -17.812 1.00 96.88 344 ALA A C 1
ATOM 2808 O O . ALA A 1 344 ? 7.615 -6.549 -16.811 1.00 96.88 344 ALA A O 1
ATOM 2809 N N . PHE A 1 345 ? 8.476 -5.193 -18.392 1.00 97.12 345 PHE A N 1
ATOM 2810 C CA . PHE A 1 345 ? 9.850 -5.200 -17.910 1.00 97.12 345 PHE A CA 1
ATOM 2811 C C . PHE A 1 345 ? 9.924 -4.688 -16.465 1.00 97.12 345 PHE A C 1
ATOM 2813 O O . PHE A 1 345 ? 10.361 -5.406 -15.567 1.00 97.12 345 PHE A O 1
ATOM 2820 N N . LEU A 1 346 ? 9.422 -3.478 -16.224 1.00 95.88 346 LEU A N 1
ATOM 2821 C CA . LEU A 1 346 ? 9.413 -2.837 -14.915 1.00 95.88 346 LEU A CA 1
ATOM 2822 C C . LEU A 1 346 ? 8.238 -1.863 -14.820 1.00 95.88 346 LEU A C 1
ATOM 2824 O O . LEU A 1 346 ? 7.908 -1.181 -15.784 1.00 95.88 346 LEU A O 1
ATOM 2828 N N . THR A 1 347 ? 7.634 -1.781 -13.641 1.00 93.56 347 THR A N 1
ATOM 2829 C CA . THR A 1 347 ? 6.638 -0.774 -13.266 1.00 93.56 347 THR A CA 1
ATOM 2830 C C . THR A 1 347 ? 6.889 -0.331 -11.828 1.00 93.56 347 THR A C 1
ATOM 2832 O O . THR A 1 347 ? 7.389 -1.110 -11.013 1.00 93.56 347 THR A O 1
ATOM 2835 N N . VAL A 1 348 ? 6.473 0.884 -11.462 1.00 88.31 348 VAL A N 1
ATOM 2836 C CA . VAL A 1 348 ? 6.579 1.362 -10.070 1.00 88.31 348 VAL A CA 1
ATOM 2837 C C . VAL A 1 348 ? 5.821 0.444 -9.102 1.00 88.31 348 VAL A C 1
ATOM 2839 O O . VAL A 1 348 ? 6.255 0.249 -7.969 1.00 88.31 348 VAL A O 1
ATOM 2842 N N . LYS A 1 349 ? 4.727 -0.190 -9.548 1.00 87.69 349 LYS A N 1
ATOM 2843 C CA . LYS A 1 349 ? 3.915 -1.115 -8.735 1.00 87.69 349 LYS A CA 1
ATOM 2844 C C . LYS A 1 349 ? 4.675 -2.369 -8.299 1.00 87.69 349 LYS A C 1
ATOM 2846 O O . LYS A 1 349 ? 4.385 -2.900 -7.229 1.00 87.69 349 LYS A O 1
ATOM 2851 N N . ASP A 1 350 ? 5.677 -2.802 -9.066 1.00 89.94 350 ASP A N 1
ATOM 2852 C CA . ASP A 1 350 ? 6.485 -3.989 -8.744 1.00 89.94 350 ASP A CA 1
ATOM 2853 C C . ASP A 1 350 ? 7.236 -3.853 -7.422 1.00 89.94 350 ASP A C 1
ATOM 2855 O O . ASP A 1 350 ? 7.493 -4.844 -6.742 1.00 89.94 350 ASP A O 1
ATOM 2859 N N . SER A 1 351 ? 7.532 -2.616 -7.023 1.00 86.88 351 SER A N 1
ATOM 2860 C CA . SER A 1 351 ? 8.140 -2.308 -5.731 1.00 86.88 351 SER A CA 1
ATOM 2861 C C . SER A 1 351 ? 7.289 -2.790 -4.545 1.00 86.88 351 SER A C 1
ATOM 2863 O O . SER A 1 351 ? 7.823 -3.180 -3.507 1.00 86.88 351 SER A O 1
ATOM 2865 N N . GLY A 1 352 ? 5.961 -2.849 -4.708 1.00 84.69 352 GLY A N 1
ATOM 2866 C CA . GLY A 1 352 ? 5.037 -3.357 -3.697 1.00 84.69 352 GLY A CA 1
ATOM 2867 C C . GLY A 1 352 ? 5.212 -4.851 -3.413 1.00 84.69 352 GLY A C 1
ATOM 2868 O O . GLY A 1 352 ? 4.941 -5.288 -2.294 1.00 84.69 352 GLY A O 1
ATOM 2869 N N . LEU A 1 353 ? 5.720 -5.619 -4.384 1.00 86.50 353 LEU A N 1
ATOM 2870 C CA . LEU A 1 353 ? 5.939 -7.059 -4.242 1.00 86.50 353 LEU A CA 1
ATOM 2871 C C . LEU A 1 353 ? 7.130 -7.382 -3.340 1.00 86.50 353 LEU A C 1
ATOM 2873 O O . LEU A 1 353 ? 7.146 -8.455 -2.752 1.00 86.50 353 LEU A O 1
ATOM 2877 N N . ILE A 1 354 ? 8.088 -6.467 -3.158 1.00 88.56 354 ILE A N 1
ATOM 2878 C CA . ILE A 1 354 ? 9.315 -6.734 -2.386 1.00 88.56 354 ILE A CA 1
ATOM 2879 C C . ILE A 1 354 ? 9.025 -7.132 -0.930 1.00 88.56 354 ILE A C 1
ATOM 2881 O O . ILE A 1 354 ? 9.726 -7.967 -0.358 1.00 88.56 354 ILE A O 1
ATOM 2885 N N . GLY A 1 355 ? 7.971 -6.570 -0.330 1.00 84.50 355 GLY A N 1
ATOM 2886 C CA . GLY A 1 355 ? 7.570 -6.920 1.036 1.00 84.50 355 GLY A CA 1
ATOM 2887 C C . GLY A 1 355 ? 6.932 -8.311 1.164 1.00 84.50 355 GLY A C 1
ATOM 2888 O O . GLY A 1 355 ? 7.046 -8.930 2.222 1.00 84.50 355 GLY A O 1
ATOM 2889 N N . ALA A 1 356 ? 6.277 -8.798 0.102 1.00 82.88 356 ALA A N 1
ATOM 2890 C CA . ALA A 1 356 ? 5.479 -10.028 0.109 1.00 82.88 356 ALA A CA 1
ATOM 2891 C C . ALA A 1 356 ? 6.155 -11.214 -0.601 1.00 82.88 356 ALA A C 1
ATOM 2893 O O . ALA A 1 356 ? 5.916 -12.356 -0.230 1.00 82.88 356 ALA A O 1
ATOM 2894 N N . ALA A 1 357 ? 7.014 -10.950 -1.586 1.00 88.19 357 ALA A N 1
ATOM 2895 C CA . ALA A 1 357 ? 7.752 -11.937 -2.368 1.00 88.19 357 ALA A CA 1
ATOM 2896 C C . ALA A 1 357 ? 9.248 -11.572 -2.406 1.00 88.19 357 ALA A C 1
ATOM 2898 O O . ALA A 1 357 ? 9.755 -11.103 -3.428 1.00 88.19 357 ALA A O 1
ATOM 2899 N N . PRO A 1 358 ? 9.987 -11.770 -1.299 1.00 87.50 358 PRO A N 1
ATOM 2900 C CA . PRO A 1 358 ? 11.395 -11.385 -1.229 1.00 87.50 358 PRO A CA 1
ATOM 2901 C C . PRO A 1 358 ? 12.294 -12.112 -2.239 1.00 87.50 358 PRO A C 1
ATOM 2903 O O . PRO A 1 358 ? 13.329 -11.582 -2.629 1.00 87.50 358 PRO A O 1
ATOM 2906 N N . SER A 1 359 ? 11.889 -13.294 -2.710 1.00 89.75 359 SER A N 1
ATOM 2907 C CA . SER A 1 359 ? 12.560 -14.036 -3.787 1.00 89.75 359 SER A CA 1
ATOM 2908 C C . SER A 1 359 ? 12.612 -13.273 -5.119 1.00 89.75 359 SER A C 1
ATOM 2910 O O . SER A 1 359 ? 13.492 -13.524 -5.940 1.00 89.75 359 SER A O 1
ATOM 2912 N N . TYR A 1 360 ? 11.722 -12.298 -5.328 1.00 91.75 360 TYR A N 1
ATOM 2913 C CA . TYR A 1 360 ? 11.722 -11.429 -6.506 1.00 91.75 360 TYR A CA 1
ATOM 2914 C C . TYR A 1 360 ? 12.753 -10.289 -6.428 1.00 91.75 360 TYR A C 1
ATOM 2916 O O . TYR A 1 360 ? 13.059 -9.655 -7.441 1.00 91.75 360 TYR A O 1
ATOM 2924 N N . LEU A 1 361 ? 13.311 -10.028 -5.240 1.00 93.12 361 LEU A N 1
ATOM 2925 C CA . LEU A 1 361 ? 14.213 -8.906 -4.992 1.00 93.12 361 LEU A CA 1
ATOM 2926 C C . LEU A 1 361 ? 15.406 -8.841 -5.961 1.00 93.12 361 LEU A C 1
ATOM 2928 O O . LEU A 1 361 ? 15.604 -7.760 -6.518 1.00 93.12 361 LEU A O 1
ATOM 2932 N N . PRO A 1 362 ? 16.174 -9.924 -6.215 1.00 94.31 362 PRO A N 1
ATOM 2933 C CA . PRO A 1 362 ? 17.361 -9.831 -7.066 1.00 94.31 362 PRO A CA 1
ATOM 2934 C C . PRO A 1 362 ? 17.011 -9.370 -8.483 1.00 94.31 362 PRO A C 1
ATOM 2936 O O . PRO A 1 362 ? 17.642 -8.456 -9.007 1.00 94.31 362 PRO A O 1
ATOM 2939 N N . TYR A 1 363 ? 15.936 -9.921 -9.056 1.00 94.31 363 TYR A N 1
ATOM 2940 C CA . TYR A 1 363 ? 15.449 -9.553 -10.385 1.00 94.31 363 TYR A CA 1
ATOM 2941 C C . TYR A 1 363 ? 14.984 -8.099 -10.440 1.00 94.31 363 TYR A C 1
ATOM 2943 O O . TYR A 1 363 ? 15.271 -7.381 -11.394 1.00 94.31 363 TYR A O 1
ATOM 2951 N N . TRP A 1 364 ? 14.259 -7.637 -9.420 1.00 95.06 364 TRP A N 1
ATOM 2952 C CA . TRP A 1 364 ? 13.791 -6.256 -9.382 1.00 95.06 364 TRP A CA 1
ATOM 2953 C C . TRP A 1 364 ? 14.952 -5.262 -9.237 1.00 95.06 364 TRP A C 1
ATOM 2955 O O . TRP A 1 364 ? 15.005 -4.277 -9.973 1.00 95.06 364 TRP A O 1
ATOM 2965 N N . VAL A 1 365 ? 15.916 -5.542 -8.351 1.00 95.69 365 VAL A N 1
ATOM 2966 C CA . VAL A 1 365 ? 17.117 -4.709 -8.166 1.00 95.69 365 VAL A CA 1
ATOM 2967 C C . VAL A 1 365 ? 17.953 -4.664 -9.441 1.00 95.69 365 VAL A C 1
ATOM 2969 O O . VAL A 1 365 ? 18.379 -3.587 -9.851 1.00 95.69 365 VAL A O 1
ATOM 2972 N N . GLU A 1 366 ? 18.147 -5.801 -10.108 1.00 96.62 366 GLU A N 1
ATOM 2973 C CA . GLU A 1 366 ? 18.864 -5.876 -11.380 1.00 96.62 366 GLU A CA 1
ATOM 2974 C C . GLU A 1 366 ? 18.220 -4.986 -12.452 1.00 96.62 366 GLU A C 1
ATOM 2976 O O . GLU A 1 366 ? 18.913 -4.205 -13.109 1.00 96.62 366 GLU A O 1
ATOM 2981 N N . ARG A 1 367 ? 16.890 -5.044 -12.597 1.00 96.88 367 ARG A N 1
ATOM 2982 C CA . ARG A 1 367 ? 16.154 -4.208 -13.557 1.00 96.88 367 ARG A CA 1
ATOM 2983 C C . ARG A 1 367 ? 16.254 -2.725 -13.219 1.00 96.88 367 ARG A C 1
ATOM 2985 O O . ARG A 1 367 ? 16.506 -1.924 -14.115 1.00 96.88 367 ARG A O 1
ATOM 2992 N N . MET A 1 368 ? 16.139 -2.365 -11.945 1.00 96.19 368 MET A N 1
ATOM 2993 C CA . MET A 1 368 ? 16.324 -0.989 -11.476 1.00 96.19 368 MET A CA 1
ATOM 2994 C C . MET A 1 368 ? 17.726 -0.456 -11.797 1.00 96.19 368 MET A C 1
ATOM 2996 O O . MET A 1 368 ? 17.865 0.611 -12.396 1.00 96.19 368 MET A O 1
ATOM 3000 N N . MET A 1 369 ? 18.771 -1.228 -11.488 1.00 96.88 369 MET A N 1
ATOM 3001 C CA . MET A 1 369 ? 20.150 -0.840 -11.802 1.00 96.88 369 MET A CA 1
ATOM 3002 C C . MET A 1 369 ? 20.368 -0.736 -13.308 1.00 96.88 369 MET A C 1
ATOM 3004 O O . MET A 1 369 ? 21.061 0.166 -13.776 1.00 96.88 369 MET A O 1
ATOM 3008 N N . SER A 1 370 ? 19.728 -1.611 -14.088 1.00 97.12 370 SER A N 1
ATOM 3009 C CA . SER A 1 370 ? 19.825 -1.570 -15.542 1.00 97.12 370 SER A CA 1
ATOM 3010 C C . SER A 1 370 ? 19.230 -0.303 -16.148 1.00 97.12 370 SER A C 1
ATOM 3012 O O . SER A 1 370 ? 19.655 0.055 -17.234 1.00 97.12 370 SER A O 1
ATOM 3014 N N . ILE A 1 371 ? 18.337 0.416 -15.462 1.00 96.25 371 ILE A N 1
ATOM 3015 C CA . ILE A 1 371 ? 17.815 1.722 -15.901 1.00 96.25 371 ILE A CA 1
ATOM 3016 C C . ILE A 1 371 ? 18.487 2.902 -15.185 1.00 96.25 371 ILE A C 1
ATOM 3018 O O . ILE A 1 371 ? 18.023 4.028 -15.299 1.00 96.25 371 ILE A O 1
ATOM 3022 N N . GLY A 1 372 ? 19.586 2.660 -14.463 1.00 95.12 372 GLY A N 1
ATOM 3023 C CA . GLY A 1 372 ? 20.373 3.705 -13.803 1.00 95.12 372 GLY A CA 1
ATOM 3024 C C . GLY A 1 372 ? 19.936 4.044 -12.377 1.00 95.12 372 GLY A C 1
ATOM 3025 O O . GLY A 1 372 ? 20.451 5.002 -11.808 1.00 95.12 372 GLY A O 1
ATOM 3026 N N . VAL A 1 373 ? 19.032 3.271 -11.765 1.00 94.31 373 VAL A N 1
ATOM 3027 C CA . VAL A 1 373 ? 18.613 3.489 -10.372 1.00 94.31 373 VAL A CA 1
ATOM 3028 C C . VAL A 1 373 ? 19.215 2.425 -9.467 1.00 94.31 373 VAL A C 1
ATOM 3030 O O . VAL A 1 373 ? 18.988 1.236 -9.660 1.00 94.31 373 VAL A O 1
ATOM 3033 N N . ASN A 1 374 ? 19.938 2.841 -8.428 1.00 95.62 374 ASN A N 1
ATOM 3034 C CA . ASN A 1 374 ? 20.447 1.934 -7.401 1.00 95.62 374 ASN A CA 1
ATOM 3035 C C . ASN A 1 374 ? 19.549 1.982 -6.145 1.00 95.62 374 ASN A C 1
ATOM 3037 O O . ASN A 1 374 ? 19.790 2.794 -5.247 1.00 95.62 374 ASN A O 1
ATOM 3041 N N . PRO A 1 375 ? 18.510 1.128 -6.044 1.00 92.69 375 PRO A N 1
ATOM 3042 C CA . PRO A 1 375 ? 17.562 1.178 -4.930 1.00 92.69 375 PRO A CA 1
ATOM 3043 C C . PRO A 1 375 ? 18.198 0.759 -3.599 1.00 92.69 375 PRO A C 1
ATOM 3045 O O . PRO A 1 375 ? 17.716 1.158 -2.542 1.00 92.69 375 PRO A O 1
ATOM 3048 N N . VAL A 1 376 ? 19.285 -0.019 -3.636 1.00 94.81 376 VAL A N 1
ATOM 3049 C CA . VAL A 1 376 ? 20.018 -0.444 -2.438 1.00 94.81 376 VAL A CA 1
ATOM 3050 C C . VAL A 1 376 ? 20.752 0.747 -1.833 1.00 94.81 376 VAL A C 1
ATOM 3052 O O . VAL A 1 376 ? 20.589 1.017 -0.647 1.00 94.81 376 VAL A O 1
ATOM 3055 N N . ALA A 1 377 ? 21.495 1.502 -2.649 1.00 93.12 377 ALA A N 1
ATOM 3056 C CA . ALA A 1 377 ? 22.208 2.696 -2.196 1.00 93.12 377 ALA A CA 1
ATOM 3057 C C . ALA A 1 377 ? 21.241 3.766 -1.658 1.00 93.12 377 ALA A C 1
ATOM 3059 O O . ALA A 1 377 ? 21.439 4.268 -0.553 1.00 93.12 377 ALA A O 1
ATOM 3060 N N . LEU A 1 378 ? 20.149 4.040 -2.383 1.00 89.38 378 LEU A N 1
ATOM 3061 C CA . LEU A 1 378 ? 19.100 4.971 -1.938 1.00 89.38 378 LEU A CA 1
ATOM 3062 C C . LEU A 1 378 ? 18.440 4.512 -0.630 1.00 89.38 378 LEU A C 1
ATOM 3064 O O . LEU A 1 378 ? 18.159 5.312 0.263 1.00 89.38 378 LEU A O 1
ATOM 3068 N N . GLY A 1 379 ? 18.210 3.207 -0.499 1.00 88.50 379 GLY A N 1
ATOM 3069 C CA . GLY A 1 379 ? 17.718 2.588 0.723 1.00 88.50 379 GLY A CA 1
ATOM 3070 C C . GLY A 1 379 ? 18.660 2.784 1.907 1.00 88.50 379 GLY A C 1
ATOM 3071 O O . GLY A 1 379 ? 18.229 3.222 2.972 1.00 88.50 379 GLY A O 1
ATOM 3072 N N . GLN A 1 380 ? 19.951 2.508 1.713 1.00 92.50 380 GLN A N 1
ATOM 3073 C CA . GLN A 1 380 ? 20.996 2.683 2.724 1.00 92.50 380 GLN A CA 1
ATOM 3074 C C . GLN A 1 380 ? 21.141 4.145 3.155 1.00 92.50 380 GLN A C 1
ATOM 3076 O O . GLN A 1 380 ? 21.253 4.420 4.349 1.00 92.50 380 GLN A O 1
ATOM 3081 N N . GLU A 1 381 ? 21.084 5.089 2.218 1.00 88.44 381 GLU A N 1
ATOM 3082 C CA . GLU A 1 381 ? 21.053 6.521 2.526 1.00 88.44 381 GLU A CA 1
ATOM 3083 C C . GLU A 1 381 ? 19.825 6.874 3.379 1.00 88.44 381 GLU A C 1
ATOM 3085 O O . GLU A 1 381 ? 19.948 7.504 4.431 1.00 88.44 381 GLU A O 1
ATOM 3090 N N . GLY A 1 382 ? 18.649 6.360 3.008 1.00 82.88 382 GLY A N 1
ATOM 3091 C CA . GLY A 1 382 ? 17.423 6.526 3.785 1.00 82.88 382 GLY A CA 1
ATOM 3092 C C . GLY A 1 382 ? 17.454 5.870 5.171 1.00 82.88 382 GLY A C 1
ATOM 3093 O O . GLY A 1 382 ? 16.677 6.275 6.037 1.00 82.88 382 GLY A O 1
ATOM 3094 N N . LEU A 1 383 ? 18.306 4.864 5.394 1.00 84.69 383 LEU A N 1
ATOM 3095 C CA . LEU A 1 383 ? 18.565 4.279 6.715 1.00 84.69 383 LEU A CA 1
ATOM 3096 C C . LEU A 1 383 ? 19.535 5.139 7.537 1.00 84.69 383 LEU A C 1
ATOM 3098 O O . LEU A 1 383 ? 19.336 5.277 8.742 1.00 84.69 383 LEU A O 1
ATOM 3102 N N . ARG A 1 384 ? 20.551 5.744 6.901 1.00 87.56 384 ARG A N 1
ATOM 3103 C CA . ARG A 1 384 ? 21.487 6.692 7.541 1.00 87.56 384 ARG A CA 1
ATOM 3104 C C . ARG A 1 384 ? 20.805 7.994 7.948 1.00 87.56 384 ARG A C 1
ATOM 3106 O O . ARG A 1 384 ? 21.166 8.583 8.963 1.00 87.56 384 ARG A O 1
ATOM 3113 N N . HIS A 1 385 ? 19.782 8.403 7.200 1.00 85.44 385 HIS A N 1
ATOM 3114 C CA . HIS A 1 385 ? 18.974 9.585 7.479 1.00 85.44 385 HIS A CA 1
ATOM 3115 C C . HIS A 1 385 ? 17.492 9.200 7.641 1.00 85.44 385 HIS A C 1
ATOM 3117 O O . HIS A 1 385 ? 16.693 9.414 6.729 1.00 85.44 385 HIS A O 1
ATOM 3123 N N . PRO A 1 386 ? 17.071 8.654 8.803 1.00 76.38 386 PRO A N 1
ATOM 3124 C CA . PRO A 1 386 ? 15.719 8.116 8.993 1.00 76.38 386 PRO A CA 1
ATOM 3125 C C . PRO A 1 386 ? 14.578 9.111 8.735 1.00 76.38 386 PRO A C 1
ATOM 3127 O O . PRO A 1 386 ? 13.491 8.691 8.340 1.00 76.38 386 PRO A O 1
ATOM 3130 N N . PHE A 1 387 ? 14.835 10.412 8.912 1.00 79.19 387 PHE A N 1
ATOM 3131 C CA . PHE A 1 387 ? 13.887 11.504 8.656 1.00 79.19 387 PHE A CA 1
ATOM 3132 C C . PHE A 1 387 ? 13.914 12.032 7.213 1.00 79.19 387 PHE A C 1
ATOM 3134 O O . PHE A 1 387 ? 13.064 12.844 6.840 1.00 79.19 387 PHE A O 1
ATOM 3141 N N . MET A 1 388 ? 14.882 11.605 6.395 1.00 74.94 388 MET A N 1
ATOM 3142 C CA . MET A 1 388 ? 14.952 11.977 4.987 1.00 74.94 388 MET A CA 1
ATOM 3143 C C . MET A 1 388 ? 13.804 11.306 4.244 1.00 74.94 388 MET A C 1
ATOM 3145 O O . MET A 1 388 ? 13.649 10.082 4.261 1.00 74.94 388 MET A O 1
ATOM 3149 N N . LYS A 1 389 ? 13.000 12.119 3.561 1.00 67.94 389 LYS A N 1
ATOM 3150 C CA . LYS A 1 389 ? 12.047 11.585 2.603 1.00 67.94 389 LYS A CA 1
ATOM 3151 C C . LYS A 1 389 ? 12.789 11.214 1.331 1.00 67.94 389 LYS A C 1
ATOM 3153 O O . LYS A 1 389 ? 13.366 12.077 0.677 1.00 67.94 389 LYS A O 1
ATOM 3158 N N . LEU A 1 390 ? 12.640 9.968 0.903 1.00 70.50 390 LEU A N 1
ATOM 3159 C CA . LEU A 1 390 ? 13.061 9.525 -0.428 1.00 70.50 390 LEU A CA 1
ATOM 3160 C C . LEU A 1 390 ? 12.051 9.955 -1.518 1.00 70.50 390 LEU A C 1
ATOM 3162 O O . LEU A 1 390 ? 12.003 9.369 -2.595 1.00 70.50 390 LEU A O 1
ATOM 3166 N N . THR A 1 391 ? 11.242 10.992 -1.245 1.00 59.72 391 THR A N 1
ATOM 3167 C CA . THR A 1 391 ? 10.177 11.512 -2.116 1.00 59.72 391 THR A CA 1
ATOM 3168 C C . THR A 1 391 ? 10.592 11.861 -3.543 1.00 59.72 391 THR A C 1
ATOM 3170 O O . THR A 1 391 ? 9.787 11.547 -4.416 1.00 59.72 391 THR A O 1
ATOM 3173 N N . PRO A 1 392 ? 11.767 12.464 -3.841 1.00 57.34 392 PRO A N 1
ATOM 3174 C CA . PRO A 1 392 ? 12.078 12.809 -5.229 1.00 57.34 392 PRO A CA 1
ATOM 3175 C C . PRO A 1 392 ? 12.162 11.574 -6.134 1.00 57.34 392 PRO A C 1
ATOM 3177 O O . PRO A 1 392 ? 11.789 11.657 -7.289 1.00 57.34 392 PRO A O 1
ATOM 3180 N N . TYR A 1 393 ? 12.523 10.402 -5.605 1.00 59.72 393 TYR A N 1
ATOM 3181 C CA . TYR A 1 393 ? 12.610 9.152 -6.374 1.00 59.72 393 TYR A CA 1
ATOM 3182 C C . TYR A 1 393 ? 11.272 8.411 -6.515 1.00 59.72 393 TYR A C 1
ATOM 3184 O O . TYR A 1 393 ? 11.239 7.228 -6.862 1.00 59.72 393 TYR A O 1
ATOM 3192 N N . ARG A 1 394 ? 10.164 9.067 -6.156 1.00 68.06 394 ARG A N 1
ATOM 3193 C CA . ARG A 1 394 ? 8.835 8.450 -6.075 1.00 68.06 394 ARG A CA 1
ATOM 3194 C C . ARG A 1 394 ? 7.723 9.276 -6.697 1.00 68.06 394 ARG A C 1
ATOM 3196 O O . ARG A 1 394 ? 6.580 8.822 -6.680 1.00 68.06 394 ARG A O 1
ATOM 3203 N N . THR A 1 395 ? 8.027 10.461 -7.213 1.00 80.44 395 THR A N 1
ATOM 3204 C CA . THR A 1 395 ? 7.026 11.239 -7.937 1.00 80.44 395 THR A CA 1
ATOM 3205 C C . THR A 1 395 ? 6.848 10.670 -9.340 1.00 80.44 395 THR A C 1
ATOM 3207 O O . THR A 1 395 ? 7.758 10.038 -9.882 1.00 80.44 395 THR A O 1
ATOM 3210 N N . GLU A 1 396 ? 5.660 10.838 -9.918 1.00 82.62 396 GLU A N 1
ATOM 3211 C CA . GLU A 1 396 ? 5.406 10.380 -11.287 1.00 82.62 396 GLU A CA 1
ATOM 3212 C C . GLU A 1 396 ? 6.331 11.108 -12.270 1.00 82.62 396 GLU A C 1
ATOM 3214 O O . GLU A 1 396 ? 6.895 10.452 -13.143 1.00 82.62 396 GLU A O 1
ATOM 3219 N N . GLU A 1 397 ? 6.650 12.386 -12.018 1.00 84.44 397 GLU A N 1
ATOM 3220 C CA . GLU A 1 397 ? 7.582 13.145 -12.859 1.00 84.44 397 GLU A CA 1
ATOM 3221 C C . GLU A 1 397 ? 9.001 12.555 -12.855 1.00 84.44 397 GLU A C 1
ATOM 3223 O O . GLU A 1 397 ? 9.663 12.544 -13.891 1.00 84.44 397 GLU A O 1
ATOM 3228 N N . PHE A 1 398 ? 9.488 12.033 -11.720 1.00 88.56 398 PHE A N 1
ATOM 3229 C CA . PHE A 1 398 ? 10.795 11.366 -11.677 1.00 88.56 398 PHE A CA 1
ATOM 3230 C C . PHE A 1 398 ? 10.818 10.124 -12.570 1.00 88.56 398 PHE A C 1
ATOM 3232 O O . PHE A 1 398 ? 11.754 9.931 -13.344 1.00 88.56 398 PHE A O 1
ATOM 3239 N N . TRP A 1 399 ? 9.783 9.289 -12.483 1.00 90.94 399 TRP A N 1
ATOM 3240 C CA . TRP A 1 399 ? 9.697 8.056 -13.263 1.00 90.94 399 TRP A CA 1
ATOM 3241 C C . TRP A 1 399 ? 9.488 8.317 -14.753 1.00 90.94 399 TRP A C 1
ATOM 3243 O O . TRP A 1 399 ? 10.060 7.607 -15.578 1.00 90.94 399 TRP A O 1
ATOM 3253 N N . GLU A 1 400 ? 8.718 9.344 -15.100 1.00 90.88 400 GLU A N 1
ATOM 3254 C CA . GLU A 1 400 ? 8.544 9.806 -16.478 1.00 90.88 400 GLU A CA 1
ATOM 3255 C C . GLU A 1 400 ? 9.836 10.402 -17.042 1.00 90.88 400 GLU A C 1
ATOM 3257 O O . GLU A 1 400 ? 10.239 10.069 -18.157 1.00 90.88 400 GLU A O 1
ATOM 3262 N N . SER A 1 401 ? 10.545 11.213 -16.252 1.00 92.25 401 SER A N 1
ATOM 3263 C CA . SER A 1 401 ? 11.859 11.750 -16.617 1.00 92.25 401 SER A CA 1
ATOM 3264 C C . SER A 1 401 ? 12.884 10.636 -16.831 1.00 92.25 401 SER A C 1
ATOM 3266 O O . SER A 1 401 ? 13.593 10.631 -17.833 1.00 92.25 401 SER A O 1
ATOM 3268 N N . LEU A 1 402 ? 12.920 9.637 -15.948 1.00 94.19 402 LEU A N 1
ATOM 3269 C CA . LEU A 1 402 ? 13.804 8.484 -16.095 1.00 94.19 402 LEU A CA 1
ATOM 3270 C C . LEU A 1 402 ? 13.474 7.670 -17.354 1.00 94.19 402 LEU A C 1
ATOM 3272 O O . LEU A 1 402 ? 14.371 7.241 -18.075 1.00 94.19 402 LEU A O 1
ATOM 3276 N N . TYR A 1 403 ? 12.186 7.470 -17.640 1.00 96.31 403 TYR A N 1
ATOM 3277 C CA . TYR A 1 403 ? 11.739 6.742 -18.824 1.00 96.31 403 TYR A CA 1
ATOM 3278 C C . TYR A 1 403 ? 12.055 7.486 -20.130 1.00 96.31 403 TYR A C 1
ATOM 3280 O O . TYR A 1 403 ? 12.492 6.885 -21.117 1.00 96.31 403 TYR A O 1
ATOM 3288 N N . SER A 1 404 ? 11.883 8.811 -20.140 1.00 95.06 404 SER A N 1
ATOM 3289 C CA . SER A 1 404 ? 12.173 9.639 -21.314 1.00 95.06 404 SER A CA 1
ATOM 3290 C C . SER A 1 404 ? 13.662 9.640 -21.683 1.00 95.06 404 SER A C 1
ATOM 3292 O O . SER A 1 404 ? 13.997 9.807 -22.851 1.00 95.06 404 SER A O 1
ATOM 3294 N N . GLN A 1 405 ? 14.559 9.317 -20.747 1.00 96.62 405 GLN A N 1
ATOM 3295 C CA . GLN A 1 405 ? 16.000 9.180 -21.000 1.00 96.62 405 GLN A CA 1
ATOM 3296 C C . GLN A 1 405 ? 16.408 7.852 -21.670 1.00 96.62 405 GLN A C 1
ATOM 3298 O O . GLN A 1 405 ? 17.549 7.722 -22.101 1.00 96.62 405 GLN A O 1
ATOM 3303 N N . ILE A 1 406 ? 15.513 6.863 -21.795 1.00 97.25 406 ILE A N 1
ATOM 3304 C CA . ILE A 1 406 ? 15.847 5.541 -22.364 1.00 97.25 406 ILE A CA 1
ATOM 3305 C C . ILE A 1 406 ? 15.902 5.591 -23.896 1.00 97.25 406 ILE A C 1
ATOM 3307 O O . ILE A 1 406 ? 14.863 5.524 -24.541 1.00 97.25 406 ILE A O 1
ATOM 3311 N N . ASP A 1 407 ? 17.093 5.693 -24.479 1.00 97.50 407 ASP A N 1
ATOM 3312 C CA . ASP A 1 407 ? 17.317 5.733 -25.932 1.00 97.50 407 ASP A CA 1
ATOM 3313 C C . ASP A 1 407 ? 17.442 4.344 -26.596 1.00 97.50 407 ASP A C 1
ATOM 3315 O O . ASP A 1 407 ? 17.424 3.308 -25.929 1.00 97.50 407 ASP A O 1
ATOM 3319 N N . ASP A 1 408 ? 17.585 4.318 -27.925 1.00 97.81 408 ASP A N 1
ATOM 3320 C CA . ASP A 1 408 ? 17.695 3.083 -28.712 1.00 97.81 408 ASP A CA 1
ATOM 3321 C C . ASP A 1 408 ? 18.877 2.211 -28.257 1.00 97.81 408 ASP A C 1
ATOM 3323 O O . ASP A 1 408 ? 18.726 0.998 -28.088 1.00 97.81 408 ASP A O 1
ATOM 3327 N N . THR A 1 409 ? 20.037 2.816 -27.970 1.00 97.19 409 THR A N 1
ATOM 3328 C CA . THR A 1 409 ? 21.221 2.120 -27.433 1.00 97.19 409 THR A CA 1
ATOM 3329 C C . THR A 1 409 ? 20.881 1.399 -26.134 1.00 97.19 409 THR A C 1
ATOM 3331 O O . THR A 1 409 ? 21.192 0.215 -25.948 1.00 97.19 409 THR A O 1
ATOM 3334 N N . LYS A 1 410 ? 20.195 2.100 -25.228 1.00 97.69 410 LYS A N 1
ATOM 3335 C CA . LYS A 1 410 ? 19.765 1.542 -23.959 1.00 97.69 410 LYS A CA 1
ATOM 3336 C C . LYS A 1 410 ? 18.762 0.418 -24.167 1.00 97.69 410 LYS A C 1
ATOM 3338 O O . LYS A 1 410 ? 18.937 -0.643 -23.567 1.00 97.69 410 LYS A O 1
ATOM 3343 N N . VAL A 1 411 ? 17.772 0.595 -25.039 1.00 97.81 411 VAL A N 1
ATOM 3344 C CA . VAL A 1 411 ? 16.788 -0.444 -25.365 1.00 97.81 411 VAL A CA 1
ATOM 3345 C C . VAL A 1 411 ? 17.464 -1.693 -25.918 1.00 97.81 411 VAL A C 1
ATOM 3347 O O . VAL A 1 411 ? 17.199 -2.767 -25.389 1.00 97.81 411 VAL A O 1
ATOM 3350 N N . ARG A 1 412 ? 18.409 -1.588 -26.864 1.00 96.81 412 ARG A N 1
ATOM 3351 C CA . ARG A 1 412 ? 19.168 -2.750 -27.379 1.00 96.81 412 ARG A CA 1
ATOM 3352 C C . ARG A 1 412 ? 19.857 -3.523 -26.247 1.00 96.81 412 ARG A C 1
ATOM 3354 O O . ARG A 1 412 ? 19.801 -4.754 -26.207 1.00 96.81 412 ARG A O 1
ATOM 3361 N N . SER A 1 413 ? 20.449 -2.813 -25.281 1.00 96.62 413 SER A N 1
ATOM 3362 C CA . SER A 1 413 ? 21.078 -3.442 -24.108 1.00 96.62 413 SER A CA 1
ATOM 3363 C C . SER A 1 413 ? 20.071 -4.185 -23.219 1.00 96.62 413 SER A C 1
ATOM 3365 O O . SER A 1 413 ? 20.356 -5.282 -22.733 1.00 96.62 413 SER A O 1
ATOM 3367 N N . LEU A 1 414 ? 18.873 -3.618 -23.039 1.00 96.88 414 LEU A N 1
ATOM 3368 C CA . LEU A 1 414 ? 17.812 -4.215 -22.234 1.00 96.88 414 LEU A CA 1
ATOM 3369 C C . LEU A 1 414 ? 17.147 -5.397 -22.956 1.00 96.88 414 LEU A C 1
ATOM 3371 O O . LEU A 1 414 ? 16.871 -6.406 -22.315 1.00 96.88 414 LEU A O 1
ATOM 3375 N N . VAL A 1 415 ? 16.946 -5.313 -24.274 1.00 96.31 415 VAL A N 1
ATOM 3376 C CA . VAL A 1 415 ? 16.445 -6.405 -25.128 1.00 96.31 415 VAL A CA 1
ATOM 3377 C C . VAL A 1 415 ? 17.332 -7.630 -24.981 1.00 96.31 415 VAL A C 1
ATOM 3379 O O . VAL A 1 415 ? 16.841 -8.699 -24.624 1.00 96.31 415 VAL A O 1
ATOM 3382 N N . LYS A 1 416 ? 18.647 -7.461 -25.172 1.00 95.56 416 LYS A N 1
ATOM 3383 C CA . LYS A 1 416 ? 19.616 -8.561 -25.089 1.00 95.56 416 LYS A CA 1
ATOM 3384 C C . LYS A 1 416 ? 19.602 -9.251 -23.724 1.00 95.56 416 LYS A C 1
ATOM 3386 O O . LYS A 1 416 ? 19.768 -10.463 -23.647 1.00 95.56 416 LYS A O 1
ATOM 3391 N N . ARG A 1 417 ? 19.435 -8.482 -22.645 1.00 96.12 417 ARG A N 1
ATOM 3392 C CA . ARG A 1 417 ? 19.508 -8.999 -21.272 1.00 96.12 417 ARG A CA 1
ATOM 3393 C C . ARG A 1 417 ? 18.186 -9.566 -20.760 1.00 96.12 417 ARG A C 1
ATOM 3395 O O . ARG A 1 417 ? 18.201 -10.531 -20.006 1.00 96.12 417 ARG A O 1
ATOM 3402 N N . PHE A 1 418 ? 17.060 -8.956 -21.122 1.00 96.44 418 PHE A N 1
ATOM 3403 C CA . PHE A 1 418 ? 15.762 -9.219 -20.494 1.00 96.44 418 PHE A CA 1
ATOM 3404 C C . PHE A 1 418 ? 14.679 -9.696 -21.464 1.00 96.44 418 PHE A C 1
ATOM 3406 O O . PHE A 1 418 ? 13.529 -9.833 -21.048 1.00 96.44 418 PHE A O 1
ATOM 3413 N N . GLY A 1 419 ? 15.016 -9.932 -22.736 1.00 96.00 419 GLY A N 1
ATOM 3414 C CA . GLY A 1 419 ? 14.072 -10.451 -23.727 1.00 96.00 419 GLY A CA 1
ATOM 3415 C C . GLY A 1 419 ? 12.918 -9.494 -24.018 1.00 96.00 419 GLY A C 1
ATOM 3416 O O . GLY A 1 419 ? 11.798 -9.931 -24.261 1.00 96.00 419 GLY A O 1
ATOM 3417 N N . ILE A 1 420 ? 13.160 -8.182 -23.943 1.00 97.62 420 ILE A N 1
ATOM 3418 C CA . ILE A 1 420 ? 12.149 -7.179 -24.292 1.00 97.62 420 ILE A CA 1
ATOM 3419 C C . ILE A 1 420 ? 11.826 -7.326 -25.782 1.00 97.62 420 ILE A C 1
ATOM 3421 O O . ILE A 1 420 ? 12.717 -7.366 -26.621 1.00 97.62 420 ILE A O 1
ATOM 3425 N N . THR A 1 421 ? 10.540 -7.417 -26.100 1.00 97.75 421 THR A N 1
ATOM 3426 C CA . THR A 1 421 ? 10.034 -7.635 -27.468 1.00 97.75 421 THR A CA 1
ATOM 3427 C C . THR A 1 421 ? 9.382 -6.386 -28.043 1.00 97.75 421 THR A C 1
ATOM 3429 O O . THR A 1 421 ? 9.416 -6.166 -29.253 1.00 97.75 421 THR A O 1
ATOM 3432 N N . HIS A 1 422 ? 8.821 -5.548 -27.171 1.00 98.44 422 HIS A N 1
ATOM 3433 C CA . HIS A 1 422 ? 8.094 -4.343 -27.540 1.00 98.44 422 HIS A CA 1
ATOM 3434 C C . HIS A 1 422 ? 8.500 -3.179 -26.642 1.00 98.44 422 HIS A C 1
ATOM 3436 O O . HIS A 1 422 ? 8.757 -3.360 -25.448 1.00 98.44 422 HIS A O 1
ATOM 3442 N N . TRP A 1 423 ? 8.506 -1.976 -27.204 1.00 98.38 423 TRP A N 1
ATOM 3443 C CA . TRP A 1 423 ? 8.749 -0.736 -26.479 1.00 98.38 423 TRP A CA 1
ATOM 3444 C C . TRP A 1 423 ? 7.649 0.278 -26.793 1.00 98.38 423 TRP A C 1
ATOM 3446 O O . TRP A 1 423 ? 7.291 0.466 -27.952 1.00 98.38 423 TRP A O 1
ATOM 3456 N N . ILE A 1 424 ? 7.076 0.891 -25.754 1.00 98.06 424 ILE A N 1
ATOM 3457 C CA . ILE A 1 424 ? 6.011 1.892 -25.871 1.00 98.06 424 ILE A CA 1
ATOM 3458 C C . ILE A 1 424 ? 6.601 3.283 -25.642 1.00 98.06 424 ILE A C 1
ATOM 3460 O O . ILE A 1 424 ? 7.088 3.574 -24.561 1.00 98.06 424 ILE A O 1
ATOM 3464 N N . LEU A 1 425 ? 6.521 4.179 -26.612 1.00 96.88 425 LEU A N 1
ATOM 3465 C CA . LEU A 1 425 ? 7.108 5.513 -26.511 1.00 96.88 425 LEU A CA 1
ATOM 3466 C C . LEU A 1 425 ? 6.171 6.573 -27.076 1.00 96.88 425 LEU A C 1
ATOM 3468 O O . LEU A 1 425 ? 5.253 6.270 -27.833 1.00 96.88 425 LEU A O 1
ATOM 3472 N N . GLU A 1 426 ? 6.396 7.825 -26.694 1.00 96.25 426 GLU A N 1
ATOM 3473 C CA . GLU A 1 426 ? 5.669 8.954 -27.271 1.00 96.25 426 GLU A CA 1
ATOM 3474 C C . GLU A 1 426 ? 5.903 9.014 -28.788 1.00 96.25 426 GLU A C 1
ATOM 3476 O O . GLU A 1 426 ? 7.019 8.809 -29.269 1.00 96.25 426 GLU A O 1
ATOM 3481 N N . GLU A 1 427 ? 4.864 9.339 -29.551 1.00 96.06 427 GLU A N 1
ATOM 3482 C CA . GLU A 1 427 ? 4.874 9.351 -31.019 1.00 96.06 427 GLU A CA 1
ATOM 3483 C C . GLU A 1 427 ? 5.994 10.238 -31.589 1.00 96.06 427 GLU A C 1
ATOM 3485 O O . GLU A 1 427 ? 6.730 9.831 -32.493 1.00 96.06 427 GLU A O 1
ATOM 3490 N N . ARG A 1 428 ? 6.199 11.410 -30.970 1.00 96.25 428 ARG A N 1
ATOM 3491 C CA . ARG A 1 428 ? 7.239 12.390 -31.331 1.00 96.25 428 ARG A CA 1
ATOM 3492 C C . ARG A 1 428 ? 8.673 11.891 -31.140 1.00 96.25 428 ARG A C 1
ATOM 3494 O O . ARG A 1 428 ? 9.604 12.490 -31.680 1.00 96.25 428 ARG A O 1
ATOM 3501 N N . ARG A 1 429 ? 8.884 10.837 -30.346 1.00 96.69 429 ARG A N 1
ATOM 3502 C CA . ARG A 1 429 ? 10.220 10.310 -30.069 1.00 96.69 429 ARG A CA 1
ATOM 3503 C C . ARG A 1 429 ? 10.705 9.513 -31.280 1.00 96.69 429 ARG A C 1
ATOM 3505 O O . ARG A 1 429 ? 10.085 8.531 -31.687 1.00 96.69 429 ARG A O 1
ATOM 3512 N N . LYS A 1 430 ? 11.814 9.951 -31.875 1.00 97.44 430 LYS A N 1
ATOM 3513 C CA . LYS A 1 430 ? 12.469 9.239 -32.981 1.00 97.44 430 LYS A CA 1
ATOM 3514 C C . LYS A 1 430 ? 13.108 7.950 -32.465 1.00 97.44 430 LYS A C 1
ATOM 3516 O O . LYS A 1 430 ? 13.630 7.938 -31.353 1.00 97.44 430 LYS A O 1
ATOM 3521 N N . THR A 1 431 ? 13.041 6.902 -33.273 1.00 97.12 431 THR A N 1
ATOM 3522 C CA . THR A 1 431 ? 13.669 5.607 -33.010 1.00 97.12 431 THR A CA 1
ATOM 3523 C C . THR A 1 431 ? 13.938 4.893 -34.334 1.00 97.12 431 THR A C 1
ATOM 3525 O O . THR A 1 431 ? 13.257 5.169 -35.324 1.00 97.12 431 THR A O 1
ATOM 3528 N N . GLU A 1 432 ? 14.920 4.002 -34.347 1.00 96.44 432 GLU A N 1
ATOM 3529 C CA . GLU A 1 432 ? 15.250 3.118 -35.469 1.00 96.44 432 GLU A CA 1
ATOM 3530 C C . GLU A 1 432 ? 14.342 1.880 -35.522 1.00 96.44 432 GLU A C 1
ATOM 3532 O O . GLU A 1 432 ? 14.259 1.209 -36.546 1.00 96.44 432 GLU A O 1
ATOM 3537 N N . PHE A 1 433 ? 13.647 1.561 -34.426 1.00 96.44 433 PHE A N 1
ATOM 3538 C CA . PHE A 1 433 ? 12.815 0.365 -34.356 1.00 96.44 433 PHE A CA 1
ATOM 3539 C C . PHE A 1 433 ? 11.504 0.515 -35.143 1.00 96.44 433 PHE A C 1
ATOM 3541 O O . PHE A 1 433 ? 10.863 1.570 -35.078 1.00 96.44 433 PHE A O 1
ATOM 3548 N N . PRO A 1 434 ? 11.041 -0.549 -35.829 1.00 96.56 434 PRO A N 1
ATOM 3549 C CA . PRO A 1 434 ? 9.824 -0.500 -36.625 1.00 96.56 434 PRO A CA 1
ATOM 3550 C C . PRO A 1 434 ? 8.584 -0.331 -35.745 1.00 96.56 434 PRO A C 1
ATOM 3552 O O . PRO A 1 434 ? 8.352 -1.088 -34.795 1.00 96.56 434 PRO A O 1
ATOM 3555 N N . GLU A 1 435 ? 7.758 0.651 -36.097 1.00 97.69 435 GLU A N 1
ATOM 3556 C CA . GLU A 1 435 ? 6.445 0.862 -35.496 1.00 97.69 435 GLU A CA 1
ATOM 3557 C C . GLU A 1 435 ? 5.473 -0.256 -35.893 1.00 97.69 435 GLU A C 1
ATOM 3559 O O . GLU A 1 435 ? 5.384 -0.641 -37.057 1.00 97.69 435 GLU A O 1
ATOM 3564 N N . VAL A 1 436 ? 4.739 -0.782 -34.910 1.00 97.88 436 VAL A N 1
ATOM 3565 C CA . VAL A 1 436 ? 3.746 -1.854 -35.097 1.00 97.88 436 VAL A CA 1
ATOM 3566 C C . VAL A 1 436 ? 2.336 -1.459 -34.656 1.00 97.88 436 VAL A C 1
ATOM 3568 O O . VAL A 1 436 ? 1.382 -2.171 -34.969 1.00 97.88 436 VAL A O 1
ATOM 3571 N N . TYR A 1 437 ? 2.190 -0.355 -33.919 1.00 98.31 437 TYR A N 1
ATOM 3572 C CA . TYR A 1 437 ? 0.900 0.172 -33.475 1.00 98.31 437 TYR A CA 1
ATOM 3573 C C . TYR A 1 437 ? 1.029 1.627 -33.011 1.00 98.31 437 TYR A C 1
ATOM 3575 O O . TYR A 1 437 ? 2.058 1.994 -32.446 1.00 98.31 437 TYR A O 1
ATOM 3583 N N . HIS A 1 438 ? -0.029 2.424 -33.156 1.00 97.31 438 HIS A N 1
ATOM 3584 C CA . HIS A 1 438 ? -0.118 3.780 -32.610 1.00 97.31 438 HIS A CA 1
ATOM 3585 C C . HIS A 1 438 ? -1.474 4.021 -31.943 1.00 97.31 438 HIS A C 1
ATOM 3587 O O . HIS A 1 438 ? -2.489 3.438 -32.324 1.00 97.31 438 HIS A O 1
ATOM 3593 N N . ALA A 1 439 ? -1.483 4.884 -30.930 1.00 96.75 439 ALA A N 1
ATOM 3594 C CA . ALA A 1 439 ? -2.681 5.323 -30.230 1.00 96.75 439 ALA A CA 1
ATOM 3595 C C . ALA A 1 439 ? -2.425 6.658 -29.518 1.00 96.75 439 ALA A C 1
ATOM 3597 O O . ALA A 1 439 ? -1.583 6.731 -28.628 1.00 96.75 439 ALA A O 1
ATOM 3598 N N . GLU A 1 440 ? -3.186 7.694 -29.877 1.00 91.88 440 GLU A N 1
ATOM 3599 C CA . GLU A 1 440 ? -3.285 8.979 -29.161 1.00 91.88 440 GLU A CA 1
ATOM 3600 C C . GLU A 1 440 ? -1.947 9.559 -28.646 1.00 91.88 440 GLU A C 1
ATOM 3602 O O . GLU A 1 440 ? -1.757 9.746 -27.442 1.00 91.88 440 GLU A O 1
ATOM 3607 N N . GLY A 1 441 ? -1.003 9.850 -29.548 1.00 93.69 441 GLY A N 1
ATOM 3608 C CA . GLY A 1 441 ? 0.290 10.446 -29.188 1.00 93.69 441 GLY A CA 1
ATOM 3609 C C . GLY A 1 441 ? 1.326 9.453 -28.654 1.00 93.69 441 GLY A C 1
ATOM 3610 O O . GLY A 1 441 ? 2.413 9.863 -28.242 1.00 93.69 441 GLY A O 1
ATOM 3611 N N . TRP A 1 442 ? 1.017 8.155 -28.669 1.00 97.12 442 TRP A N 1
ATOM 3612 C CA . TRP A 1 442 ? 1.924 7.063 -28.327 1.00 97.12 442 TRP A CA 1
ATOM 3613 C C . TRP A 1 442 ? 2.038 6.074 -29.480 1.00 97.12 442 TRP A C 1
ATOM 3615 O O . TRP A 1 442 ? 1.091 5.858 -30.235 1.00 97.12 442 TRP A O 1
ATOM 3625 N N . LYS A 1 443 ? 3.188 5.413 -29.563 1.00 97.38 443 LYS A N 1
ATOM 3626 C CA . LYS A 1 443 ? 3.446 4.323 -30.498 1.00 97.38 443 LYS A CA 1
ATOM 3627 C C . LYS A 1 443 ? 4.107 3.143 -29.806 1.00 97.38 443 LYS A C 1
ATOM 3629 O O . LYS A 1 443 ? 4.774 3.286 -28.780 1.00 97.38 443 LYS A O 1
ATOM 3634 N N . VAL A 1 444 ? 3.912 1.968 -30.383 1.00 98.25 444 VAL A N 1
ATOM 3635 C CA . VAL A 1 444 ? 4.569 0.729 -29.991 1.00 98.25 444 VAL A CA 1
ATOM 3636 C C . VAL A 1 444 ? 5.501 0.322 -31.112 1.00 98.25 444 VAL A C 1
ATOM 3638 O O . VAL A 1 444 ? 5.081 0.215 -32.263 1.00 98.25 444 VAL A O 1
ATOM 3641 N N . VAL A 1 445 ? 6.752 0.056 -30.765 1.00 98.12 445 VAL A N 1
ATOM 3642 C CA . VAL A 1 445 ? 7.772 -0.411 -31.703 1.00 98.12 445 VAL A CA 1
ATOM 3643 C C . VAL A 1 445 ? 8.226 -1.813 -31.323 1.00 98.12 445 VAL A C 1
ATOM 3645 O O . VAL A 1 445 ? 8.243 -2.177 -30.140 1.00 98.12 445 VAL A O 1
ATOM 3648 N N . ARG A 1 446 ? 8.561 -2.627 -32.325 1.00 97.56 446 ARG A N 1
ATOM 3649 C CA . ARG A 1 446 ? 9.092 -3.980 -32.124 1.00 97.56 446 ARG A CA 1
ATOM 3650 C C . ARG A 1 446 ? 10.609 -3.912 -31.999 1.00 97.56 446 ARG A C 1
ATOM 3652 O O . ARG A 1 446 ? 11.275 -3.364 -32.864 1.00 97.56 446 ARG A O 1
ATOM 3659 N N . VAL A 1 447 ? 11.145 -4.501 -30.934 1.00 96.38 447 VAL A N 1
ATOM 3660 C CA . VAL A 1 447 ? 12.570 -4.393 -30.569 1.00 96.38 447 VAL A CA 1
ATOM 3661 C C . VAL A 1 447 ? 13.272 -5.753 -30.479 1.00 96.38 447 VAL A C 1
ATOM 3663 O O . VAL A 1 447 ? 14.347 -5.848 -29.900 1.00 96.38 447 VAL A O 1
ATOM 3666 N N . SER A 1 448 ? 12.663 -6.820 -31.008 1.00 83.62 448 SER A N 1
ATOM 3667 C CA . SER A 1 448 ? 13.165 -8.199 -30.901 1.00 83.62 448 SER A CA 1
ATOM 3668 C C . SER A 1 448 ? 14.586 -8.368 -31.452 1.00 83.62 448 SER A C 1
ATOM 3670 O O . SER A 1 448 ? 14.967 -7.721 -32.424 1.00 83.62 448 SER A O 1
ATOM 3672 N N . ALA A 1 449 ? 15.357 -9.290 -30.861 1.00 72.06 449 ALA A N 1
ATOM 3673 C CA . ALA A 1 449 ? 16.745 -9.565 -31.250 1.00 72.06 449 ALA A CA 1
ATOM 3674 C C . ALA A 1 449 ? 16.901 -9.893 -32.748 1.00 72.06 449 ALA A C 1
ATOM 3676 O O . ALA A 1 449 ? 17.844 -9.430 -33.374 1.00 72.06 449 ALA A O 1
ATOM 3677 N N . GLU A 1 450 ? 15.928 -10.585 -33.342 1.00 74.69 450 GLU A N 1
ATOM 3678 C CA . GLU A 1 450 ? 15.899 -10.886 -34.782 1.00 74.69 450 GLU A CA 1
ATOM 3679 C C . GLU A 1 450 ? 15.812 -9.622 -35.654 1.00 74.69 450 GLU A C 1
ATOM 3681 O O . GLU A 1 450 ? 16.449 -9.547 -36.700 1.00 74.69 450 GLU A O 1
ATOM 3686 N N . ALA A 1 451 ? 15.083 -8.596 -35.199 1.00 62.72 451 ALA A N 1
ATOM 3687 C CA . ALA A 1 451 ? 15.023 -7.305 -35.883 1.00 62.72 451 ALA A CA 1
ATOM 3688 C C . ALA A 1 451 ? 16.336 -6.520 -35.715 1.00 62.72 451 ALA A C 1
ATOM 3690 O O . ALA A 1 451 ? 16.712 -5.748 -36.587 1.00 62.72 451 ALA A O 1
ATOM 3691 N N . VAL A 1 452 ? 17.063 -6.744 -34.613 1.00 60.44 452 VAL A N 1
ATOM 3692 C CA . VAL A 1 452 ? 18.398 -6.166 -34.389 1.00 60.44 452 VAL A CA 1
ATOM 3693 C C . VAL A 1 452 ? 19.464 -6.856 -35.249 1.00 60.44 452 VAL A C 1
ATOM 3695 O O . VAL A 1 452 ? 20.416 -6.199 -35.663 1.00 60.44 452 VAL A O 1
ATOM 3698 N N . GLU A 1 453 ? 19.322 -8.153 -35.527 1.00 62.22 453 GLU A N 1
ATOM 3699 C CA . GLU A 1 453 ? 20.267 -8.911 -36.359 1.00 62.22 453 GLU A CA 1
ATOM 3700 C C . GLU A 1 453 ? 20.053 -8.700 -37.863 1.00 62.22 453 GLU A C 1
ATOM 3702 O O . GLU A 1 453 ? 21.035 -8.658 -38.600 1.00 62.22 453 GLU A O 1
ATOM 3707 N N . GLN A 1 454 ? 18.814 -8.499 -38.325 1.00 58.31 454 GLN A N 1
ATOM 3708 C CA . GLN A 1 454 ? 18.529 -8.235 -39.744 1.00 58.31 454 GLN A CA 1
ATOM 3709 C C . GLN A 1 454 ? 19.006 -6.854 -40.232 1.00 58.31 454 GLN A C 1
ATOM 3711 O O . GLN A 1 454 ? 19.292 -6.708 -41.418 1.00 58.31 454 GLN A O 1
ATOM 3716 N N . ASP A 1 455 ? 19.159 -5.877 -39.332 1.00 53.59 455 ASP A N 1
ATOM 3717 C CA . ASP A 1 455 ? 19.634 -4.516 -39.646 1.00 53.59 455 ASP A CA 1
ATOM 3718 C C . ASP A 1 455 ? 21.156 -4.331 -39.513 1.00 53.59 455 ASP A C 1
ATOM 3720 O O . ASP A 1 455 ? 21.672 -3.230 -39.704 1.00 53.59 455 ASP A O 1
ATOM 3724 N N . ASN A 1 456 ? 21.906 -5.399 -39.220 1.00 47.16 456 ASN A N 1
ATOM 3725 C CA . ASN A 1 456 ? 23.340 -5.432 -39.490 1.00 47.16 456 ASN A CA 1
ATOM 3726 C C . ASN A 1 456 ? 23.518 -5.998 -40.905 1.00 47.16 456 ASN A C 1
ATOM 3728 O O . ASN A 1 456 ? 23.610 -7.223 -41.045 1.00 47.16 456 ASN A O 1
ATOM 3732 N N . PRO A 1 457 ? 23.573 -5.168 -41.971 1.00 46.59 457 PRO A N 1
ATOM 3733 C CA . PRO A 1 457 ? 24.017 -5.660 -43.261 1.00 46.59 457 PRO A CA 1
ATOM 3734 C C . PRO A 1 457 ? 25.393 -6.254 -43.011 1.00 46.59 457 PRO A C 1
ATOM 3736 O O . PRO A 1 457 ? 26.306 -5.550 -42.578 1.00 46.59 457 PRO A O 1
ATOM 3739 N N . THR A 1 458 ? 25.512 -7.566 -43.192 1.00 46.38 458 THR A N 1
ATOM 3740 C CA . THR A 1 458 ? 26.778 -8.285 -43.143 1.00 46.38 458 THR A CA 1
ATOM 3741 C C . THR A 1 458 ? 27.809 -7.450 -43.883 1.00 46.38 458 THR A C 1
ATOM 3743 O O . THR A 1 458 ? 27.782 -7.393 -45.112 1.00 46.38 458 THR A O 1
ATOM 3746 N N . ILE A 1 459 ? 28.705 -6.786 -43.144 1.00 42.09 459 ILE A N 1
ATOM 3747 C CA . ILE A 1 459 ? 29.983 -6.365 -43.697 1.00 42.09 459 ILE A CA 1
ATOM 3748 C C . ILE A 1 459 ? 30.542 -7.669 -44.255 1.00 42.09 459 ILE A C 1
ATOM 3750 O O . ILE A 1 459 ? 30.699 -8.614 -43.474 1.00 42.09 459 ILE A O 1
ATOM 3754 N N . PRO A 1 460 ? 30.741 -7.790 -45.577 1.00 42.31 460 PRO A N 1
ATOM 3755 C CA . PRO A 1 460 ? 31.247 -9.019 -46.142 1.00 42.31 460 PRO A CA 1
ATOM 3756 C C . PRO A 1 460 ? 32.621 -9.238 -45.523 1.00 42.31 460 PRO A C 1
ATOM 3758 O O . PRO A 1 460 ? 33.589 -8.550 -45.842 1.00 42.31 460 PRO A O 1
ATOM 3761 N N . THR A 1 461 ? 32.705 -10.180 -44.588 1.00 46.00 461 THR A N 1
ATOM 3762 C CA . THR A 1 461 ? 33.961 -10.731 -44.112 1.00 46.00 461 THR A CA 1
ATOM 3763 C C . THR A 1 461 ? 34.524 -11.545 -45.264 1.00 46.00 461 THR A C 1
ATOM 3765 O O . THR A 1 461 ? 34.418 -12.766 -45.317 1.00 46.00 461 THR A O 1
ATOM 3768 N N . SER A 1 462 ? 35.140 -10.853 -46.221 1.00 44.25 462 SER A N 1
ATOM 3769 C CA . SER A 1 462 ? 36.098 -11.443 -47.141 1.00 44.25 462 SER A CA 1
ATOM 3770 C C . SER A 1 462 ? 37.334 -11.849 -46.333 1.00 44.25 462 SER A C 1
ATOM 3772 O O . SER A 1 462 ? 38.384 -11.215 -46.406 1.00 44.25 462 SER A O 1
ATOM 3774 N N . GLN A 1 463 ? 37.203 -12.881 -45.498 1.00 40.56 463 GLN A N 1
ATOM 3775 C CA . GLN A 1 463 ? 38.356 -13.652 -45.069 1.00 40.56 463 GLN A CA 1
ATOM 3776 C C . GLN A 1 463 ? 38.681 -14.636 -46.198 1.00 40.56 463 GLN A C 1
ATOM 3778 O O . GLN A 1 463 ? 37.820 -15.435 -46.576 1.00 40.56 463 GLN A O 1
ATOM 3783 N N . PRO A 1 464 ? 39.892 -14.578 -46.774 1.00 43.53 464 PRO A N 1
ATOM 3784 C CA . PRO A 1 464 ? 40.294 -15.523 -47.796 1.00 43.53 464 PRO A CA 1
ATOM 3785 C C . PRO A 1 464 ? 40.335 -16.931 -47.199 1.00 43.53 464 PRO A C 1
ATOM 3787 O O . PRO A 1 464 ? 40.916 -17.159 -46.134 1.00 43.53 464 PRO A O 1
ATOM 3790 N N . ARG A 1 465 ? 39.709 -17.875 -47.909 1.00 42.81 465 ARG A N 1
ATOM 3791 C CA . ARG A 1 465 ? 39.849 -19.315 -47.684 1.00 42.81 465 ARG A CA 1
ATOM 3792 C C . ARG A 1 465 ? 41.341 -19.643 -47.637 1.00 42.81 465 ARG A C 1
ATOM 3794 O O . ARG A 1 465 ? 42.054 -19.454 -48.617 1.00 42.81 465 ARG A O 1
ATOM 3801 N N . ARG A 1 466 ? 41.814 -20.112 -46.484 1.00 45.59 466 ARG A N 1
ATOM 3802 C CA . ARG A 1 466 ? 43.138 -20.717 -46.356 1.00 45.59 466 ARG A CA 1
ATOM 3803 C C . ARG A 1 466 ? 43.025 -22.125 -46.934 1.00 45.59 466 ARG A C 1
ATOM 3805 O O . ARG A 1 466 ? 42.477 -23.010 -46.282 1.00 45.59 466 ARG A O 1
ATOM 3812 N N . ASP A 1 467 ? 43.486 -22.300 -48.166 1.00 50.66 467 ASP A N 1
ATOM 3813 C CA . ASP A 1 467 ? 43.644 -23.621 -48.763 1.00 50.66 467 ASP A CA 1
ATOM 3814 C C . ASP A 1 467 ? 44.687 -24.402 -47.957 1.00 50.66 467 ASP A C 1
ATOM 3816 O O . ASP A 1 467 ? 45.856 -24.026 -47.862 1.00 50.66 467 ASP A O 1
ATOM 3820 N N . SER A 1 468 ? 44.242 -25.482 -47.324 1.00 55.38 468 SER A N 1
ATOM 3821 C CA . SER A 1 468 ? 45.112 -26.481 -46.720 1.00 55.38 468 SER A CA 1
ATOM 3822 C C . SER A 1 468 ? 45.733 -27.327 -47.832 1.00 55.38 468 SER A C 1
ATOM 3824 O O . SER A 1 468 ? 45.049 -28.170 -48.418 1.00 55.38 468 SER A O 1
ATOM 3826 N N . GLN A 1 469 ? 47.016 -27.110 -48.123 1.00 52.81 469 GLN A N 1
ATOM 3827 C CA . GLN A 1 469 ? 47.825 -28.069 -48.874 1.00 52.81 469 GLN A CA 1
ATOM 3828 C C . GLN A 1 469 ? 48.229 -29.242 -47.969 1.00 52.81 469 GLN A C 1
ATOM 3830 O O . GLN A 1 469 ? 48.532 -29.051 -46.789 1.00 52.81 469 GLN A O 1
ATOM 3835 N N . ARG A 1 470 ? 48.155 -30.443 -48.553 1.00 52.59 470 ARG A N 1
ATOM 3836 C CA . ARG A 1 470 ? 48.709 -31.707 -48.052 1.00 52.59 470 ARG A CA 1
ATOM 3837 C C . ARG A 1 470 ? 50.223 -31.729 -48.167 1.00 52.59 470 ARG A C 1
ATOM 3839 O O . ARG A 1 470 ? 50.721 -31.143 -49.154 1.00 52.59 470 ARG A O 1
#

pLDDT: mean 79.82, std 18.88, range [29.58, 98.44]

Sequence (470 aa):
MVFQEGHDHSSMCNMVLLWAAVALFRRRYVLFWFLMGVASNLNIIYTLAAMTYFGVAIFLFYNKAERKNLLLPSILAVLLASPAIWNIVDNARQTIPDFEQWFAVLRYVQDWHTFPLSWSWKGWIATLVFVLFTLYLAVSLVRDYPVLSRLSTAWTGVGIFWLLVGFFSAYVFRNRLLLSFQPARAMDFWFVSSTVWLVCLTCAYFTVYSSSLQGLKKSLPPIALLFAYGIWRTRFIEEAFVLVTVQLLLMAAVSATGTLIFLKYVPDTRKVLTGIIAGYYMIGLLLGLFQVYRREGVVISPANRYPKAYTQIARWAQASTPLDSVFLVPFTWKDFRLDSRRAAFLTVKDSGLIGAAPSYLPYWVERMMSIGVNPVALGQEGLRHPFMKLTPYRTEEFWESLYSQIDDTKVRSLVKRFGITHWILEERRKTEFPEVYHAEGWKVVRVSAEAVEQDNPTIPTSQPRRDSQR

Secondary structure (DSSP, 8-state):
-----HHHHHHHHHHHHHHHHHHHHTT-HHHHHHHHHHHHHHHHHHHHHHHHHHHHHHHHH--HHHHHHHHHHHHHHHHHHHHHHHHHHHHHHSPPS-HHHHHHHHHHH-HHHH-GGGS-HHHHHHHHHHHHHHHHHHHHTTTT-HHHHHHHHHHHHHHHHHHHHHHHIIIII--HHHHHT-GGGHHHHHHHHHHHHHHHHHHHHHHHHTTT--TTTTSHHHHHHHHHHHHHHHH---HHHHHHHHHHHHHHHHHHHHHHHHHHH---HHHHHHHHHHHHHHHHHHHHHHHHHHHHHS--SGGGSS-HHHHHHHHHHHHHS-TT-EEE--TT-TTHHHHH-SEES--GGGGGGGGT-GGGHHHHHHHHHHTT--HHHHHHHHHHSTT---GGGGSHHHHHHHHHT--HHHHHHHHHHH-EEEEEEETTS--SSPEEEEETTEEEEE--HHHHHHTS------PPP-----

Solvent-accessible surface area (backbone atoms only — not comparable to full-atom values): 25338 Å² total; per-residue (Å²): 136,83,87,75,53,80,65,59,30,47,52,52,21,51,54,36,50,54,50,20,50,52,26,47,80,68,70,35,43,58,60,16,22,46,31,49,6,54,18,19,62,50,30,46,53,62,36,56,36,49,48,55,51,49,48,53,50,46,68,76,76,44,54,76,68,56,52,53,62,46,52,67,37,42,54,54,15,52,63,56,18,40,67,43,52,46,51,50,53,53,49,72,64,58,76,60,95,50,64,68,54,49,52,17,33,44,46,59,61,41,29,78,40,34,31,65,55,35,45,50,71,68,35,52,50,39,50,50,53,51,50,52,50,52,44,50,51,20,64,76,35,36,85,86,38,46,68,60,16,53,50,49,47,51,41,49,49,52,28,52,49,30,42,48,49,13,42,41,24,55,76,71,66,62,36,63,72,55,45,56,49,23,34,38,51,38,38,54,56,42,52,54,53,49,49,55,47,54,39,51,51,38,29,51,49,48,68,73,47,72,87,77,74,81,83,71,77,75,53,54,47,62,49,50,53,53,48,53,50,50,38,46,54,67,62,44,81,55,67,72,56,49,51,54,50,51,48,54,51,50,50,33,48,51,48,33,53,48,51,56,54,36,71,75,76,50,92,52,67,68,61,53,52,51,52,46,52,49,48,51,50,47,53,52,46,52,50,49,47,45,49,48,48,34,36,72,78,60,50,62,41,87,74,38,79,39,60,70,28,50,62,54,50,22,48,45,45,46,76,74,48,65,70,84,40,20,29,43,50,56,29,75,55,56,58,48,41,73,68,16,59,30,46,57,72,56,37,64,54,58,50,68,42,46,67,68,41,53,79,51,40,66,63,52,51,51,55,37,43,73,75,75,38,59,50,46,62,55,6,47,50,41,64,77,36,45,65,50,67,71,54,73,84,65,39,67,66,44,40,50,54,56,48,73,67,63,46,68,72,54,47,55,56,46,21,75,74,68,58,30,33,32,39,53,43,53,53,88,59,87,71,91,54,54,74,77,49,75,38,87,68,29,30,32,25,49,53,34,68,69,64,60,56,69,73,52,74,74,73,80,78,81,69,78,84,78,80,82,79,132

Foldseek 3Di:
DDDPDPPVLVVVLVVLLVVLVVCVVVLVLLSNLLSLLVSLVSPVLLSVLSCQLVVLLCVPPPDPVSVVVNPPSNVVSCVSNVVSVVLLVVLVPDDFPDLLLLLLLCCLQPCVLQFVLQAAPLLVVLVVVLLVVLLVCLVVCCVVCVSLSSSSPVLSVSLVVLVVLSNCCNPPVVDLSSSLSSSNCSVVVNLVVSLLSLLVVLLVLLLPPVPPDDDDSVVVSVCSLVSSLVSCVSNDVPPVVSLVSVLSNVLSVCLSVLSVVCVVPPPDVVVSVVVSVVVNVVSVVVSVVVVVVCCVVVNPDVCRLDDVQLLVVLVCLLVPHDLAAEEAEQQCSLCSCVSNVHHYQHHSVVSVCSSSNVVCSVSHQVSCVLLPHRSSVLSVVCVVVVNDNPVCCPDSVNSNVSSVPQAQVSLLVCCVVPVHFKYKDFPPDDHPFDWDDDDDRMTMGTDHPVSVVVPPPPPPPPPDPPDDDD

Radius of gyration: 27.77 Å; Cα contacts (8 Å, |Δi|>4): 519; chains: 1; bounding box: 92×63×82 Å